Protein AF-A0A067LTR4-F1 (afdb_monomer)

Nearest PDB structures (foldseek):
  7sqc-assembly1_2A  TM=7.322E-01  e=2.730E-04  Chlamydomonas reinhardtii
  7sqc-assembly1_F0  TM=6.920E-01  e=5.297E-04  Chlamydomonas reinhardtii
  7sqc-assembly1_F3  TM=6.249E-01  e=3.474E-04  Chlamydomonas reinhardtii
  2qsv-assembly1_A  TM=6.718E-01  e=2.359E-02  Porphyromonas gingivalis W83
  7me5-assembly1_A  TM=5.489E-01  e=5.230E-03  Drosophila melanogaster

Solvent-accessible surface area (backbone atoms only — not comparable to full-atom values): 29439 Å² total; per-residue (Å²): 132,86,83,54,63,37,66,50,35,73,74,68,76,46,66,92,57,81,86,55,96,36,55,79,83,59,85,21,51,39,78,85,74,74,45,77,38,98,35,57,68,53,32,53,55,44,64,73,30,68,70,43,48,48,41,56,70,66,51,52,50,66,38,69,38,75,78,70,75,40,75,23,61,23,67,66,51,38,53,55,43,65,73,30,70,67,45,51,53,37,47,51,49,54,56,60,70,56,75,75,87,79,82,90,72,96,71,92,77,85,80,76,84,83,84,78,87,75,85,86,80,89,81,92,79,85,90,82,89,79,82,90,86,88,82,82,86,84,90,82,91,84,88,81,93,74,89,80,58,84,70,61,63,56,57,58,58,54,62,58,50,66,73,62,71,77,75,74,85,77,85,68,84,74,65,70,47,45,72,37,80,57,73,74,46,77,36,45,56,95,45,40,68,63,46,64,71,29,72,67,40,50,50,29,39,53,47,49,53,50,54,50,53,50,53,59,20,50,41,74,56,88,46,36,45,48,48,67,78,90,53,64,54,63,72,46,79,41,48,48,81,81,47,56,88,77,41,68,54,74,46,70,34,30,35,28,27,76,44,93,67,53,34,34,40,66,48,61,47,49,80,54,75,76,44,84,40,58,45,72,49,70,38,70,71,44,77,41,40,82,57,76,41,79,48,35,34,43,31,43,39,62,73,92,68,72,47,83,45,77,51,37,40,40,37,35,35,32,35,65,86,78,63,49,71,52,58,38,40,43,49,34,40,35,33,32,42,63,63,72,56,58,52,64,74,63,65,66,82,70,73,73,84,66,79,70,72,92,61,86,77,79,76,69,84,73,73,84,69,88,73,77,76,80,74,91,66,83,81,74,86,82,78,73,58,63,71,60,52,57,45,68,72,46,79,52,73,69,51,24,52,50,51,43,51,72,75,66,37,64,96,58,90,40,85,91,38,43,65,55,42,53,52,51,50,52,49,53,50,53,50,50,50,52,51,53,57,53,71,65,66,72,74,92,68,73,64,49,70,62,87,97,43,74,41,74,83,60,86,80,65,79,72,78,67,76,83,128

Sequence (468 aa):
MSQQFCPRQLADNYCAVVDCPRAHDISSYCHYCNRLFASSTALESHCTGQAHKQRQKLQIVAVPCVPCQLILGSESEYRQHAYSGSHRSCIARLDDSSIVGAVVTNRKISIAPVELHSESGVEDRTWQTVGSASSRGALQSLGGNIPATKEEEYEVHARGKEAVETECTLIKSFSNYQDCVSCGFPVLLCYWETHVASIGHRRAETRSGLDVAMREAEQAQYGVMISPVEEDIDFGTVRTSSLKEGQKIVWTIMAISKGDSEIIFESTRLTLPHAPCFAVRKGESVILGKKSVPIASVILKYRGRQGHFANRVELHFQETASKKRFMITRELRAVIEPEANSAIATSYDGHLHHAAPTADVLLGEPRQPLRFAPWTEYLEAYELPQLISSALSKGSLGGKIGTIQEHFMPRSLRMESYINYWQVLLHVEEHQLIENLRSFRLTNVPLNQHGRYHFLSVPGLGDNRLLA

Structure (mmCIF, N/CA/C/O backbone):
data_AF-A0A067LTR4-F1
#
_entry.id   AF-A0A067LTR4-F1
#
loop_
_atom_site.group_PDB
_atom_site.id
_atom_site.type_symbol
_atom_site.label_atom_id
_atom_site.label_alt_id
_atom_site.label_comp_id
_atom_site.label_asym_id
_atom_site.label_entity_id
_atom_site.label_seq_id
_atom_site.pdbx_PDB_ins_code
_atom_site.Cartn_x
_atom_site.Cartn_y
_atom_site.Cartn_z
_atom_site.occupancy
_atom_site.B_iso_or_equiv
_atom_site.auth_seq_id
_atom_site.auth_comp_id
_atom_site.auth_asym_id
_atom_site.auth_atom_id
_atom_site.pdbx_PDB_model_num
ATOM 1 N N . MET A 1 1 ? 48.733 -34.451 -10.440 1.00 46.06 1 MET A N 1
ATOM 2 C CA . MET A 1 1 ? 47.277 -34.385 -10.683 1.00 46.06 1 MET A CA 1
ATOM 3 C C . MET A 1 1 ? 46.914 -32.925 -10.883 1.00 46.06 1 MET A C 1
ATOM 5 O O . MET A 1 1 ? 47.154 -32.135 -9.983 1.00 46.06 1 MET A O 1
ATOM 9 N N . SER A 1 2 ? 46.456 -32.535 -12.069 1.00 48.47 2 SER A N 1
ATOM 10 C CA . SER A 1 2 ? 46.004 -31.169 -12.348 1.00 48.47 2 SER A CA 1
ATOM 11 C C . SER A 1 2 ? 44.687 -30.930 -11.607 1.00 48.47 2 SER A C 1
ATOM 13 O O . SER A 1 2 ? 43.654 -31.461 -12.008 1.00 48.47 2 SER A O 1
ATOM 15 N N . GLN A 1 3 ? 44.719 -30.182 -10.500 1.00 55.53 3 GLN A N 1
ATOM 16 C CA . GLN A 1 3 ? 43.498 -29.740 -9.823 1.00 55.53 3 GLN A CA 1
ATOM 17 C C . GLN A 1 3 ? 42.668 -28.914 -10.812 1.00 55.53 3 GLN A C 1
ATOM 19 O O . GLN A 1 3 ? 43.081 -27.841 -11.247 1.00 55.53 3 GLN A O 1
ATOM 24 N N . GLN A 1 4 ? 41.518 -29.449 -11.221 1.00 77.06 4 GLN A N 1
ATOM 25 C CA . GLN A 1 4 ? 40.567 -28.722 -12.052 1.00 77.06 4 GLN A CA 1
ATOM 26 C C . GLN A 1 4 ? 39.721 -27.828 -11.145 1.00 77.06 4 GLN A C 1
ATOM 28 O O . GLN A 1 4 ? 39.099 -28.311 -10.200 1.00 77.06 4 GLN A O 1
ATOM 33 N N . PHE A 1 5 ? 39.704 -26.529 -11.433 1.00 78.75 5 PHE A N 1
ATOM 34 C CA . PHE A 1 5 ? 38.868 -25.553 -10.735 1.00 78.75 5 PHE A CA 1
ATOM 35 C C . PHE A 1 5 ? 37.385 -25.782 -11.026 1.00 78.75 5 PHE A C 1
ATOM 37 O O . PHE A 1 5 ? 37.007 -26.357 -12.056 1.00 78.75 5 PHE A O 1
ATOM 44 N N . CYS A 1 6 ? 36.531 -25.348 -10.102 1.00 84.44 6 CYS A N 1
ATOM 45 C CA . CYS A 1 6 ? 35.091 -25.471 -10.274 1.00 84.44 6 CYS A CA 1
ATOM 46 C C . CYS A 1 6 ? 34.600 -24.527 -11.393 1.00 84.44 6 CYS A C 1
ATOM 48 O O . CYS A 1 6 ? 34.746 -23.313 -11.260 1.00 84.44 6 CYS A O 1
ATOM 50 N N . PRO A 1 7 ? 33.982 -25.035 -12.480 1.00 80.06 7 PRO A N 1
ATOM 51 C CA . PRO A 1 7 ? 33.497 -24.196 -13.578 1.00 80.06 7 PRO A CA 1
ATOM 52 C C . PRO A 1 7 ? 32.393 -23.239 -13.131 1.00 80.06 7 PRO A C 1
ATOM 54 O O . PRO A 1 7 ? 32.342 -22.115 -13.610 1.00 80.06 7 PRO A O 1
ATOM 57 N N . ARG A 1 8 ? 31.548 -23.669 -12.180 1.00 77.12 8 ARG A N 1
ATOM 58 C CA . ARG A 1 8 ? 30.490 -22.830 -11.598 1.00 77.12 8 ARG A CA 1
ATOM 59 C C . ARG A 1 8 ? 31.072 -21.681 -10.777 1.00 77.12 8 ARG A C 1
ATOM 61 O O . ARG A 1 8 ? 30.660 -20.546 -10.953 1.00 77.12 8 ARG A O 1
ATOM 68 N N . GLN A 1 9 ? 32.121 -21.941 -9.990 1.00 79.88 9 GLN A N 1
ATOM 69 C CA . GLN A 1 9 ? 32.828 -20.880 -9.264 1.00 79.88 9 GLN A CA 1
ATOM 70 C C . GLN A 1 9 ? 33.465 -19.854 -10.216 1.00 79.88 9 GLN A C 1
ATOM 72 O O . GLN A 1 9 ? 33.491 -18.674 -9.897 1.00 79.88 9 GLN A O 1
ATOM 77 N N . LEU A 1 10 ? 33.966 -20.285 -11.380 1.00 71.06 10 LEU A N 1
ATOM 78 C CA . LEU A 1 10 ? 34.555 -19.386 -12.381 1.00 71.06 10 LEU A CA 1
ATOM 79 C C . LEU A 1 10 ? 33.513 -18.582 -13.173 1.00 71.06 10 LEU A C 1
ATOM 81 O O . LEU A 1 10 ? 33.799 -17.451 -13.554 1.00 71.06 10 LEU A O 1
ATOM 85 N N . ALA A 1 11 ? 32.345 -19.161 -13.450 1.00 68.06 11 ALA A N 1
ATOM 86 C CA . ALA A 1 11 ? 31.283 -18.498 -14.206 1.00 68.06 11 ALA A CA 1
ATOM 87 C C . ALA A 1 11 ? 30.453 -17.551 -13.327 1.00 68.06 11 ALA A C 1
ATOM 89 O O . ALA A 1 11 ? 30.219 -16.404 -13.701 1.00 68.06 11 ALA A O 1
ATOM 90 N N . ASP A 1 12 ? 30.070 -18.019 -12.139 1.00 68.56 12 ASP A N 1
ATOM 91 C CA . ASP A 1 12 ? 29.024 -17.404 -11.319 1.00 68.56 12 ASP A CA 1
ATOM 92 C C . ASP A 1 12 ? 29.573 -16.808 -10.010 1.00 68.56 12 ASP A C 1
ATOM 94 O O . ASP A 1 12 ? 28.811 -16.333 -9.171 1.00 68.56 12 ASP A O 1
ATOM 98 N N . ASN A 1 13 ? 30.898 -16.860 -9.796 1.00 63.50 13 ASN A N 1
ATOM 99 C CA . ASN A 1 13 ? 31.573 -16.539 -8.525 1.00 63.50 13 ASN A CA 1
ATOM 100 C C . ASN A 1 13 ? 31.046 -17.323 -7.307 1.00 63.50 13 ASN A C 1
ATOM 102 O O . ASN A 1 13 ? 31.333 -16.970 -6.161 1.00 63.50 13 ASN A O 1
ATOM 106 N N . TYR A 1 14 ? 30.310 -18.409 -7.539 1.00 74.31 14 TYR A N 1
ATOM 107 C CA . TYR A 1 14 ? 29.704 -19.225 -6.498 1.00 74.31 14 TYR A CA 1
ATOM 108 C C . TYR A 1 14 ? 29.530 -20.677 -6.963 1.00 74.31 14 TYR A C 1
ATOM 110 O O . TYR A 1 14 ? 29.258 -20.958 -8.131 1.00 74.31 14 TYR A O 1
ATOM 118 N N . CYS A 1 15 ? 29.656 -21.626 -6.035 1.00 83.38 15 CYS A N 1
ATOM 119 C CA . CYS A 1 15 ? 29.366 -23.035 -6.259 1.00 83.38 15 CYS A CA 1
ATOM 120 C C . CYS A 1 15 ? 28.428 -23.554 -5.165 1.00 83.38 15 CYS A C 1
ATOM 122 O O . CYS A 1 15 ? 28.808 -23.648 -4.002 1.00 83.38 15 CYS A O 1
ATOM 124 N N . ALA A 1 16 ? 27.212 -23.945 -5.555 1.00 85.00 16 ALA A N 1
ATOM 125 C CA . ALA A 1 16 ? 26.216 -24.509 -4.640 1.00 85.00 16 ALA A CA 1
ATOM 126 C C . ALA A 1 16 ? 26.494 -25.964 -4.219 1.00 85.00 16 ALA A C 1
ATOM 128 O O . ALA A 1 16 ? 25.766 -26.518 -3.398 1.00 85.00 16 ALA A O 1
ATOM 129 N N . VAL A 1 17 ? 27.492 -26.621 -4.822 1.00 86.31 17 VAL A N 1
ATOM 130 C CA . VAL A 1 17 ? 27.789 -28.031 -4.548 1.00 86.31 17 VAL A CA 1
A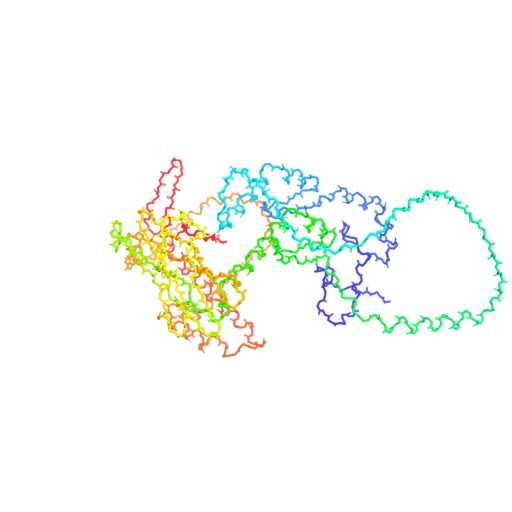TOM 131 C C . VAL A 1 17 ? 28.576 -28.117 -3.247 1.00 86.31 17 VAL A C 1
ATOM 133 O O . VAL A 1 17 ? 29.767 -27.799 -3.211 1.00 86.31 17 VAL A O 1
ATOM 136 N N . VAL A 1 18 ? 27.888 -28.550 -2.192 1.00 80.62 18 VAL A N 1
ATOM 137 C CA . VAL A 1 18 ? 28.497 -28.916 -0.910 1.00 80.62 18 VAL A CA 1
ATOM 138 C C . VAL A 1 18 ? 29.557 -29.988 -1.178 1.00 80.62 18 VAL A C 1
ATOM 140 O O . VAL A 1 18 ? 29.302 -30.933 -1.924 1.00 80.62 18 VAL A O 1
ATOM 143 N N . ASP A 1 19 ? 30.762 -29.780 -0.648 1.00 85.25 19 ASP A N 1
ATOM 144 C CA . ASP A 1 19 ? 31.930 -30.649 -0.841 1.00 85.25 19 ASP A CA 1
ATOM 145 C C . ASP A 1 19 ? 32.343 -30.861 -2.307 1.00 85.25 19 ASP A C 1
ATOM 147 O O . ASP A 1 19 ? 32.766 -31.948 -2.710 1.00 85.25 19 ASP A O 1
ATOM 151 N N . CYS A 1 20 ? 32.238 -29.818 -3.142 1.00 85.62 20 CYS A N 1
ATOM 152 C CA . CYS A 1 20 ? 32.735 -29.892 -4.514 1.00 85.62 20 CYS A CA 1
ATOM 153 C C . CYS A 1 20 ? 34.210 -30.347 -4.523 1.00 85.62 20 CYS A C 1
ATOM 155 O O . CYS A 1 20 ? 35.056 -29.674 -3.933 1.00 85.62 20 CYS A O 1
ATOM 157 N N . PRO A 1 21 ? 34.568 -31.422 -5.251 1.00 86.31 21 PRO A N 1
ATOM 158 C CA . PRO A 1 21 ? 35.936 -31.952 -5.264 1.00 86.31 21 PRO A CA 1
ATOM 159 C C . PRO A 1 21 ? 36.923 -31.056 -6.035 1.00 86.31 21 PRO A C 1
ATOM 161 O O . PRO A 1 21 ? 38.074 -31.429 -6.260 1.00 86.31 21 PRO A O 1
ATOM 164 N N . ARG A 1 22 ? 36.461 -29.896 -6.512 1.00 86.62 22 ARG A N 1
ATOM 165 C CA . ARG A 1 22 ? 37.211 -28.945 -7.330 1.00 86.62 22 ARG A CA 1
ATOM 166 C C . ARG A 1 22 ? 37.598 -27.734 -6.491 1.00 86.62 22 ARG A C 1
ATOM 168 O O . ARG A 1 22 ? 36.858 -27.324 -5.606 1.00 86.62 22 ARG A O 1
ATOM 175 N N . ALA A 1 23 ? 38.747 -27.135 -6.794 1.00 81.50 23 ALA A N 1
ATOM 176 C CA . ALA A 1 23 ? 39.240 -25.982 -6.047 1.00 81.50 23 ALA A CA 1
ATOM 177 C C . ALA A 1 23 ? 38.317 -24.756 -6.224 1.00 81.50 23 ALA A C 1
ATOM 179 O O . ALA A 1 23 ? 37.912 -24.433 -7.347 1.00 81.50 23 ALA A O 1
ATOM 180 N N . HIS A 1 24 ? 38.012 -24.084 -5.108 1.00 80.31 24 HIS A N 1
ATOM 181 C CA . HIS A 1 24 ? 37.221 -22.844 -5.037 1.00 80.31 24 HIS A CA 1
ATOM 182 C C . HIS A 1 24 ? 38.047 -21.613 -4.650 1.00 80.31 24 HIS A C 1
ATOM 184 O O . HIS A 1 24 ? 37.503 -20.515 -4.548 1.00 80.31 24 HIS A O 1
ATOM 190 N N . ASP A 1 25 ? 39.349 -21.786 -4.432 1.00 80.12 25 ASP A N 1
ATOM 191 C CA . ASP A 1 25 ? 40.234 -20.675 -4.124 1.00 80.12 25 ASP A CA 1
ATOM 192 C C . ASP A 1 25 ? 40.467 -19.827 -5.383 1.00 80.12 25 ASP A C 1
ATOM 194 O O . ASP A 1 25 ? 41.196 -20.210 -6.299 1.00 80.12 25 ASP A O 1
ATOM 198 N N . ILE A 1 26 ? 39.782 -18.686 -5.434 1.00 81.25 26 ILE A N 1
ATOM 199 C CA . ILE A 1 26 ? 39.899 -17.673 -6.488 1.00 81.25 26 ILE A CA 1
ATOM 200 C C . ILE A 1 26 ? 40.840 -16.528 -6.088 1.00 81.25 26 ILE A C 1
ATOM 202 O O . ILE A 1 26 ? 40.916 -15.530 -6.802 1.00 81.25 26 ILE A O 1
ATOM 206 N N . SER A 1 27 ? 41.575 -16.645 -4.974 1.00 82.19 27 SER A N 1
ATOM 207 C CA . SER A 1 27 ? 42.483 -15.589 -4.497 1.00 82.19 27 SER A CA 1
ATOM 208 C C . SER A 1 27 ? 43.586 -15.235 -5.503 1.00 82.19 27 SER A C 1
ATOM 210 O O . SER A 1 27 ? 44.083 -14.111 -5.517 1.00 82.19 27 SER A O 1
ATOM 212 N N . SER A 1 28 ? 43.934 -16.164 -6.396 1.00 86.44 28 SER A N 1
ATOM 213 C CA . SER A 1 28 ? 44.918 -15.987 -7.464 1.00 86.44 28 SER A CA 1
ATOM 214 C C . SER A 1 28 ? 44.298 -15.671 -8.837 1.00 86.44 28 SER A C 1
ATOM 216 O O . SER A 1 28 ? 44.950 -15.857 -9.867 1.00 86.44 28 SER A O 1
ATOM 218 N N . TYR A 1 29 ? 43.050 -15.193 -8.899 1.00 84.94 29 TYR A N 1
ATOM 219 C CA . TYR A 1 29 ? 42.370 -14.830 -10.147 1.00 84.94 29 TYR A CA 1
ATOM 220 C C . TYR A 1 29 ? 42.517 -13.341 -10.503 1.00 84.94 29 TYR A C 1
ATOM 222 O O . TYR A 1 29 ? 42.253 -12.446 -9.707 1.00 84.94 29 TYR A O 1
ATOM 230 N N . CYS A 1 30 ? 42.902 -13.057 -11.748 1.00 87.69 30 CYS A N 1
ATOM 231 C CA . CYS A 1 30 ? 42.969 -11.709 -12.305 1.00 87.69 30 CYS A CA 1
ATOM 232 C C . CYS A 1 30 ? 41.713 -11.392 -13.122 1.00 87.69 30 CYS A C 1
ATOM 234 O O . CYS A 1 30 ? 41.590 -11.839 -14.269 1.00 87.69 30 CYS A O 1
ATOM 236 N N . HIS A 1 31 ? 40.839 -10.539 -12.584 1.00 77.44 31 HIS A N 1
ATOM 237 C CA . HIS A 1 31 ? 39.615 -10.105 -13.266 1.00 77.44 31 HIS A CA 1
ATOM 238 C C . HIS A 1 31 ? 39.889 -9.381 -14.598 1.00 77.44 31 HIS A C 1
ATOM 240 O O . HIS A 1 31 ? 39.266 -9.698 -15.607 1.00 77.44 31 HIS A O 1
ATOM 246 N N . TYR A 1 32 ? 40.878 -8.479 -14.650 1.00 77.69 32 TYR A N 1
ATOM 247 C CA . TYR A 1 32 ? 41.188 -7.695 -15.861 1.00 77.69 32 TYR A CA 1
ATOM 248 C C . TYR A 1 32 ? 41.663 -8.544 -17.042 1.00 77.69 32 TYR A C 1
ATOM 250 O O . TYR A 1 32 ? 41.451 -8.215 -18.207 1.00 77.69 32 TYR A O 1
ATOM 258 N N . CYS A 1 33 ? 42.367 -9.637 -16.756 1.00 83.94 33 CYS A N 1
ATOM 259 C CA . CYS A 1 33 ? 42.901 -10.501 -17.801 1.00 83.94 33 CYS A CA 1
ATOM 260 C C . CYS A 1 33 ? 42.088 -11.778 -17.999 1.00 83.94 33 CYS A C 1
ATOM 262 O O . CYS A 1 33 ? 42.415 -12.513 -18.933 1.00 83.94 33 CYS A O 1
ATOM 264 N N . ASN A 1 34 ? 41.069 -12.015 -17.163 1.00 80.62 34 ASN A N 1
ATOM 265 C CA . ASN A 1 34 ? 40.329 -13.268 -17.051 1.00 80.62 34 ASN A CA 1
ATOM 266 C C . ASN A 1 34 ? 41.286 -14.475 -17.027 1.00 80.62 34 ASN A C 1
ATOM 268 O O . ASN A 1 34 ? 41.232 -15.367 -17.875 1.00 80.62 34 ASN A O 1
ATOM 272 N N . ARG A 1 35 ? 42.267 -14.433 -16.117 1.00 83.56 35 ARG A N 1
ATOM 273 C CA . ARG A 1 35 ? 43.311 -15.460 -15.982 1.00 83.56 35 ARG A CA 1
ATOM 274 C C . ARG A 1 35 ? 43.497 -15.842 -14.528 1.00 83.56 35 ARG A C 1
ATOM 276 O O . ARG A 1 35 ? 43.581 -14.971 -13.671 1.00 83.56 35 ARG A O 1
ATOM 283 N N . LEU A 1 36 ? 43.619 -17.138 -14.290 1.00 79.81 36 LEU A N 1
ATOM 284 C CA . LEU A 1 36 ? 43.908 -17.710 -12.986 1.00 79.81 36 LEU A CA 1
ATOM 285 C C . LEU A 1 36 ? 45.394 -18.059 -12.888 1.00 79.81 36 LEU A C 1
ATOM 287 O O . LEU A 1 36 ? 45.981 -18.549 -13.855 1.00 79.81 36 LEU A O 1
ATOM 291 N N . PHE A 1 37 ? 45.995 -17.800 -11.732 1.00 85.69 37 PHE A N 1
ATOM 292 C CA . PHE A 1 37 ? 47.416 -18.018 -11.487 1.00 85.69 37 PHE A CA 1
ATOM 293 C C . PHE A 1 37 ? 47.630 -19.144 -10.478 1.00 85.69 37 PHE A C 1
ATOM 295 O O . PHE A 1 37 ? 46.799 -19.393 -9.610 1.00 85.69 37 PHE A O 1
ATOM 302 N N . ALA A 1 38 ? 48.764 -19.835 -10.590 1.00 78.19 38 ALA A N 1
ATOM 303 C CA . ALA A 1 38 ? 49.096 -20.958 -9.711 1.00 78.19 38 ALA A CA 1
ATOM 304 C C . ALA A 1 38 ? 49.384 -20.534 -8.256 1.00 78.19 38 ALA A C 1
ATOM 306 O O . ALA A 1 38 ? 49.411 -21.380 -7.370 1.00 78.19 38 ALA A O 1
ATOM 307 N N . SER A 1 39 ? 49.620 -19.241 -8.010 1.00 85.31 39 SER A N 1
ATOM 308 C CA . SER A 1 39 ? 49.845 -18.668 -6.681 1.00 85.31 39 SER A CA 1
ATOM 309 C C . SER A 1 39 ? 49.532 -17.168 -6.667 1.00 85.31 39 SER A C 1
ATOM 311 O O . SER A 1 39 ? 49.489 -16.526 -7.723 1.00 85.31 39 SER A O 1
ATOM 313 N N . SER A 1 40 ? 49.361 -16.593 -5.473 1.00 84.06 40 SER A N 1
ATOM 314 C CA . SER A 1 40 ? 49.218 -15.143 -5.273 1.00 84.06 40 SER A CA 1
ATOM 315 C C . SER A 1 40 ? 50.430 -14.370 -5.804 1.00 84.06 40 SER A C 1
ATOM 317 O O . SER A 1 40 ? 50.267 -13.388 -6.520 1.00 84.06 40 SER A O 1
ATOM 319 N N . THR A 1 41 ? 51.650 -14.866 -5.583 1.00 91.75 41 THR A N 1
ATOM 320 C CA . THR A 1 41 ? 52.881 -14.248 -6.105 1.00 91.75 41 THR A CA 1
ATOM 321 C C . THR A 1 41 ? 52.915 -14.220 -7.638 1.00 91.75 41 THR A C 1
ATOM 323 O O . THR A 1 41 ? 53.382 -13.253 -8.241 1.00 91.75 41 THR A O 1
ATOM 326 N N . ALA A 1 42 ? 52.391 -15.258 -8.302 1.00 89.25 42 ALA A N 1
ATOM 327 C CA . ALA A 1 42 ? 52.274 -15.282 -9.760 1.00 89.25 42 ALA A CA 1
ATOM 328 C C . ALA A 1 42 ? 51.205 -14.299 -10.271 1.00 89.25 42 ALA A C 1
ATOM 330 O O . ALA A 1 42 ? 51.414 -13.666 -11.308 1.00 89.25 42 ALA A O 1
ATOM 331 N N . LEU A 1 43 ? 50.101 -14.124 -9.533 1.00 93.69 43 LEU A N 1
ATOM 332 C CA . LEU A 1 43 ? 49.108 -13.082 -9.804 1.00 93.69 43 LEU A CA 1
ATOM 333 C C . LEU A 1 43 ? 49.721 -11.680 -9.647 1.00 93.69 43 LEU A C 1
ATOM 335 O O . LEU A 1 43 ? 49.573 -10.852 -10.540 1.00 93.69 43 LEU A O 1
ATOM 339 N N . GLU A 1 44 ? 50.456 -11.414 -8.568 1.00 92.06 44 GLU A N 1
ATOM 340 C CA . GLU A 1 44 ? 51.121 -10.126 -8.328 1.00 92.06 44 GLU A CA 1
ATOM 341 C C . GLU A 1 44 ? 52.159 -9.807 -9.414 1.00 92.06 44 GLU A C 1
ATOM 343 O O . GLU A 1 44 ? 52.171 -8.712 -9.989 1.00 92.06 44 GLU A O 1
ATOM 348 N N . SER A 1 45 ? 52.991 -10.789 -9.769 1.00 95.00 45 SER A N 1
ATOM 349 C CA . SER A 1 45 ? 53.944 -10.669 -10.876 1.00 95.00 45 SER A CA 1
ATOM 350 C C . SER A 1 45 ? 53.231 -10.390 -12.204 1.00 95.00 45 SER A C 1
ATOM 352 O O . SER A 1 45 ? 53.640 -9.516 -12.970 1.00 95.00 45 SER A O 1
ATOM 354 N N . HIS A 1 46 ? 52.100 -11.051 -12.460 1.00 94.81 46 HIS A N 1
ATOM 355 C CA . HIS A 1 46 ? 51.276 -10.763 -13.627 1.00 94.81 46 HIS A CA 1
ATOM 356 C C . HIS A 1 46 ? 50.705 -9.339 -13.614 1.00 94.81 46 HIS A C 1
ATOM 358 O O . HIS A 1 46 ? 50.817 -8.642 -14.624 1.00 94.81 46 HIS A O 1
ATOM 364 N N . CYS A 1 47 ? 50.134 -8.894 -12.492 1.00 92.94 47 CYS A N 1
ATOM 365 C CA . CYS A 1 47 ? 49.532 -7.568 -12.334 1.00 92.94 47 CYS A CA 1
ATOM 366 C C . CYS A 1 47 ? 50.549 -6.432 -12.534 1.00 92.94 47 CYS A C 1
ATOM 368 O O . CYS A 1 47 ? 50.205 -5.348 -13.008 1.00 92.94 47 CYS A O 1
ATOM 370 N N . THR A 1 48 ? 51.829 -6.675 -12.246 1.00 94.75 48 THR A N 1
ATOM 371 C CA . THR A 1 48 ? 52.901 -5.697 -12.492 1.00 94.75 48 THR A CA 1
ATOM 372 C C . THR A 1 48 ? 53.408 -5.683 -13.943 1.00 94.75 48 THR A C 1
ATOM 374 O O . THR A 1 48 ? 54.045 -4.702 -14.356 1.00 94.75 48 THR A O 1
ATOM 377 N N . GLY A 1 49 ? 53.087 -6.707 -14.741 1.00 95.94 49 GLY A N 1
ATOM 378 C CA . GLY A 1 49 ? 53.524 -6.871 -16.127 1.00 95.94 49 GLY A CA 1
ATOM 379 C C . GLY A 1 49 ? 52.906 -5.871 -17.113 1.00 95.94 49 GLY A C 1
ATOM 380 O O . GLY A 1 49 ? 51.755 -5.452 -16.983 1.00 95.94 49 GLY A O 1
ATOM 381 N N . GLN A 1 50 ? 53.658 -5.508 -18.160 1.00 93.81 50 GLN A N 1
ATOM 382 C CA . GLN A 1 50 ? 53.210 -4.533 -19.170 1.00 93.81 50 GLN A CA 1
ATOM 383 C C . GLN A 1 50 ? 51.952 -4.984 -19.924 1.00 93.81 50 GLN A C 1
ATOM 385 O O . GLN A 1 50 ? 51.082 -4.165 -20.186 1.00 93.81 50 GLN A O 1
ATOM 390 N N . ALA A 1 51 ? 51.800 -6.281 -20.209 1.00 89.12 51 ALA A N 1
ATOM 391 C CA . ALA A 1 51 ? 50.603 -6.808 -20.868 1.00 89.12 51 ALA A CA 1
ATOM 392 C C . ALA A 1 51 ? 49.339 -6.649 -20.006 1.00 89.12 51 ALA A C 1
ATOM 394 O O . ALA A 1 51 ? 48.280 -6.305 -20.530 1.00 89.12 51 ALA A O 1
ATOM 395 N N . HIS A 1 52 ? 49.455 -6.856 -18.688 1.00 91.94 52 HIS A N 1
ATOM 396 C CA . HIS A 1 52 ? 48.365 -6.593 -17.751 1.00 91.94 52 HIS A CA 1
ATOM 397 C C . HIS A 1 52 ? 48.061 -5.099 -17.698 1.00 91.94 52 HIS A C 1
ATOM 399 O O . HIS A 1 52 ? 46.922 -4.714 -17.918 1.00 91.94 52 HIS A O 1
ATOM 405 N N . LYS A 1 53 ? 49.078 -4.249 -17.516 1.00 90.44 53 LYS A N 1
ATOM 406 C CA . LYS A 1 53 ? 48.920 -2.785 -17.510 1.00 90.44 53 LYS A CA 1
ATOM 407 C C . LYS A 1 53 ? 48.320 -2.254 -18.809 1.00 90.44 53 LYS A C 1
ATOM 409 O O . LYS A 1 53 ? 47.536 -1.315 -18.784 1.00 90.44 53 LYS A O 1
ATOM 414 N N . GLN A 1 54 ? 48.661 -2.844 -19.951 1.00 84.69 54 GLN A N 1
ATOM 415 C CA . GLN A 1 54 ? 48.104 -2.459 -21.241 1.00 84.69 54 GLN A CA 1
ATOM 416 C C . GLN A 1 54 ? 46.661 -2.938 -21.390 1.00 84.69 54 GLN A C 1
ATOM 418 O O . GLN A 1 54 ? 45.832 -2.161 -21.839 1.00 84.69 54 GLN A O 1
ATOM 423 N N . ARG A 1 55 ? 46.315 -4.149 -20.934 1.00 77.19 55 ARG A N 1
ATOM 424 C CA . ARG A 1 55 ? 44.912 -4.589 -20.849 1.00 77.19 55 ARG A CA 1
ATOM 425 C C . ARG A 1 55 ? 44.096 -3.765 -19.859 1.00 77.19 55 ARG A C 1
ATOM 427 O O . ARG A 1 55 ? 42.979 -3.412 -20.185 1.00 77.19 55 ARG A O 1
ATOM 434 N N . GLN A 1 56 ? 44.663 -3.390 -18.721 1.00 81.69 56 GLN A N 1
ATOM 435 C CA . GLN A 1 56 ? 44.058 -2.488 -17.743 1.00 81.69 56 GLN A CA 1
ATOM 436 C C . GLN A 1 56 ? 43.836 -1.087 -18.336 1.00 81.69 56 GLN A C 1
ATOM 438 O O . GLN A 1 56 ? 42.808 -0.474 -18.089 1.00 81.69 56 GLN A O 1
ATOM 443 N N . LYS A 1 57 ? 44.770 -0.595 -19.163 1.00 75.69 57 LYS A N 1
ATOM 444 C CA . LYS A 1 57 ? 44.623 0.668 -19.908 1.00 75.69 57 LYS A CA 1
ATOM 445 C C . LYS A 1 57 ? 43.621 0.581 -21.065 1.00 75.69 57 LYS A C 1
ATOM 447 O O . LYS A 1 57 ? 43.021 1.592 -21.404 1.00 75.69 57 LYS A O 1
ATOM 452 N N . LEU A 1 58 ? 43.486 -0.586 -21.699 1.00 70.88 58 LEU A N 1
ATOM 453 C CA . LEU A 1 58 ? 42.601 -0.816 -22.848 1.00 70.88 58 LEU A CA 1
ATOM 454 C C . LEU A 1 58 ? 41.189 -1.249 -22.437 1.00 70.88 58 LEU A C 1
ATOM 456 O O . LEU A 1 58 ? 40.248 -1.063 -23.206 1.00 70.88 58 LEU A O 1
ATOM 460 N N . GLN A 1 59 ? 41.020 -1.822 -21.246 1.00 57.75 59 GLN A N 1
ATOM 461 C CA . GLN A 1 59 ? 39.712 -2.132 -20.697 1.00 57.75 59 GLN A CA 1
ATOM 462 C C . GLN A 1 59 ? 39.098 -0.870 -20.116 1.00 57.75 59 GLN A C 1
ATOM 464 O O . GLN A 1 59 ? 39.266 -0.502 -18.957 1.00 57.75 59 GLN A O 1
ATOM 469 N N . ILE A 1 60 ? 38.329 -0.257 -21.000 1.00 56.38 60 ILE A N 1
ATOM 470 C CA . ILE A 1 60 ? 37.024 0.312 -20.729 1.00 56.38 60 ILE A CA 1
ATOM 471 C C . ILE A 1 60 ? 36.292 -0.590 -19.720 1.00 56.38 60 ILE A C 1
ATOM 473 O O . ILE A 1 60 ? 35.622 -1.550 -20.103 1.00 56.38 60 ILE A O 1
ATOM 477 N N . VAL A 1 61 ? 36.469 -0.348 -18.417 1.00 58.56 61 VAL A N 1
ATOM 478 C CA . VAL A 1 61 ? 35.557 -0.903 -17.417 1.00 58.56 61 VAL A CA 1
ATOM 479 C C . VAL A 1 61 ? 34.233 -0.235 -17.723 1.00 58.56 61 VAL A C 1
ATOM 481 O O . VAL A 1 61 ? 34.050 0.950 -17.457 1.00 58.56 61 VAL A O 1
ATOM 484 N N . ALA A 1 62 ? 33.366 -0.994 -18.380 1.00 62.22 62 ALA A N 1
ATOM 485 C CA . ALA A 1 62 ? 31.976 -0.663 -18.572 1.00 62.22 62 ALA A CA 1
ATOM 486 C C . ALA A 1 62 ? 31.375 -0.424 -17.183 1.00 62.22 62 ALA A C 1
ATOM 488 O O . ALA A 1 62 ? 31.072 -1.380 -16.474 1.00 62.22 62 ALA A O 1
ATOM 489 N N . VAL A 1 63 ? 31.269 0.835 -16.759 1.00 76.06 63 VAL A N 1
ATOM 490 C CA . VAL A 1 63 ? 30.637 1.187 -15.487 1.00 76.06 63 VAL A CA 1
ATOM 491 C C . VAL A 1 63 ? 29.161 1.428 -15.786 1.00 76.06 63 VAL A C 1
ATOM 493 O O . VAL A 1 63 ? 28.830 2.424 -16.443 1.00 76.06 63 VAL A O 1
ATOM 496 N N . PRO A 1 64 ? 28.255 0.527 -15.371 1.00 75.31 64 PRO A N 1
ATOM 497 C CA . PRO A 1 64 ? 26.838 0.738 -15.584 1.00 75.31 64 PRO A CA 1
ATOM 498 C C . PRO A 1 64 ? 26.340 1.843 -14.652 1.00 75.31 64 PRO A C 1
ATOM 500 O O . PRO A 1 64 ? 26.522 1.811 -13.437 1.00 75.31 64 PRO A O 1
ATOM 503 N N . CYS A 1 65 ? 25.658 2.822 -15.226 1.00 85.56 65 CYS A N 1
ATOM 504 C CA . CYS A 1 65 ? 24.852 3.777 -14.499 1.00 85.56 65 CYS A CA 1
ATOM 505 C C . CYS A 1 65 ? 23.412 3.267 -14.436 1.00 85.56 65 CYS A C 1
ATOM 507 O O . CYS A 1 65 ? 22.634 3.479 -15.365 1.00 85.56 65 CYS A O 1
ATOM 509 N N . VAL A 1 66 ? 23.061 2.605 -13.331 1.00 77.56 66 VAL A N 1
ATOM 510 C CA . VAL A 1 66 ? 21.730 2.008 -13.115 1.00 77.56 66 VAL A CA 1
ATOM 511 C C . VAL A 1 66 ? 20.585 3.023 -13.287 1.00 77.56 66 VAL A C 1
ATOM 513 O O . VAL A 1 66 ? 19.666 2.717 -14.043 1.00 77.56 66 VAL A O 1
ATOM 516 N N . PRO A 1 67 ? 20.639 4.254 -12.724 1.00 79.31 67 PRO A N 1
ATOM 517 C CA . PRO A 1 67 ? 19.556 5.230 -12.889 1.00 79.31 67 PRO A CA 1
ATOM 518 C C . PRO A 1 67 ? 19.289 5.637 -14.340 1.00 79.31 67 PRO A C 1
ATOM 520 O O . PRO A 1 67 ? 18.166 5.977 -14.688 1.00 79.31 67 PRO A O 1
ATOM 523 N N . CYS A 1 68 ? 20.326 5.649 -15.180 1.00 85.38 68 CYS A N 1
ATOM 524 C CA . CYS A 1 68 ? 20.236 6.081 -16.577 1.00 85.38 68 CYS A CA 1
ATOM 525 C C . CYS A 1 68 ? 20.211 4.915 -17.569 1.00 85.38 68 CYS A C 1
ATOM 527 O O . CYS A 1 68 ? 20.153 5.165 -18.770 1.00 85.38 68 CYS A O 1
ATOM 529 N N . GLN A 1 69 ? 20.329 3.673 -17.081 1.00 83.44 69 GLN A N 1
ATOM 530 C CA . GLN A 1 69 ? 20.563 2.465 -17.879 1.00 83.44 69 GLN A CA 1
ATOM 531 C C . GLN A 1 69 ? 21.668 2.649 -18.936 1.00 83.44 69 GLN A C 1
ATOM 533 O O . GLN A 1 69 ? 21.600 2.128 -20.048 1.00 83.44 69 GLN A O 1
ATOM 538 N N . LEU A 1 70 ? 22.701 3.426 -18.592 1.00 83.88 70 LEU A N 1
ATOM 539 C CA . LEU A 1 70 ? 23.781 3.783 -19.505 1.00 83.88 70 LEU A CA 1
ATOM 540 C C . LEU A 1 70 ? 25.064 3.070 -19.093 1.00 83.88 70 LEU A C 1
ATOM 542 O O . LEU A 1 70 ? 25.518 3.220 -17.963 1.00 83.88 70 LEU A O 1
ATOM 546 N N . ILE A 1 71 ? 25.674 2.333 -20.016 1.00 70.44 71 ILE A N 1
ATOM 547 C CA . ILE A 1 71 ? 26.997 1.740 -19.812 1.00 70.44 71 ILE A CA 1
ATOM 548 C C . ILE A 1 71 ? 28.052 2.731 -20.294 1.00 70.44 71 ILE A C 1
ATOM 550 O O . ILE A 1 71 ? 28.041 3.137 -21.459 1.00 70.44 71 ILE A O 1
ATOM 554 N N . LEU A 1 72 ? 28.947 3.121 -19.391 1.00 84.06 72 LEU A N 1
ATOM 555 C CA . LEU A 1 72 ? 29.971 4.128 -19.647 1.00 84.06 72 LEU A CA 1
ATOM 556 C C . LEU A 1 72 ? 31.331 3.477 -19.787 1.00 84.06 72 LEU A C 1
ATOM 558 O O . LEU A 1 72 ? 31.637 2.512 -19.094 1.00 84.06 72 LEU A O 1
ATOM 562 N N . GLY A 1 73 ? 32.131 3.996 -20.711 1.00 71.56 73 GLY A N 1
ATOM 563 C CA . GLY A 1 73 ? 33.337 3.339 -21.167 1.00 71.56 73 GLY A CA 1
ATOM 564 C C . GLY A 1 73 ? 34.525 3.479 -20.222 1.00 71.56 73 GLY A C 1
ATOM 565 O O . GLY A 1 73 ? 35.574 2.897 -20.450 1.00 71.56 73 GLY A O 1
ATOM 566 N N . SER A 1 74 ? 34.414 4.259 -19.157 1.00 75.69 74 SER A N 1
ATOM 567 C CA . SER A 1 74 ? 35.436 4.323 -18.119 1.00 75.69 74 SER A CA 1
ATOM 568 C C . SER A 1 74 ? 34.853 4.887 -16.833 1.00 75.69 74 SER A C 1
ATOM 570 O O . SER A 1 74 ? 33.803 5.529 -16.833 1.00 75.69 74 SER A O 1
ATOM 572 N N . GLU A 1 75 ? 35.575 4.730 -15.726 1.00 71.56 75 GLU A N 1
ATOM 573 C CA . GLU A 1 75 ? 35.214 5.389 -14.470 1.00 71.56 75 GLU A CA 1
ATOM 574 C C . GLU A 1 75 ? 35.242 6.925 -14.591 1.00 71.56 75 GLU A C 1
ATOM 576 O O . GLU A 1 75 ? 34.429 7.616 -13.979 1.00 71.56 75 GLU A O 1
ATOM 581 N N . SER A 1 76 ? 36.131 7.476 -15.425 1.00 75.44 76 SER A N 1
ATOM 582 C CA . SER A 1 76 ? 36.179 8.917 -15.706 1.00 75.44 76 SER A CA 1
ATOM 583 C C . SER A 1 76 ? 34.906 9.392 -16.415 1.00 75.44 76 SER A C 1
ATOM 585 O O . SER A 1 76 ? 34.287 10.371 -15.993 1.00 75.44 76 SER A O 1
ATOM 587 N N . GLU A 1 77 ? 34.456 8.651 -17.433 1.00 82.69 77 GLU A N 1
ATOM 588 C CA . GLU A 1 77 ? 33.185 8.910 -18.119 1.00 82.69 77 GLU A CA 1
ATOM 589 C C . GLU A 1 77 ? 31.990 8.729 -17.181 1.00 82.69 77 GLU A C 1
ATOM 591 O O . GLU A 1 77 ? 31.057 9.529 -17.227 1.00 82.69 77 GLU A O 1
ATOM 596 N N . TYR A 1 78 ? 32.036 7.739 -16.283 1.00 87.50 78 TYR A N 1
ATOM 597 C CA . TYR A 1 78 ? 31.040 7.574 -15.227 1.00 87.50 78 TYR A CA 1
ATOM 598 C C . TYR A 1 78 ? 30.966 8.781 -14.305 1.00 87.50 78 TYR A C 1
ATOM 600 O O . TYR A 1 78 ? 29.878 9.304 -14.080 1.00 87.50 78 TYR A O 1
ATOM 608 N N . ARG A 1 79 ? 32.100 9.283 -13.811 1.00 78.81 79 ARG A N 1
ATOM 609 C CA . ARG A 1 79 ? 32.127 10.484 -12.967 1.00 78.81 79 ARG A CA 1
ATOM 610 C C . ARG A 1 79 ? 31.589 11.694 -13.726 1.00 78.81 79 ARG A C 1
ATOM 612 O O . ARG A 1 79 ? 30.725 12.399 -13.212 1.00 78.81 79 ARG A O 1
ATOM 619 N N . GLN A 1 80 ? 32.028 11.911 -14.965 1.00 90.12 80 GLN A N 1
ATOM 620 C CA . GLN A 1 80 ? 31.547 13.024 -15.786 1.00 90.12 80 GLN A CA 1
ATOM 621 C C . GLN A 1 80 ? 30.039 12.927 -16.064 1.00 90.12 80 GLN A C 1
ATOM 623 O O . GLN A 1 80 ? 29.323 13.927 -15.973 1.00 90.12 80 GLN A O 1
ATOM 628 N N . HIS A 1 81 ? 29.538 11.723 -16.339 1.00 92.44 81 HIS A N 1
ATOM 629 C CA . HIS A 1 81 ? 28.115 11.448 -16.484 1.00 92.44 81 HIS A CA 1
ATOM 630 C C . HIS A 1 81 ? 27.350 11.679 -15.178 1.00 92.44 81 HIS A C 1
ATOM 632 O O . HIS A 1 81 ? 26.335 12.370 -15.203 1.00 92.44 81 HIS A O 1
ATOM 638 N N . ALA A 1 82 ? 27.837 11.175 -14.043 1.00 87.88 82 ALA A N 1
ATOM 639 C CA . ALA A 1 82 ? 27.197 11.316 -12.736 1.00 87.88 82 ALA A CA 1
ATOM 640 C C . ALA A 1 82 ? 27.031 12.793 -12.326 1.00 87.88 82 ALA A C 1
ATOM 642 O O . ALA A 1 82 ? 26.036 13.166 -11.707 1.00 87.88 82 ALA A O 1
ATOM 643 N N . TYR A 1 83 ? 27.958 13.668 -12.737 1.00 89.56 83 TYR A N 1
ATOM 644 C CA . TYR A 1 83 ? 27.850 15.119 -12.532 1.00 89.56 83 TYR A CA 1
ATOM 645 C C . TYR A 1 83 ? 27.106 15.869 -13.649 1.00 89.56 83 TYR A C 1
ATOM 647 O O . TYR A 1 83 ? 26.910 17.087 -13.541 1.00 89.56 83 TYR A O 1
ATOM 655 N N . SER A 1 84 ? 26.669 15.186 -14.708 1.00 94.06 84 SER A N 1
ATOM 656 C CA . SER A 1 84 ? 25.950 15.806 -15.822 1.00 94.06 84 SER A CA 1
ATOM 657 C C . SER A 1 84 ? 24.521 16.215 -15.438 1.00 94.06 84 SER A C 1
ATOM 659 O O . SER A 1 84 ? 23.892 15.641 -14.545 1.00 94.06 84 SER A O 1
ATOM 661 N N . GLY A 1 85 ? 23.978 17.219 -16.138 1.00 92.25 85 GLY A N 1
ATOM 662 C CA . GLY A 1 85 ? 22.577 17.625 -15.978 1.00 92.25 85 GLY A CA 1
ATOM 663 C C . GLY A 1 85 ? 21.601 16.495 -16.318 1.00 92.25 85 GLY A C 1
ATOM 664 O O . GLY A 1 85 ? 20.629 16.299 -15.596 1.00 92.25 85 GLY A O 1
ATOM 665 N N . SER A 1 86 ? 21.909 15.702 -17.348 1.00 90.44 86 SER A N 1
ATOM 666 C CA . SER A 1 86 ? 21.082 14.574 -17.789 1.00 90.44 86 SER A CA 1
ATOM 667 C C . SER A 1 86 ? 20.937 13.496 -16.719 1.00 90.44 86 SER A C 1
ATOM 669 O O . SER A 1 86 ? 19.828 13.026 -16.485 1.00 90.44 86 SER A O 1
ATOM 671 N N . HIS A 1 87 ? 22.026 13.145 -16.027 1.00 93.62 87 HIS A N 1
ATOM 672 C CA . HIS A 1 87 ? 21.981 12.168 -14.939 1.00 93.62 87 HIS A CA 1
ATOM 673 C C . HIS A 1 87 ? 21.145 12.674 -13.756 1.00 93.62 87 HIS A C 1
ATOM 675 O O . HIS A 1 87 ? 20.281 11.956 -13.258 1.00 93.62 87 HIS A O 1
ATOM 681 N N . ARG A 1 88 ? 21.313 13.951 -13.373 1.00 90.06 88 ARG A N 1
ATOM 682 C CA . ARG A 1 88 ? 20.474 14.593 -12.344 1.00 90.06 88 ARG A CA 1
ATOM 683 C C . ARG A 1 88 ? 18.992 14.599 -12.722 1.00 90.06 88 ARG A C 1
ATOM 685 O O . ARG A 1 88 ? 18.155 14.302 -11.878 1.00 90.06 88 ARG A O 1
ATOM 692 N N . SER A 1 89 ? 18.662 14.904 -13.977 1.00 86.69 89 SER A N 1
ATOM 693 C CA . SER A 1 89 ? 17.282 14.848 -14.469 1.00 86.69 89 SER A CA 1
ATOM 694 C C . SER A 1 89 ? 16.726 13.424 -14.503 1.00 86.69 89 SER A C 1
ATOM 696 O O . SER A 1 89 ? 15.540 13.242 -14.254 1.00 86.69 89 SER A O 1
ATOM 698 N N . CYS A 1 90 ? 17.556 12.420 -14.794 1.00 85.44 90 CYS A N 1
ATOM 699 C CA . CYS A 1 90 ? 17.146 11.018 -14.772 1.00 85.44 90 CYS A CA 1
ATOM 700 C C . CYS A 1 90 ? 16.819 10.554 -13.349 1.00 85.44 90 CYS A C 1
ATOM 702 O O . CYS A 1 90 ? 15.751 9.994 -13.127 1.00 85.44 90 CYS A O 1
ATOM 704 N N . ILE A 1 91 ? 17.676 10.881 -12.375 1.00 80.62 91 ILE A N 1
ATOM 705 C CA . ILE A 1 91 ? 17.408 10.619 -10.953 1.00 80.62 91 ILE A CA 1
ATOM 706 C C . ILE A 1 91 ? 16.131 11.334 -10.500 1.00 80.62 91 ILE A C 1
ATOM 708 O O . ILE A 1 91 ? 15.275 10.704 -9.894 1.00 80.62 91 ILE A O 1
ATOM 712 N N . ALA A 1 92 ? 15.957 12.613 -10.848 1.00 77.88 92 ALA A N 1
ATOM 713 C CA . ALA A 1 92 ? 14.761 13.367 -10.469 1.00 77.88 92 ALA A CA 1
ATOM 714 C C . ALA A 1 92 ? 13.464 12.743 -11.021 1.00 77.88 92 ALA A C 1
ATOM 716 O O . ALA A 1 92 ? 12.448 12.741 -10.338 1.00 77.88 92 ALA A O 1
ATOM 717 N N . ARG A 1 93 ? 13.497 12.173 -12.234 1.00 75.69 93 ARG A N 1
ATOM 718 C CA . ARG A 1 93 ? 12.348 11.452 -12.811 1.00 75.69 93 ARG A CA 1
ATOM 719 C C . ARG A 1 93 ? 12.067 10.129 -12.108 1.00 75.69 93 ARG A C 1
ATOM 721 O O . ARG A 1 93 ? 10.905 9.755 -11.996 1.00 75.69 93 ARG A O 1
ATOM 728 N N . LEU A 1 94 ? 13.106 9.425 -11.657 1.00 69.44 94 LEU A N 1
ATOM 729 C CA . LEU A 1 94 ? 12.940 8.200 -10.874 1.00 69.44 94 LEU A CA 1
ATOM 730 C C . LEU A 1 94 ? 12.325 8.510 -9.504 1.00 69.44 94 LEU A C 1
ATOM 732 O O . LEU A 1 94 ? 11.379 7.833 -9.109 1.00 69.44 94 LEU A O 1
ATOM 736 N N . ASP A 1 95 ? 12.775 9.586 -8.853 1.00 63.53 95 ASP A N 1
ATOM 737 C CA . ASP A 1 95 ? 12.181 10.087 -7.608 1.00 63.53 95 ASP A CA 1
ATOM 738 C C . ASP A 1 95 ? 10.702 10.487 -7.797 1.00 63.53 95 ASP A C 1
ATOM 740 O O . ASP A 1 95 ? 9.869 10.158 -6.953 1.00 63.53 95 ASP A O 1
ATOM 744 N N . ASP A 1 96 ? 10.350 11.117 -8.926 1.00 50.94 96 ASP A N 1
ATOM 745 C CA . ASP A 1 96 ? 8.961 11.477 -9.264 1.00 50.94 96 ASP A CA 1
ATOM 746 C C . ASP A 1 96 ? 8.091 10.267 -9.646 1.00 50.94 96 ASP A C 1
ATOM 748 O O . ASP A 1 96 ? 6.876 10.320 -9.493 1.00 50.94 96 ASP A O 1
ATOM 752 N N . SER A 1 97 ? 8.673 9.168 -10.139 1.00 44.47 97 SER A N 1
ATOM 753 C CA . SER A 1 97 ? 7.923 7.937 -10.443 1.00 44.47 97 SER A CA 1
ATOM 754 C C . SER A 1 97 ? 7.595 7.106 -9.196 1.00 44.47 97 SER A C 1
ATOM 756 O O . SER A 1 97 ? 6.633 6.339 -9.198 1.00 44.47 97 SER A O 1
ATOM 758 N N . SER A 1 98 ? 8.322 7.323 -8.096 1.00 42.53 98 SER A N 1
ATOM 759 C CA . SER A 1 98 ? 7.926 6.904 -6.750 1.00 42.53 98 SER A CA 1
ATOM 760 C C . SER A 1 98 ? 7.067 7.985 -6.084 1.00 42.53 98 SER A C 1
ATOM 762 O O . SER A 1 98 ? 7.518 8.690 -5.184 1.00 42.53 98 SER A O 1
ATOM 764 N N . ILE A 1 99 ? 5.820 8.160 -6.528 1.00 37.03 99 ILE A N 1
ATOM 765 C CA . ILE A 1 99 ? 4.924 9.152 -5.918 1.00 37.03 99 ILE A CA 1
ATOM 766 C C . ILE A 1 99 ? 4.504 8.691 -4.512 1.00 37.03 99 ILE A C 1
ATOM 768 O O . ILE A 1 99 ? 3.527 7.968 -4.343 1.00 37.03 99 ILE A O 1
ATOM 772 N N . VAL A 1 100 ? 5.183 9.227 -3.497 1.00 34.94 100 VAL A N 1
ATOM 773 C CA . VAL A 1 100 ? 4.514 9.998 -2.438 1.00 34.94 100 VAL A CA 1
ATOM 774 C C . VAL A 1 100 ? 5.132 11.396 -2.471 1.00 34.94 100 VAL A C 1
ATOM 776 O O . VAL A 1 100 ? 6.329 11.570 -2.261 1.00 34.94 100 VAL A O 1
ATOM 779 N N . GLY A 1 101 ? 4.316 12.387 -2.833 1.00 34.28 101 GLY A N 1
ATOM 780 C CA . GLY A 1 101 ? 4.771 13.718 -3.232 1.00 34.28 101 GLY A CA 1
ATOM 781 C C . GLY A 1 101 ? 5.498 14.517 -2.148 1.00 34.28 101 GLY A C 1
ATOM 782 O O . GLY A 1 101 ? 5.063 14.585 -1.000 1.00 34.28 101 GLY A O 1
ATOM 783 N N . ALA A 1 102 ? 6.548 15.228 -2.560 1.00 33.34 102 ALA A N 1
ATOM 784 C CA . ALA A 1 102 ? 7.141 16.321 -1.800 1.00 33.34 102 ALA A CA 1
ATOM 785 C C . ALA A 1 102 ? 7.087 17.611 -2.630 1.00 33.34 102 ALA A C 1
ATOM 787 O O . ALA A 1 102 ? 7.815 17.793 -3.602 1.00 33.34 102 ALA A O 1
ATOM 788 N N . VAL A 1 103 ? 6.215 18.533 -2.217 1.00 30.89 103 VAL A N 1
ATOM 789 C CA . VAL A 1 103 ? 6.247 19.927 -2.664 1.00 30.89 103 VAL A CA 1
ATOM 790 C C . VAL A 1 103 ? 7.410 20.616 -1.957 1.00 30.89 103 VAL A C 1
ATOM 792 O O . VAL A 1 103 ? 7.464 20.676 -0.729 1.00 30.89 103 VAL A O 1
ATOM 795 N N . VAL A 1 104 ? 8.332 21.173 -2.738 1.00 32.59 104 VAL A N 1
ATOM 796 C CA . VAL A 1 104 ? 9.381 22.071 -2.252 1.00 32.59 104 VAL A CA 1
ATOM 797 C C . VAL A 1 104 ? 8.726 23.351 -1.728 1.00 32.59 104 VAL A C 1
ATOM 799 O O . VAL A 1 104 ? 8.250 24.175 -2.506 1.00 32.59 104 VAL A O 1
ATOM 802 N N . THR A 1 105 ? 8.737 23.563 -0.411 1.00 30.31 105 THR A N 1
ATOM 803 C CA . THR A 1 105 ? 8.551 24.900 0.168 1.00 30.31 105 THR A CA 1
ATOM 804 C C . THR A 1 105 ? 9.838 25.352 0.837 1.00 30.31 105 THR A C 1
ATOM 806 O O . THR A 1 105 ? 10.238 24.814 1.868 1.00 30.31 105 THR A O 1
ATOM 809 N N . ASN A 1 106 ? 10.464 26.386 0.275 1.00 30.56 106 ASN A N 1
ATOM 810 C CA . ASN A 1 106 ? 11.476 27.179 0.963 1.00 30.56 106 ASN A CA 1
ATOM 811 C C . ASN A 1 106 ? 10.835 27.872 2.174 1.00 30.56 106 ASN A C 1
ATOM 813 O O . ASN A 1 106 ? 10.139 28.874 2.017 1.00 30.56 106 ASN A O 1
ATOM 817 N N . ARG A 1 107 ? 11.094 27.376 3.388 1.00 28.97 107 ARG A N 1
ATOM 818 C CA . ARG A 1 107 ? 10.939 28.153 4.625 1.00 28.97 107 ARG A CA 1
ATOM 819 C C . ARG A 1 107 ? 12.078 27.842 5.592 1.00 28.97 107 ARG A C 1
ATOM 821 O O . ARG A 1 107 ? 12.298 26.696 5.962 1.00 28.97 107 ARG A O 1
ATOM 828 N N . LYS A 1 108 ? 12.774 28.903 6.017 1.00 29.69 108 LYS A N 1
ATOM 829 C CA . LYS A 1 108 ? 13.628 28.919 7.210 1.00 29.69 108 LYS A CA 1
ATOM 830 C C . LYS A 1 108 ? 12.773 28.518 8.413 1.00 29.69 108 LYS A C 1
ATOM 832 O O . LYS A 1 108 ? 11.846 29.245 8.761 1.00 29.69 108 LYS A O 1
ATOM 837 N N . ILE A 1 109 ? 13.098 27.393 9.037 1.00 26.86 109 ILE A N 1
ATOM 838 C CA . ILE A 1 109 ? 12.617 27.042 10.372 1.00 26.86 109 ILE A CA 1
ATOM 839 C C . ILE A 1 109 ? 13.780 27.316 11.323 1.00 26.86 109 ILE A C 1
ATOM 841 O O . ILE A 1 109 ? 14.814 26.656 11.248 1.00 26.86 109 ILE A O 1
ATOM 845 N N . SER A 1 110 ? 13.625 28.327 12.178 1.00 26.00 110 SER A N 1
ATOM 846 C CA . SER A 1 110 ? 14.464 28.485 13.366 1.00 26.00 110 SER A CA 1
ATOM 847 C C . SER A 1 110 ? 14.034 27.432 14.378 1.00 26.00 110 SER A C 1
ATOM 849 O O . SER A 1 110 ? 12.882 27.421 14.809 1.00 26.00 110 SER A O 1
ATOM 851 N N . ILE A 1 111 ? 14.956 26.545 14.732 1.00 28.39 111 ILE A N 1
ATOM 852 C CA . ILE A 1 111 ? 14.787 25.578 15.814 1.00 28.39 111 ILE A CA 1
ATOM 853 C C . ILE A 1 111 ? 15.196 26.290 17.107 1.00 28.39 111 ILE A C 1
ATOM 855 O O . ILE A 1 111 ? 16.326 26.765 17.218 1.00 28.39 111 ILE A O 1
ATOM 859 N N . ALA A 1 112 ? 14.268 26.403 18.058 1.00 27.00 112 ALA A N 1
ATOM 860 C CA . ALA A 1 112 ? 14.580 26.780 19.434 1.00 27.00 112 ALA A CA 1
ATOM 861 C C . ALA A 1 112 ? 15.203 25.570 20.159 1.00 27.00 112 ALA A C 1
ATOM 863 O O . ALA A 1 112 ? 14.791 24.438 19.888 1.00 27.00 112 ALA A O 1
ATOM 864 N N . PRO A 1 113 ? 16.197 25.774 21.040 1.00 28.73 113 PRO A N 1
ATOM 865 C CA . PRO A 1 113 ? 16.881 24.674 21.703 1.00 28.73 113 PRO A CA 1
ATOM 866 C C . PRO A 1 113 ? 15.961 23.965 22.703 1.00 28.73 113 PRO A C 1
ATOM 868 O O . PRO A 1 113 ? 15.230 24.594 23.463 1.00 28.73 113 PRO A O 1
ATOM 871 N N . VAL A 1 114 ? 16.027 22.635 22.675 1.00 30.02 114 VAL A N 1
ATOM 872 C CA . VAL A 1 114 ? 15.461 21.735 23.681 1.00 30.02 114 VAL A CA 1
ATOM 873 C C . VAL A 1 114 ? 16.256 21.923 24.972 1.00 30.02 114 VAL A C 1
ATOM 875 O O . VAL A 1 114 ? 17.455 21.645 25.007 1.00 30.02 114 VAL A O 1
ATOM 878 N N . GLU A 1 115 ? 15.597 22.420 26.017 1.00 27.22 115 GLU A N 1
ATOM 879 C CA . GLU A 1 115 ? 16.147 22.479 27.370 1.00 27.22 115 GLU A CA 1
ATOM 880 C C . GLU A 1 115 ? 16.265 21.055 27.929 1.00 27.22 115 GLU A C 1
ATOM 882 O O . GLU A 1 115 ? 15.277 20.367 28.184 1.00 27.22 115 GLU A O 1
ATOM 887 N N . LEU A 1 116 ? 17.508 20.603 28.085 1.00 29.83 116 LEU A N 1
ATOM 888 C CA . LEU A 1 116 ? 17.860 19.444 28.894 1.00 29.83 116 LEU A CA 1
ATOM 889 C C . LEU A 1 116 ? 17.806 19.865 30.365 1.00 29.83 116 LEU A C 1
ATOM 891 O O . LEU A 1 116 ? 18.622 20.667 30.816 1.00 29.83 116 LEU A O 1
ATOM 895 N N . HIS A 1 117 ? 16.851 19.313 31.111 1.00 31.38 117 HIS A N 1
ATOM 896 C CA . HIS A 1 117 ? 16.849 19.386 32.567 1.00 31.38 117 HIS A CA 1
ATOM 897 C C . HIS A 1 117 ? 18.028 18.576 33.118 1.00 31.38 117 HIS A C 1
ATOM 899 O O . HIS A 1 117 ? 18.017 17.347 33.115 1.00 31.38 117 HIS A O 1
ATOM 905 N N . SER A 1 118 ? 19.053 19.291 33.579 1.00 31.02 118 SER A N 1
ATOM 906 C CA . SER A 1 118 ? 20.108 18.781 34.446 1.00 31.02 118 SER A CA 1
ATOM 907 C C . SER A 1 118 ? 19.664 18.914 35.903 1.00 31.02 118 SER A C 1
ATOM 909 O O . SER A 1 118 ? 19.462 20.030 36.389 1.00 31.02 118 SER A O 1
ATOM 911 N N . GLU A 1 119 ? 19.525 17.791 36.602 1.00 32.81 119 GLU A N 1
ATOM 912 C CA . GLU A 1 119 ? 19.395 17.770 38.057 1.00 32.81 119 GLU A CA 1
ATOM 913 C C . GLU A 1 119 ? 20.729 18.182 38.695 1.00 32.81 119 GLU A C 1
ATOM 915 O O . GLU A 1 119 ? 21.785 17.604 38.438 1.00 32.81 119 GLU A O 1
ATOM 920 N N . SER A 1 120 ? 20.673 19.235 39.504 1.00 31.22 120 SER A N 1
ATOM 921 C CA . SER A 1 120 ? 21.773 19.756 40.304 1.00 31.22 120 SER A CA 1
ATOM 922 C C . SER A 1 120 ? 21.953 18.933 41.582 1.00 31.22 120 SER A C 1
ATOM 924 O O . SER A 1 120 ? 21.080 18.944 42.449 1.00 31.22 120 SER A O 1
ATOM 926 N N . GLY A 1 121 ? 23.116 18.301 41.728 1.00 30.11 121 GLY A N 1
ATOM 927 C CA . GLY A 1 121 ? 23.666 17.827 42.997 1.00 30.11 121 GLY A CA 1
ATOM 928 C C . GLY A 1 121 ? 25.070 18.401 43.159 1.00 30.11 121 GLY A C 1
ATOM 929 O O . GLY A 1 121 ? 25.992 18.007 42.453 1.00 30.11 121 GLY A O 1
ATOM 930 N N . VAL A 1 122 ? 25.180 19.402 44.025 1.00 31.22 122 VAL A N 1
ATOM 931 C CA . VAL A 1 122 ? 26.381 20.178 44.353 1.00 31.22 122 VAL A CA 1
ATOM 932 C C . VAL A 1 122 ? 27.339 19.329 45.188 1.00 31.22 122 VAL A C 1
ATOM 934 O O . VAL A 1 122 ? 26.909 18.798 46.202 1.00 31.22 122 VAL A O 1
ATOM 937 N N . GLU A 1 123 ? 28.624 19.285 44.825 1.00 35.44 123 GLU A N 1
ATOM 938 C CA . GLU A 1 123 ? 29.718 19.355 45.803 1.00 35.44 123 GLU A CA 1
ATOM 939 C C . GLU A 1 123 ? 31.040 19.800 45.151 1.00 35.44 123 GLU A C 1
ATOM 941 O O . GLU A 1 123 ? 31.472 19.299 44.113 1.00 35.44 123 GLU A O 1
ATOM 946 N N . ASP A 1 124 ? 31.633 20.808 45.787 1.00 31.75 124 ASP A N 1
ATOM 947 C CA . ASP A 1 124 ? 32.894 21.481 45.492 1.00 31.75 124 ASP A CA 1
ATOM 948 C C . ASP A 1 124 ? 34.098 20.532 45.436 1.00 31.75 124 ASP A C 1
ATOM 950 O O . ASP A 1 124 ? 34.316 19.753 46.365 1.00 31.75 124 ASP A O 1
ATOM 954 N N . ARG A 1 125 ? 34.984 20.721 44.444 1.00 34.38 125 ARG A N 1
ATOM 955 C CA . ARG A 1 125 ? 36.443 20.598 44.638 1.00 34.38 125 ARG A CA 1
ATOM 956 C C . ARG A 1 125 ? 37.250 21.208 43.488 1.00 34.38 125 ARG A C 1
ATOM 958 O O . ARG A 1 125 ? 37.409 20.645 42.412 1.00 34.38 125 ARG A O 1
ATOM 965 N N . THR A 1 126 ? 37.714 22.416 43.783 1.00 32.06 126 THR A N 1
ATOM 966 C CA . THR A 1 126 ? 39.028 23.013 43.499 1.00 32.06 126 THR A CA 1
ATOM 967 C C . THR A 1 126 ? 39.967 22.367 42.468 1.00 32.06 126 THR A C 1
ATOM 969 O O . THR A 1 126 ? 40.407 21.226 42.561 1.00 32.06 126 THR A O 1
ATOM 972 N N . TRP A 1 127 ? 40.379 23.246 41.555 1.00 29.61 127 TRP A N 1
ATOM 973 C CA . TRP A 1 127 ? 41.380 23.128 40.504 1.00 29.61 127 TRP A CA 1
ATOM 974 C C . TRP A 1 127 ? 42.792 22.771 40.993 1.00 29.61 127 TRP A C 1
ATOM 976 O O . TRP A 1 127 ? 43.343 23.458 41.853 1.00 29.61 127 TRP A O 1
ATOM 986 N N . GLN A 1 128 ? 43.436 21.815 40.318 1.00 30.22 128 GLN A N 1
ATOM 987 C CA . GLN A 1 128 ? 44.890 21.794 40.137 1.00 30.22 128 GLN A CA 1
ATOM 988 C C . GLN A 1 128 ? 45.244 21.424 38.691 1.00 30.22 128 GLN A C 1
ATOM 990 O O . GLN A 1 128 ? 45.065 20.299 38.235 1.00 30.22 128 GLN A O 1
ATOM 995 N N . THR A 1 129 ? 45.767 22.414 37.977 1.00 32.12 129 THR A N 1
ATOM 996 C CA . THR A 1 129 ? 46.532 22.290 36.736 1.00 32.12 129 THR A CA 1
ATOM 997 C C . THR A 1 129 ? 47.942 21.785 37.033 1.00 32.12 129 THR A C 1
ATOM 999 O O . THR A 1 129 ? 48.639 22.409 37.833 1.00 32.12 129 THR A O 1
ATOM 1002 N N . VAL A 1 130 ? 48.412 20.751 36.325 1.00 31.84 130 VAL A N 1
ATOM 1003 C CA . VAL A 1 130 ? 49.850 20.450 36.207 1.00 31.84 130 VAL A CA 1
ATOM 1004 C C . VAL A 1 130 ? 50.208 20.099 34.761 1.00 31.84 130 VAL A C 1
ATOM 1006 O O . VAL A 1 130 ? 49.781 19.089 34.216 1.00 31.84 130 VAL A O 1
ATOM 1009 N N . GLY A 1 131 ? 50.975 21.015 34.168 1.00 27.50 131 GLY A N 1
ATOM 1010 C CA . GLY A 1 131 ? 52.181 20.814 33.358 1.00 27.50 131 GLY A CA 1
ATOM 1011 C C . GLY A 1 131 ? 52.367 19.561 32.498 1.00 27.50 131 GLY A C 1
ATOM 1012 O O . GLY A 1 131 ? 52.648 18.474 32.987 1.00 27.50 131 GLY A O 1
ATOM 1013 N N . SER A 1 132 ? 52.389 19.822 31.193 1.00 32.62 132 SER A N 1
ATOM 1014 C CA . SER A 1 132 ? 53.314 19.345 30.156 1.00 32.62 132 SER A CA 1
ATOM 1015 C C . SER A 1 132 ? 54.540 18.525 30.599 1.00 32.62 132 SER A C 1
ATOM 1017 O O . SER A 1 132 ? 55.344 19.006 31.392 1.00 32.62 132 SER A O 1
ATOM 1019 N N . ALA A 1 133 ? 54.814 17.414 29.904 1.00 30.09 133 ALA A N 1
ATOM 1020 C CA . ALA A 1 133 ? 56.172 17.067 29.469 1.00 30.09 133 ALA A CA 1
ATOM 1021 C C . ALA A 1 133 ? 56.154 16.055 28.313 1.00 30.09 133 ALA A C 1
ATOM 1023 O O . ALA A 1 133 ? 55.552 14.989 28.385 1.00 30.09 133 ALA A O 1
ATOM 1024 N N . SER A 1 134 ? 56.864 16.425 27.253 1.00 32.69 134 SER A N 1
ATOM 1025 C CA . SER A 1 134 ? 57.274 15.588 26.132 1.00 32.69 134 SER A CA 1
ATOM 1026 C C . SER A 1 134 ? 58.661 15.025 26.444 1.00 32.69 134 SER A C 1
ATOM 1028 O O . SER A 1 134 ? 59.545 15.801 26.809 1.00 32.69 134 SER A O 1
ATOM 1030 N N . SER A 1 135 ? 58.910 13.742 26.189 1.00 31.80 135 SER A N 1
ATOM 1031 C CA . SER A 1 135 ? 60.275 13.249 25.986 1.00 31.80 135 SER A CA 1
ATOM 1032 C C . SER A 1 135 ? 60.334 12.049 25.044 1.00 31.80 135 SER A C 1
ATOM 1034 O O . SER A 1 135 ? 59.541 11.113 25.080 1.00 31.80 135 SER A O 1
ATOM 1036 N N . ARG A 1 136 ? 61.313 12.163 24.147 1.00 32.03 136 ARG A N 1
ATOM 1037 C CA . ARG A 1 136 ? 61.762 11.211 23.139 1.00 32.03 136 ARG A CA 1
ATOM 1038 C C . ARG A 1 136 ? 62.425 9.988 23.784 1.00 32.03 136 ARG A C 1
ATOM 1040 O O . ARG A 1 136 ? 63.193 10.151 24.719 1.00 32.03 136 ARG A O 1
ATOM 1047 N N . GLY A 1 137 ? 62.182 8.829 23.169 1.00 29.70 137 GLY A N 1
ATOM 1048 C CA . GLY A 1 137 ? 63.166 7.870 22.643 1.00 29.70 137 GLY A CA 1
ATOM 1049 C C . GLY A 1 137 ? 64.318 7.364 23.521 1.00 29.70 137 GLY A C 1
ATOM 1050 O O . GLY A 1 137 ? 65.150 8.148 23.949 1.00 29.70 137 GLY A O 1
ATOM 1051 N N . ALA A 1 138 ? 64.470 6.037 23.588 1.00 31.75 138 ALA A N 1
ATOM 1052 C CA . ALA A 1 138 ? 65.759 5.353 23.423 1.00 31.75 138 ALA A CA 1
ATOM 1053 C C . ALA A 1 138 ? 65.566 3.833 23.256 1.00 31.75 138 ALA A C 1
ATOM 1055 O O . ALA A 1 138 ? 64.933 3.170 24.072 1.00 31.75 138 ALA A O 1
ATOM 1056 N N . LEU A 1 139 ? 66.145 3.315 22.172 1.00 34.38 139 LEU A N 1
ATOM 1057 C CA . LEU A 1 139 ? 66.499 1.919 21.914 1.00 34.38 139 LEU A CA 1
ATOM 1058 C C . LEU A 1 139 ? 67.698 1.502 22.782 1.00 34.38 139 LEU A C 1
ATOM 1060 O O . LEU A 1 139 ? 68.638 2.287 22.874 1.00 34.38 139 LEU A O 1
ATOM 1064 N N . GLN A 1 140 ? 67.701 0.263 23.291 1.00 33.41 140 GLN A N 1
ATOM 1065 C CA . GLN A 1 140 ? 68.853 -0.661 23.438 1.00 33.41 140 GLN A CA 1
ATOM 1066 C C . GLN A 1 140 ? 68.369 -1.916 24.195 1.00 33.41 140 GLN A C 1
ATOM 1068 O O . GLN A 1 140 ? 67.877 -1.828 25.310 1.00 33.41 140 GLN A O 1
ATOM 1073 N N . SER A 1 141 ? 68.200 -3.049 23.511 1.00 35.06 141 SER A N 1
ATOM 1074 C CA . SER A 1 141 ? 69.187 -4.129 23.330 1.00 35.06 141 SER A CA 1
ATOM 1075 C C . SER A 1 141 ? 69.507 -4.909 24.610 1.00 35.06 141 SER A C 1
ATOM 1077 O O . SER A 1 141 ? 70.336 -4.480 25.405 1.00 35.06 141 SER A O 1
ATOM 1079 N N . LEU A 1 142 ? 68.956 -6.117 24.725 1.00 36.50 142 LEU A N 1
ATOM 1080 C CA . LEU A 1 142 ? 69.611 -7.228 25.411 1.00 36.50 142 LEU A CA 1
ATOM 1081 C C . LEU A 1 142 ? 69.367 -8.497 24.593 1.00 36.50 142 LEU A C 1
ATOM 1083 O O . LEU A 1 142 ? 68.259 -9.021 24.537 1.00 36.50 142 LEU A O 1
ATOM 1087 N N . GLY A 1 143 ? 70.422 -8.924 23.900 1.00 30.61 143 GLY A N 1
ATOM 1088 C CA . GLY A 1 143 ? 70.510 -10.233 23.274 1.00 30.61 143 GLY A CA 1
ATOM 1089 C C . GLY A 1 143 ? 70.889 -11.285 24.311 1.00 30.61 143 GLY A C 1
ATOM 1090 O O . GLY A 1 143 ? 71.760 -11.056 25.149 1.00 30.61 143 GLY A O 1
ATOM 1091 N N . GLY A 1 144 ? 70.244 -12.443 24.223 1.00 33.72 144 GLY A N 1
ATOM 1092 C CA . GLY A 1 144 ? 70.615 -13.660 24.931 1.00 33.72 144 GLY A CA 1
ATOM 1093 C C . GLY A 1 144 ? 70.542 -14.826 23.955 1.00 33.72 144 GLY A C 1
ATOM 1094 O O . GLY A 1 144 ? 69.454 -15.243 23.574 1.00 33.72 144 GLY A O 1
ATOM 1095 N N . ASN A 1 145 ? 71.707 -15.300 23.519 1.00 38.69 145 ASN A N 1
ATOM 1096 C CA . ASN A 1 145 ? 71.868 -16.504 22.709 1.00 38.69 145 ASN A CA 1
ATOM 1097 C C . ASN A 1 145 ? 71.711 -17.743 23.602 1.00 38.69 145 ASN A C 1
ATOM 1099 O O . ASN A 1 145 ? 72.502 -17.926 24.526 1.00 38.69 145 ASN A O 1
ATOM 1103 N N . ILE A 1 146 ? 70.751 -18.614 23.286 1.00 44.75 146 ILE A N 1
ATOM 1104 C CA . ILE A 1 146 ? 70.693 -20.000 23.772 1.00 44.75 146 ILE A CA 1
ATOM 1105 C C . ILE A 1 146 ? 70.677 -20.897 22.525 1.00 44.75 146 ILE A C 1
ATOM 1107 O O . ILE A 1 146 ? 69.831 -20.681 21.655 1.00 44.75 146 ILE A O 1
ATOM 1111 N N . PRO A 1 147 ? 71.600 -21.863 22.376 1.00 44.81 147 PRO A N 1
ATOM 1112 C CA . PRO A 1 147 ? 71.589 -22.773 21.240 1.00 44.81 147 PRO A CA 1
ATOM 1113 C C . PRO A 1 147 ? 70.544 -23.871 21.478 1.00 44.81 147 PRO A C 1
ATOM 1115 O O . PRO A 1 147 ? 70.764 -24.769 22.288 1.00 44.81 147 PRO A O 1
ATOM 1118 N N . ALA A 1 148 ? 69.411 -23.798 20.779 1.00 45.50 148 ALA A N 1
ATOM 1119 C CA . ALA A 1 148 ? 68.457 -24.900 20.720 1.00 45.50 148 ALA A CA 1
ATOM 1120 C C . ALA A 1 148 ? 69.039 -26.030 19.858 1.00 45.50 148 ALA A C 1
ATOM 1122 O O . ALA A 1 148 ? 69.597 -25.806 18.780 1.00 45.50 148 ALA A O 1
ATOM 1123 N N . THR A 1 149 ? 68.952 -27.252 20.369 1.00 57.78 149 THR A N 1
ATOM 1124 C CA . THR A 1 149 ? 69.373 -28.460 19.656 1.00 57.78 149 THR A CA 1
ATOM 1125 C C . THR A 1 149 ? 68.298 -28.850 18.636 1.00 57.78 149 THR A C 1
ATOM 1127 O O . THR A 1 149 ? 67.111 -28.628 18.857 1.00 57.78 149 THR A O 1
ATOM 1130 N N . LYS A 1 150 ? 68.702 -29.429 17.496 1.00 53.06 150 LYS A N 1
ATOM 1131 C CA . LYS A 1 150 ? 67.820 -29.750 16.349 1.00 53.06 150 LYS A CA 1
ATOM 1132 C C . LYS A 1 150 ? 66.661 -30.715 16.658 1.00 53.06 150 LYS A C 1
ATOM 1134 O O . LYS A 1 150 ? 65.821 -30.934 15.792 1.00 53.06 150 LYS A O 1
ATOM 1139 N N . GLU A 1 151 ? 66.612 -31.291 17.853 1.00 52.00 151 GLU A N 1
ATOM 1140 C CA . GLU A 1 151 ? 65.549 -32.206 18.279 1.00 52.00 151 GLU A CA 1
ATOM 1141 C C . GLU A 1 151 ? 64.369 -31.468 18.945 1.00 52.00 151 GLU A C 1
ATOM 1143 O O . GLU A 1 151 ? 63.234 -31.917 18.810 1.00 52.00 151 GLU A O 1
ATOM 1148 N N . GLU A 1 152 ? 64.569 -30.272 19.517 1.00 52.25 152 GLU A N 1
ATOM 1149 C CA . GLU A 1 152 ? 63.474 -29.449 20.073 1.00 52.25 152 GLU A CA 1
ATOM 1150 C C . GLU A 1 152 ? 62.697 -28.665 18.993 1.00 52.25 152 GLU A C 1
ATOM 1152 O O . GLU A 1 152 ? 61.517 -28.357 19.169 1.00 52.25 152 GLU A O 1
ATOM 1157 N N . GLU A 1 153 ? 63.302 -28.407 17.826 1.00 50.25 153 GLU A N 1
ATOM 1158 C CA . GLU A 1 153 ? 62.611 -27.781 16.684 1.00 50.25 153 GLU A CA 1
ATOM 1159 C C . GLU A 1 153 ? 61.581 -28.713 16.019 1.00 50.25 153 GLU A C 1
ATOM 1161 O O . GLU A 1 153 ? 60.643 -28.228 15.383 1.00 50.25 153 GLU A O 1
ATOM 1166 N N . TYR A 1 154 ? 61.695 -30.037 16.184 1.00 51.16 154 TYR A N 1
ATOM 1167 C CA . TYR A 1 154 ? 60.763 -30.989 15.566 1.00 51.16 154 TYR A CA 1
ATOM 1168 C C . TYR A 1 154 ? 59.497 -31.225 16.412 1.00 51.16 154 TYR A C 1
ATOM 1170 O O . TYR A 1 154 ? 58.413 -31.412 15.856 1.00 51.16 154 TYR A O 1
ATOM 1178 N N . GLU A 1 155 ? 59.582 -31.138 17.745 1.00 50.28 155 GLU A N 1
ATOM 1179 C CA . GLU A 1 155 ? 58.423 -31.327 18.636 1.00 50.28 155 GLU A CA 1
ATOM 1180 C C . GLU A 1 155 ? 57.532 -30.077 18.761 1.00 50.28 155 GLU A C 1
ATOM 1182 O O . GLU A 1 155 ? 56.305 -30.201 18.851 1.00 50.28 155 GLU A O 1
ATOM 1187 N N . VAL A 1 156 ? 58.097 -28.866 18.664 1.00 52.56 156 VAL A N 1
ATOM 1188 C CA . VAL A 1 156 ? 57.308 -27.616 18.649 1.00 52.56 156 VAL A CA 1
ATOM 1189 C C . VAL A 1 156 ? 56.552 -27.445 17.322 1.00 52.56 156 VAL A C 1
ATOM 1191 O O . VAL A 1 156 ? 55.420 -26.958 17.311 1.00 52.56 156 VAL A O 1
ATOM 1194 N N . HIS A 1 157 ? 57.103 -27.936 16.206 1.00 50.62 157 HIS A N 1
ATOM 1195 C CA . HIS A 1 157 ? 56.419 -27.903 14.909 1.00 50.62 157 HIS A CA 1
ATOM 1196 C C . HIS A 1 157 ? 55.314 -28.966 14.768 1.00 50.62 157 HIS A C 1
ATOM 1198 O O . HIS A 1 157 ? 54.365 -28.752 14.008 1.00 50.62 157 HIS A O 1
ATOM 1204 N N . ALA A 1 158 ? 55.404 -30.079 15.507 1.00 48.59 158 ALA A N 1
ATOM 1205 C CA . ALA A 1 158 ? 54.388 -31.132 15.519 1.00 48.59 158 ALA A CA 1
ATOM 1206 C C . ALA A 1 158 ? 53.167 -30.761 16.385 1.00 48.59 158 ALA A C 1
ATOM 1208 O O . ALA A 1 158 ? 52.035 -30.960 15.951 1.00 48.59 158 ALA A O 1
ATOM 1209 N N . ARG A 1 159 ? 53.362 -30.118 17.549 1.00 45.75 159 ARG A N 1
ATOM 1210 C CA . ARG A 1 159 ? 52.243 -29.638 18.394 1.00 45.75 159 ARG A CA 1
ATOM 1211 C C . ARG A 1 159 ? 51.570 -28.356 17.890 1.00 45.75 159 ARG A C 1
ATOM 1213 O O . ARG A 1 159 ? 50.428 -28.095 18.252 1.00 45.75 159 ARG A O 1
ATOM 1220 N N . GLY A 1 160 ? 52.227 -27.587 17.020 1.00 40.00 160 GLY A N 1
ATOM 1221 C CA . GLY A 1 160 ? 51.618 -26.435 16.342 1.00 40.00 160 GLY A CA 1
ATOM 1222 C C . GLY A 1 160 ? 50.715 -26.794 15.154 1.00 40.00 160 GLY A C 1
ATOM 1223 O O . GLY A 1 160 ? 50.002 -25.924 14.663 1.00 40.00 160 GLY A O 1
ATOM 1224 N N . LYS A 1 161 ? 50.729 -28.049 14.679 1.00 40.03 161 LYS A N 1
ATOM 1225 C CA . LYS A 1 161 ? 49.964 -28.477 13.495 1.00 40.03 161 LYS A CA 1
ATOM 1226 C C . LYS A 1 161 ? 48.589 -29.068 13.822 1.00 40.03 161 LYS A C 1
ATOM 1228 O O . LYS A 1 161 ? 47.647 -28.814 13.084 1.00 40.03 161 LYS A O 1
ATOM 1233 N N . GLU A 1 162 ? 48.429 -29.737 14.965 1.00 39.59 162 GLU A N 1
ATOM 1234 C CA . GLU A 1 162 ? 47.121 -30.272 15.400 1.00 39.59 162 GLU A CA 1
ATOM 1235 C C . GLU A 1 162 ? 46.183 -29.208 16.010 1.00 39.59 162 GLU A C 1
ATOM 1237 O O . GLU A 1 162 ? 44.962 -29.361 15.971 1.00 39.59 162 GLU A O 1
ATOM 1242 N N . ALA A 1 163 ? 46.715 -28.085 16.507 1.00 40.81 163 ALA A N 1
ATOM 1243 C CA . ALA A 1 163 ? 45.902 -26.990 17.054 1.00 40.81 163 ALA A CA 1
ATOM 1244 C C . ALA A 1 163 ? 45.414 -25.975 15.997 1.00 40.81 163 ALA A C 1
ATOM 1246 O O . ALA A 1 163 ? 44.580 -25.132 16.310 1.00 40.81 163 ALA A O 1
ATOM 1247 N N . VAL A 1 164 ? 45.899 -26.051 14.752 1.00 39.84 164 VAL A N 1
ATOM 1248 C CA . VAL A 1 164 ? 45.483 -25.153 13.652 1.00 39.84 164 VAL A CA 1
ATOM 1249 C C . VAL A 1 164 ? 44.500 -25.838 12.689 1.00 39.84 164 VAL A C 1
ATOM 1251 O O . VAL A 1 164 ? 43.758 -25.163 11.981 1.00 39.84 164 VAL A O 1
ATOM 1254 N N . GLU A 1 165 ? 44.408 -27.170 12.705 1.00 42.50 165 GLU A N 1
ATOM 1255 C CA . GLU A 1 165 ? 43.509 -27.931 11.820 1.00 42.50 165 GLU A CA 1
ATOM 1256 C C . GLU A 1 165 ? 42.119 -28.222 12.421 1.00 42.50 165 GLU A C 1
ATOM 1258 O O . GLU A 1 165 ? 41.237 -28.693 11.706 1.00 42.50 165 GLU A O 1
ATOM 1263 N N . THR A 1 166 ? 41.864 -27.863 13.687 1.00 43.38 166 THR A N 1
ATOM 1264 C CA . THR A 1 166 ? 40.576 -28.156 14.362 1.00 43.38 166 THR A CA 1
ATOM 1265 C C . THR A 1 166 ? 39.640 -26.939 14.490 1.00 43.38 166 THR A C 1
ATOM 1267 O O . THR A 1 166 ? 38.571 -27.040 15.083 1.00 43.38 166 THR A O 1
ATOM 1270 N N . GLU A 1 167 ? 39.978 -25.791 13.891 1.00 38.25 167 GLU A N 1
ATOM 1271 C CA . GLU A 1 167 ? 39.143 -24.575 13.954 1.00 38.25 167 GLU A CA 1
ATOM 1272 C C . GLU A 1 167 ? 39.091 -23.808 12.616 1.00 38.25 167 GLU A C 1
ATOM 1274 O O . GLU A 1 167 ? 39.141 -22.582 12.561 1.00 38.25 167 GLU A O 1
ATOM 1279 N N . CYS A 1 168 ? 38.986 -24.533 11.496 1.00 34.25 168 CYS A N 1
ATOM 1280 C CA . CYS A 1 168 ? 38.774 -23.935 10.169 1.00 34.25 168 CYS A CA 1
ATOM 1281 C C . CYS A 1 168 ? 37.553 -24.521 9.440 1.00 34.25 168 CYS A C 1
ATOM 1283 O O . CYS A 1 168 ? 37.545 -24.730 8.229 1.00 34.25 168 CYS A O 1
ATOM 1285 N N . THR A 1 169 ? 36.480 -24.787 10.181 1.00 39.34 169 THR A N 1
ATOM 1286 C CA . THR A 1 169 ? 35.142 -24.968 9.608 1.00 39.34 169 THR A CA 1
ATOM 1287 C C . THR A 1 169 ? 34.474 -23.604 9.435 1.00 39.34 169 THR A C 1
ATOM 1289 O O . THR A 1 169 ? 34.278 -22.901 10.420 1.00 39.34 169 THR A O 1
ATOM 1292 N N . LEU A 1 170 ? 34.060 -23.291 8.197 1.00 41.56 170 LEU A N 1
ATOM 1293 C CA . LEU A 1 170 ? 33.212 -22.156 7.772 1.00 41.56 170 LEU A CA 1
ATOM 1294 C C . LEU A 1 170 ? 33.909 -20.834 7.393 1.00 41.56 170 LEU A C 1
ATOM 1296 O O . LEU A 1 170 ? 33.468 -19.761 7.800 1.00 41.56 170 LEU A O 1
ATOM 1300 N N . ILE A 1 171 ? 34.870 -20.859 6.466 1.00 37.22 171 ILE A N 1
ATOM 1301 C CA . ILE A 1 171 ? 35.065 -19.682 5.598 1.00 37.22 171 ILE A CA 1
ATOM 1302 C C . ILE A 1 171 ? 33.989 -19.747 4.511 1.00 37.22 171 ILE A C 1
ATOM 1304 O O . ILE A 1 171 ? 34.177 -20.318 3.437 1.00 37.22 171 ILE A O 1
ATOM 1308 N N . LYS A 1 172 ? 32.803 -19.214 4.831 1.00 42.25 172 LYS A N 1
ATOM 1309 C CA . LYS A 1 172 ? 31.775 -18.915 3.831 1.00 42.25 172 LYS A CA 1
ATOM 1310 C C . LYS A 1 172 ? 32.428 -18.051 2.755 1.00 42.25 172 LYS A C 1
ATOM 1312 O O . LYS A 1 172 ? 33.087 -17.067 3.076 1.00 42.25 172 LYS A O 1
ATOM 1317 N N . SER A 1 173 ? 32.241 -18.426 1.493 1.00 45.12 173 SER A N 1
ATOM 1318 C CA . SER A 1 173 ? 32.446 -17.537 0.351 1.00 45.12 173 SER A CA 1
ATOM 1319 C C . SER A 1 173 ? 31.748 -16.211 0.670 1.00 45.12 173 SER A C 1
ATOM 1321 O O . SER A 1 173 ? 30.521 -16.137 0.703 1.00 45.12 173 SER A O 1
ATOM 1323 N N . PHE A 1 174 ? 32.528 -15.190 1.027 1.00 48.34 174 PHE A N 1
ATOM 1324 C CA . PHE A 1 174 ? 31.998 -13.853 1.219 1.00 48.34 174 PHE A CA 1
ATOM 1325 C C . PHE A 1 174 ? 31.691 -13.337 -0.179 1.00 48.34 174 PHE A C 1
ATOM 1327 O O . PHE A 1 174 ? 32.604 -13.053 -0.958 1.00 48.34 174 PHE A O 1
ATOM 1334 N N . SER A 1 175 ? 30.405 -13.256 -0.514 1.00 66.44 175 SER A N 1
ATOM 1335 C CA . SER A 1 175 ? 29.958 -12.395 -1.596 1.00 66.44 175 SER A CA 1
ATOM 1336 C C . SER A 1 175 ? 30.641 -11.040 -1.408 1.00 66.44 175 SER A C 1
ATOM 1338 O O . SER A 1 175 ? 30.608 -10.457 -0.326 1.00 66.44 175 SER A O 1
ATOM 1340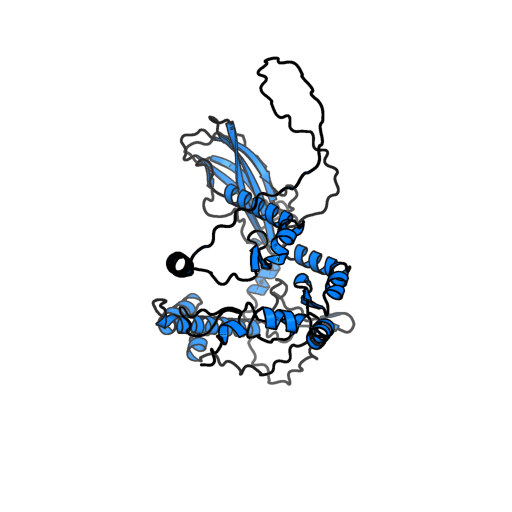 N N . ASN A 1 176 ? 31.288 -10.522 -2.449 1.00 84.81 176 ASN A N 1
ATOM 1341 C CA . ASN A 1 176 ? 31.948 -9.213 -2.423 1.00 84.81 176 ASN A CA 1
ATOM 1342 C C . ASN A 1 176 ? 30.946 -8.041 -2.365 1.00 84.81 176 ASN A C 1
ATOM 1344 O O . ASN A 1 176 ? 31.332 -6.892 -2.581 1.00 84.81 176 ASN A O 1
ATOM 1348 N N . TYR A 1 177 ? 29.679 -8.329 -2.071 1.00 88.25 177 TYR A N 1
ATOM 1349 C CA . TYR A 1 177 ? 28.580 -7.404 -1.873 1.00 88.25 177 TYR A CA 1
ATOM 1350 C C . TYR A 1 177 ? 27.780 -7.773 -0.616 1.00 88.25 177 TYR A C 1
ATOM 1352 O O . TYR A 1 177 ? 27.741 -8.931 -0.193 1.00 88.25 177 TYR A O 1
ATOM 1360 N N . GLN A 1 178 ? 27.130 -6.763 -0.049 1.00 93.00 178 GLN A N 1
ATOM 1361 C CA . GLN A 1 178 ? 26.195 -6.837 1.062 1.00 93.00 178 GLN A CA 1
ATOM 1362 C C . GLN A 1 178 ? 24.935 -6.052 0.688 1.00 93.00 178 GLN A C 1
ATOM 1364 O O . GLN A 1 178 ? 25.026 -4.927 0.196 1.00 93.00 178 GLN A O 1
ATOM 1369 N N . ASP A 1 179 ? 23.756 -6.626 0.920 1.00 93.44 179 ASP A N 1
ATOM 1370 C CA . ASP A 1 179 ? 22.492 -5.929 0.677 1.00 93.44 179 ASP A CA 1
ATOM 1371 C C . ASP A 1 179 ? 22.261 -4.841 1.726 1.00 93.44 179 ASP A C 1
ATOM 1373 O O . ASP A 1 179 ? 22.273 -5.088 2.935 1.00 93.44 179 ASP A O 1
ATOM 1377 N N . CYS A 1 180 ? 22.029 -3.613 1.264 1.00 96.50 180 CYS A N 1
ATOM 1378 C CA . CYS A 1 180 ? 21.607 -2.540 2.145 1.00 96.50 180 CYS A CA 1
ATOM 1379 C C . CYS A 1 180 ? 20.091 -2.599 2.346 1.00 96.50 180 CYS A C 1
ATOM 1381 O O . CYS A 1 180 ? 19.337 -2.261 1.437 1.00 96.50 180 CYS A O 1
ATOM 1383 N N . VAL A 1 181 ? 19.639 -2.958 3.550 1.00 94.44 181 VAL A N 1
ATOM 1384 C CA . VAL A 1 181 ? 18.204 -3.048 3.887 1.00 94.44 181 VAL A CA 1
ATOM 1385 C C . VAL A 1 181 ? 17.489 -1.703 3.717 1.00 94.44 181 VAL A C 1
ATOM 1387 O O . VAL A 1 181 ? 16.389 -1.662 3.176 1.00 94.44 181 VAL A O 1
ATOM 1390 N N . SER A 1 182 ? 18.122 -0.597 4.120 1.00 93.88 182 SER A N 1
ATOM 1391 C CA . SER A 1 182 ? 17.536 0.746 4.001 1.00 93.88 182 SER A CA 1
ATOM 1392 C C . SER A 1 182 ? 17.362 1.187 2.548 1.00 93.88 182 SER A C 1
ATOM 1394 O O . SER A 1 182 ? 16.422 1.913 2.240 1.00 93.88 182 SER A O 1
ATOM 1396 N N . CYS A 1 183 ? 18.265 0.773 1.654 1.00 93.75 183 CYS A N 1
ATOM 1397 C CA . CYS A 1 183 ? 18.258 1.195 0.255 1.00 93.75 183 CYS A CA 1
ATOM 1398 C C . CYS A 1 183 ? 17.650 0.165 -0.711 1.00 93.75 183 CYS A C 1
ATOM 1400 O O . CYS A 1 183 ? 17.299 0.536 -1.828 1.00 93.75 183 CYS A O 1
ATOM 1402 N N . GLY A 1 184 ? 17.523 -1.099 -0.303 1.00 91.19 184 GLY A N 1
ATOM 1403 C CA . GLY A 1 184 ? 16.934 -2.175 -1.100 1.00 91.19 184 GLY A CA 1
ATOM 1404 C C . GLY A 1 184 ? 17.797 -2.665 -2.268 1.00 91.19 184 GLY A C 1
ATOM 1405 O O . GLY A 1 184 ? 17.243 -3.154 -3.248 1.00 91.19 184 GLY A O 1
ATOM 1406 N N . PHE A 1 185 ? 19.128 -2.520 -2.212 1.00 91.75 185 PHE A N 1
ATOM 1407 C CA . PHE A 1 185 ? 20.023 -2.997 -3.278 1.00 91.75 185 PHE A CA 1
ATOM 1408 C C . PHE A 1 185 ? 21.387 -3.502 -2.764 1.00 91.75 185 PHE A C 1
ATOM 1410 O O . PHE A 1 185 ? 21.837 -3.060 -1.698 1.00 91.75 185 PHE A O 1
ATOM 1417 N N . PRO A 1 186 ? 22.064 -4.391 -3.524 1.00 90.50 186 PRO A N 1
ATOM 1418 C CA . PRO A 1 186 ? 23.394 -4.897 -3.190 1.00 90.50 186 PRO A CA 1
ATOM 1419 C C . PRO A 1 186 ? 24.468 -3.816 -3.334 1.00 90.50 186 PRO A C 1
ATOM 1421 O O . PRO A 1 186 ? 24.569 -3.135 -4.356 1.00 90.50 186 PRO A O 1
ATOM 1424 N N . VAL A 1 187 ? 25.316 -3.686 -2.315 1.00 92.69 187 VAL A N 1
ATOM 1425 C CA . VAL A 1 187 ? 26.441 -2.747 -2.256 1.00 92.69 187 VAL A CA 1
ATOM 1426 C C . VAL A 1 187 ? 27.733 -3.540 -2.134 1.00 92.69 187 VAL A C 1
ATOM 1428 O O . VAL A 1 187 ? 27.875 -4.357 -1.231 1.00 92.69 187 VAL A O 1
ATOM 1431 N N . LEU A 1 188 ? 28.703 -3.297 -3.015 1.00 89.31 188 LEU A N 1
ATOM 1432 C CA . LEU A 1 188 ? 30.021 -3.928 -2.911 1.00 89.31 188 LEU A CA 1
ATOM 1433 C C . LEU A 1 188 ? 30.686 -3.590 -1.565 1.00 89.31 188 LEU A C 1
ATOM 1435 O O . LEU A 1 188 ? 30.699 -2.427 -1.159 1.00 89.31 188 LEU A O 1
ATOM 1439 N N . LEU A 1 189 ? 31.296 -4.580 -0.909 1.00 91.38 189 LEU A N 1
ATOM 1440 C CA . LEU A 1 189 ? 31.889 -4.429 0.427 1.00 91.38 189 LEU A CA 1
ATOM 1441 C C . LEU A 1 189 ? 32.950 -3.317 0.482 1.00 91.38 189 LEU A C 1
ATOM 1443 O O . LEU A 1 189 ? 32.996 -2.560 1.447 1.00 91.38 189 LEU A O 1
ATOM 1447 N N . CYS A 1 190 ? 33.745 -3.144 -0.580 1.00 89.75 190 CYS A N 1
ATOM 1448 C CA . CYS A 1 190 ? 34.745 -2.072 -0.668 1.00 89.75 190 CYS A CA 1
ATOM 1449 C C . CYS A 1 190 ? 34.148 -0.652 -0.733 1.00 89.75 190 CYS A C 1
ATOM 1451 O O . CYS A 1 190 ? 34.864 0.315 -0.484 1.00 89.75 190 CYS A O 1
ATOM 1453 N N . TYR A 1 191 ? 32.853 -0.516 -1.041 1.00 90.62 191 TYR A N 1
ATOM 1454 C CA . TYR A 1 191 ? 32.127 0.757 -1.059 1.00 90.62 191 TYR A CA 1
ATOM 1455 C C . TYR A 1 191 ? 31.131 0.897 0.098 1.00 90.62 191 TYR A C 1
ATOM 1457 O O . TYR A 1 191 ? 30.473 1.935 0.188 1.00 90.62 191 TYR A O 1
ATOM 1465 N N . TRP A 1 192 ? 31.018 -0.089 0.994 1.00 95.38 192 TRP A N 1
ATOM 1466 C CA . TRP A 1 192 ? 30.013 -0.094 2.060 1.00 95.38 192 TRP A CA 1
ATOM 1467 C C . TRP A 1 192 ? 30.084 1.155 2.947 1.00 95.38 192 TRP A C 1
ATOM 1469 O O . TRP A 1 192 ? 29.083 1.847 3.119 1.00 95.38 192 TRP A O 1
ATOM 1479 N N . GLU A 1 193 ? 31.275 1.521 3.425 1.00 96.88 193 GLU A N 1
ATOM 1480 C CA . GLU A 1 193 ? 31.459 2.718 4.259 1.00 96.88 193 GLU A CA 1
ATOM 1481 C C . GLU A 1 193 ? 31.063 4.001 3.516 1.00 96.88 193 GLU A C 1
ATOM 1483 O O . GLU A 1 193 ? 30.344 4.845 4.053 1.00 96.88 193 GLU A O 1
ATOM 1488 N N . THR A 1 194 ? 31.465 4.131 2.245 1.00 95.31 194 THR A N 1
ATOM 1489 C CA . THR A 1 194 ? 31.097 5.291 1.416 1.00 95.31 194 THR A CA 1
ATOM 1490 C C . THR A 1 194 ? 29.597 5.349 1.130 1.00 95.31 194 THR A C 1
ATOM 1492 O O . THR A 1 194 ? 29.014 6.433 1.096 1.00 95.31 194 THR A O 1
ATOM 1495 N N . HIS A 1 195 ? 28.960 4.189 0.965 1.00 96.50 195 HIS A N 1
ATOM 1496 C CA . HIS A 1 195 ? 27.526 4.061 0.770 1.00 96.50 195 HIS A CA 1
ATOM 1497 C C . HIS A 1 195 ? 26.764 4.491 2.026 1.00 96.50 195 HIS A C 1
ATOM 1499 O O . HIS A 1 195 ? 25.921 5.382 1.926 1.00 96.50 195 HIS A O 1
ATOM 1505 N N . VAL A 1 196 ? 27.091 3.938 3.198 1.00 97.69 196 VAL A N 1
ATOM 1506 C CA . VAL A 1 196 ? 26.427 4.269 4.473 1.00 97.69 196 VAL A CA 1
ATOM 1507 C C . VAL A 1 196 ? 26.637 5.742 4.840 1.00 97.69 196 VAL A C 1
ATOM 1509 O O . VAL A 1 196 ? 25.725 6.416 5.320 1.00 97.69 196 VAL A O 1
ATOM 1512 N N . ALA A 1 197 ? 27.811 6.302 4.534 1.00 96.31 197 ALA A N 1
ATOM 1513 C CA . ALA A 1 197 ? 28.082 7.721 4.741 1.00 96.31 197 ALA A CA 1
ATOM 1514 C C . ALA A 1 197 ? 27.319 8.648 3.772 1.00 96.31 197 ALA A C 1
ATOM 1516 O O . ALA A 1 197 ? 27.203 9.848 4.050 1.00 96.31 197 ALA A O 1
ATOM 1517 N N . SER A 1 198 ? 26.800 8.127 2.653 1.00 96.31 198 SER A N 1
ATOM 1518 C CA . SER A 1 198 ? 26.167 8.924 1.602 1.00 96.31 198 SER A CA 1
ATOM 1519 C C . SER A 1 198 ? 24.844 9.565 2.044 1.00 96.31 198 SER A C 1
ATOM 1521 O O . SER A 1 198 ? 24.084 9.028 2.850 1.00 96.31 198 SER A O 1
ATOM 1523 N N . ILE A 1 199 ? 24.519 10.722 1.456 1.00 96.31 199 ILE A N 1
ATOM 1524 C CA . ILE A 1 199 ? 23.242 11.420 1.699 1.00 96.31 199 ILE A CA 1
ATOM 1525 C C . ILE A 1 199 ? 22.051 10.556 1.253 1.00 96.31 199 ILE A C 1
ATOM 1527 O O . ILE A 1 199 ? 20.996 10.601 1.884 1.00 96.31 199 ILE A O 1
ATOM 1531 N N . GLY A 1 200 ? 22.217 9.771 0.183 1.00 93.69 200 GLY A N 1
ATOM 1532 C CA . GLY A 1 200 ? 21.184 8.862 -0.316 1.00 93.69 200 GLY A CA 1
ATOM 1533 C C . GLY A 1 200 ? 20.817 7.799 0.717 1.00 93.69 200 GLY A C 1
ATOM 1534 O O . GLY A 1 200 ? 19.638 7.644 1.025 1.00 93.69 200 GLY A O 1
ATOM 1535 N N . HIS A 1 201 ? 21.821 7.154 1.319 1.00 96.94 201 HIS A N 1
ATOM 1536 C CA . HIS A 1 201 ? 21.603 6.162 2.370 1.00 96.94 201 HIS A CA 1
ATOM 1537 C C . HIS A 1 201 ? 20.907 6.763 3.591 1.00 96.94 201 HIS A C 1
ATOM 1539 O O . HIS A 1 201 ? 19.867 6.260 3.995 1.00 96.94 201 HIS A O 1
ATOM 1545 N N . ARG A 1 202 ? 21.387 7.901 4.114 1.00 97.50 202 ARG A N 1
ATOM 1546 C CA . ARG A 1 202 ? 20.749 8.565 5.269 1.00 97.50 202 ARG A CA 1
ATOM 1547 C C . ARG A 1 202 ? 19.299 8.966 4.999 1.00 97.50 202 ARG A C 1
ATOM 1549 O O . ARG A 1 202 ? 18.459 8.906 5.888 1.00 97.50 202 ARG A O 1
ATOM 1556 N N . ARG A 1 203 ? 18.976 9.398 3.774 1.00 95.31 203 ARG A N 1
ATOM 1557 C CA . ARG A 1 203 ? 17.586 9.693 3.385 1.00 95.31 203 ARG A CA 1
ATOM 1558 C C . ARG A 1 203 ? 16.733 8.429 3.344 1.00 95.31 203 ARG A C 1
ATOM 1560 O O . ARG A 1 203 ? 15.597 8.470 3.806 1.00 95.31 203 ARG A O 1
ATOM 1567 N N . ALA A 1 204 ? 17.270 7.343 2.795 1.00 92.31 204 ALA A N 1
ATOM 1568 C CA . ALA A 1 204 ? 16.590 6.057 2.731 1.00 92.31 204 ALA A CA 1
ATOM 1569 C C . ALA A 1 204 ? 16.374 5.461 4.133 1.00 92.31 204 ALA A C 1
ATOM 1571 O O . ALA A 1 204 ? 15.288 4.986 4.436 1.00 92.31 204 ALA A O 1
ATOM 1572 N N . GLU A 1 205 ? 17.361 5.583 5.020 1.00 96.25 205 GLU A N 1
ATOM 1573 C CA . GLU A 1 205 ? 17.276 5.195 6.428 1.00 96.25 205 GLU A CA 1
ATOM 1574 C C . GLU A 1 205 ? 16.215 6.012 7.176 1.00 96.25 205 GLU A C 1
ATOM 1576 O O . GLU A 1 205 ? 15.326 5.432 7.793 1.00 96.25 205 GLU A O 1
ATOM 1581 N N . THR A 1 206 ? 16.227 7.346 7.049 1.00 94.25 206 THR A N 1
ATOM 1582 C CA . THR A 1 206 ? 15.180 8.203 7.630 1.00 94.25 206 THR A CA 1
ATOM 1583 C C . THR A 1 206 ? 13.795 7.836 7.100 1.00 94.25 206 THR A C 1
ATOM 1585 O O . THR A 1 206 ? 12.843 7.785 7.873 1.00 94.25 206 THR A O 1
ATOM 1588 N N . ARG A 1 207 ? 13.663 7.560 5.795 1.00 90.81 207 ARG A N 1
ATOM 1589 C CA . ARG A 1 207 ? 12.395 7.123 5.193 1.00 90.81 207 ARG A CA 1
ATOM 1590 C C . ARG A 1 207 ? 11.943 5.784 5.771 1.00 90.81 207 ARG A C 1
ATOM 1592 O O . ARG A 1 207 ? 10.821 5.700 6.243 1.00 90.81 207 ARG A O 1
ATOM 1599 N N . SER A 1 208 ? 12.828 4.791 5.819 1.00 89.12 208 SER A N 1
ATOM 1600 C CA . SER A 1 208 ? 12.541 3.475 6.399 1.00 89.12 208 SER A CA 1
ATOM 1601 C C . SER A 1 208 ? 12.114 3.583 7.867 1.00 89.12 208 SER A C 1
ATOM 1603 O O . SER A 1 208 ? 11.122 2.980 8.272 1.00 89.12 208 SER A O 1
ATOM 1605 N N . GLY A 1 209 ? 12.793 4.422 8.656 1.00 91.56 209 GLY A N 1
ATOM 1606 C CA . GLY A 1 209 ? 12.414 4.702 10.041 1.00 91.56 209 GLY A CA 1
ATOM 1607 C C . GLY A 1 209 ? 11.027 5.339 10.163 1.00 91.56 209 GLY A C 1
ATOM 1608 O O . GLY A 1 209 ? 10.238 4.933 11.015 1.00 91.56 209 GLY A O 1
ATOM 1609 N N . LEU A 1 210 ? 10.695 6.291 9.283 1.00 89.19 210 LEU A N 1
ATOM 1610 C CA . LEU A 1 210 ? 9.350 6.867 9.211 1.00 89.19 210 LEU A CA 1
ATOM 1611 C C . LEU A 1 210 ? 8.309 5.818 8.799 1.00 89.19 210 LEU A C 1
ATOM 1613 O O . LEU A 1 210 ? 7.264 5.744 9.434 1.00 89.19 210 LEU A O 1
ATOM 1617 N N . ASP A 1 211 ? 8.596 4.968 7.815 1.00 86.25 211 ASP A N 1
ATOM 1618 C CA . ASP A 1 211 ? 7.681 3.921 7.346 1.00 86.25 211 ASP A CA 1
ATOM 1619 C C . ASP A 1 211 ? 7.411 2.862 8.427 1.00 86.25 211 ASP A C 1
ATOM 1621 O O . ASP A 1 211 ? 6.297 2.348 8.547 1.00 86.25 211 ASP A O 1
ATOM 1625 N N . VAL A 1 212 ? 8.419 2.517 9.237 1.00 89.50 212 VAL A N 1
ATOM 1626 C CA . VAL A 1 212 ? 8.249 1.650 10.416 1.00 89.50 212 VAL A CA 1
ATOM 1627 C C . VAL A 1 212 ? 7.371 2.342 11.456 1.00 89.50 212 VAL A C 1
ATOM 1629 O O . VAL A 1 212 ? 6.367 1.765 11.868 1.00 89.50 212 VAL A O 1
ATOM 1632 N N . ALA A 1 213 ? 7.679 3.591 11.815 1.00 89.50 213 ALA A N 1
ATOM 1633 C CA . ALA A 1 213 ? 6.883 4.353 12.775 1.00 89.50 213 ALA A CA 1
ATOM 1634 C C . ALA A 1 213 ? 5.426 4.542 12.309 1.00 89.50 213 ALA A C 1
ATOM 1636 O O . ALA A 1 213 ? 4.504 4.504 13.121 1.00 89.50 213 ALA A O 1
ATOM 1637 N N . MET A 1 214 ? 5.195 4.705 11.002 1.00 89.12 214 MET A N 1
ATOM 1638 C CA . MET A 1 214 ? 3.855 4.799 10.420 1.00 89.12 214 MET A CA 1
ATOM 1639 C C . MET A 1 214 ? 3.099 3.473 10.514 1.00 89.12 214 MET A C 1
ATOM 1641 O O . MET A 1 214 ? 1.940 3.487 10.916 1.00 89.12 214 MET A O 1
ATOM 1645 N N . ARG A 1 215 ? 3.744 2.336 10.224 1.00 88.94 215 ARG A N 1
ATOM 1646 C CA . ARG A 1 215 ? 3.132 1.005 10.386 1.00 88.94 215 ARG A CA 1
ATOM 1647 C C . ARG A 1 215 ? 2.827 0.679 11.844 1.00 88.94 215 ARG A C 1
ATOM 1649 O O . ARG A 1 215 ? 1.767 0.145 12.149 1.00 88.94 215 ARG A O 1
ATOM 1656 N N . GLU A 1 216 ? 3.716 1.034 12.766 1.00 91.50 216 GLU A N 1
ATOM 1657 C CA . GLU A 1 216 ? 3.453 0.892 14.203 1.00 91.50 216 GLU A CA 1
ATOM 1658 C C . GLU A 1 216 ? 2.299 1.792 14.657 1.00 91.50 216 GLU A C 1
ATOM 1660 O O . GLU A 1 216 ? 1.478 1.378 15.478 1.00 91.50 216 GLU A O 1
ATOM 1665 N N . ALA A 1 217 ? 2.196 3.004 14.104 1.00 92.50 217 ALA A N 1
ATOM 1666 C CA . ALA A 1 217 ? 1.064 3.895 14.334 1.00 92.50 217 ALA A CA 1
ATOM 1667 C C . ALA A 1 217 ? -0.226 3.405 13.656 1.00 92.50 217 ALA A C 1
ATOM 1669 O O . ALA A 1 217 ? -1.304 3.814 14.059 1.00 92.50 217 ALA A O 1
ATOM 1670 N N . GLU A 1 218 ? -0.180 2.548 12.639 1.00 91.19 218 GLU A N 1
ATOM 1671 C CA . GLU A 1 218 ? -1.383 1.920 12.071 1.00 91.19 218 GLU A CA 1
ATOM 1672 C C . GLU A 1 218 ? -1.915 0.790 12.958 1.00 91.19 218 GLU A C 1
ATOM 1674 O O . GLU A 1 218 ? -3.111 0.488 12.961 1.00 91.19 218 GLU A O 1
ATOM 1679 N N . GLN A 1 219 ? -1.067 0.171 13.768 1.00 90.00 219 GLN A N 1
ATOM 1680 C CA . GLN A 1 219 ? -1.503 -0.910 14.639 1.00 90.00 219 GLN A CA 1
ATOM 1681 C C . GLN A 1 219 ? -2.297 -0.390 15.844 1.00 90.00 219 GLN A C 1
ATOM 1683 O O . GLN A 1 219 ? -2.215 0.771 16.245 1.00 90.00 219 GLN A O 1
ATOM 1688 N N . ALA A 1 220 ? -3.118 -1.268 16.422 1.00 90.19 220 ALA A N 1
ATOM 1689 C CA . ALA A 1 220 ? -3.808 -0.979 17.672 1.00 90.19 220 ALA A CA 1
ATOM 1690 C C . ALA A 1 220 ? -2.773 -0.789 18.793 1.00 90.19 220 ALA A C 1
ATOM 1692 O O . ALA A 1 220 ? -2.028 -1.711 19.120 1.00 90.19 220 ALA A O 1
ATOM 1693 N N . GLN A 1 221 ? -2.741 0.398 19.397 1.00 92.62 221 GLN A N 1
ATOM 1694 C CA . GLN A 1 221 ? -1.841 0.719 20.504 1.00 92.62 221 GLN A CA 1
ATOM 1695 C C . GLN A 1 221 ? -2.629 0.812 21.813 1.00 92.62 221 GLN A C 1
ATOM 1697 O O . GLN A 1 221 ? -3.767 1.280 21.829 1.00 92.62 221 GLN A O 1
ATOM 1702 N N . TYR A 1 222 ? -2.032 0.357 22.919 1.00 93.62 222 TYR A N 1
ATOM 1703 C CA . TYR A 1 222 ? -2.613 0.458 24.269 1.00 93.62 222 TYR A CA 1
ATOM 1704 C C . TYR A 1 222 ? -4.024 -0.148 24.408 1.00 93.62 222 TYR A C 1
ATOM 1706 O O . TYR A 1 222 ? -4.831 0.295 25.218 1.00 93.62 222 TYR A O 1
ATOM 1714 N N . GLY A 1 223 ? -4.352 -1.160 23.598 1.00 92.88 223 GLY A N 1
ATOM 1715 C CA . GLY A 1 223 ? -5.678 -1.785 23.604 1.00 92.88 223 GLY A CA 1
ATOM 1716 C C . GLY A 1 223 ? -6.791 -0.933 22.982 1.00 92.88 223 GLY A C 1
ATOM 1717 O O . GLY A 1 223 ? -7.956 -1.325 23.071 1.00 92.88 223 GLY A O 1
ATOM 1718 N N . VAL A 1 224 ? -6.468 0.196 22.338 1.00 96.06 224 VAL A N 1
ATOM 1719 C CA . VAL A 1 224 ? -7.427 0.976 21.547 1.00 96.06 224 VAL A CA 1
ATOM 1720 C C . VAL A 1 224 ? -7.614 0.314 20.194 1.00 96.06 224 VAL A C 1
ATOM 1722 O O . VAL A 1 224 ? -6.666 0.169 19.424 1.00 96.06 224 VAL A O 1
ATOM 1725 N N . MET A 1 225 ? -8.853 -0.044 19.878 1.00 95.12 225 MET A N 1
ATOM 1726 C CA . MET A 1 225 ? -9.233 -0.468 18.536 1.00 95.12 225 MET A CA 1
ATOM 1727 C C . MET A 1 225 ? -10.085 0.607 17.881 1.00 95.12 225 MET A C 1
ATOM 1729 O O . MET A 1 225 ? -10.997 1.155 18.505 1.00 95.12 225 MET A O 1
ATOM 1733 N N . ILE A 1 226 ? -9.807 0.864 16.610 1.00 95.12 226 ILE A N 1
ATOM 1734 C CA . ILE A 1 226 ? -10.574 1.769 15.761 1.00 95.12 226 ILE A CA 1
ATOM 1735 C C . ILE A 1 226 ? -11.381 0.929 14.779 1.00 95.12 226 ILE A C 1
ATOM 1737 O O . ILE A 1 226 ? -10.865 -0.053 14.262 1.00 95.12 226 ILE A O 1
ATOM 1741 N N . SER A 1 227 ? -12.643 1.288 14.556 1.00 92.50 227 SER A N 1
ATOM 1742 C CA . SER A 1 227 ? -13.505 0.651 13.560 1.00 92.50 227 SER A CA 1
ATOM 1743 C C . SER A 1 227 ? -13.500 1.461 12.258 1.00 92.50 227 SER A C 1
ATOM 1745 O O . SER A 1 227 ? -13.748 2.673 12.329 1.00 92.50 227 SER A O 1
ATOM 1747 N N . PRO A 1 228 ? -13.318 0.818 11.087 1.00 86.19 228 PRO A N 1
ATOM 1748 C CA . PRO A 1 228 ? -13.119 -0.628 10.891 1.00 86.19 228 PRO A CA 1
ATOM 1749 C C . PRO A 1 228 ? -11.752 -1.132 11.402 1.00 86.19 228 PRO A C 1
ATOM 1751 O O . PRO A 1 228 ? -10.757 -0.416 11.340 1.00 86.19 228 PRO A O 1
ATOM 1754 N N . VAL A 1 229 ? -11.739 -2.345 11.978 1.00 81.31 229 VAL A N 1
ATOM 1755 C CA . VAL A 1 229 ? -10.576 -2.913 12.700 1.00 81.31 229 VAL A CA 1
ATOM 1756 C C . VAL A 1 229 ? -9.510 -3.451 11.748 1.00 81.31 229 VAL A C 1
ATOM 1758 O O . VAL A 1 229 ? -8.324 -3.322 12.043 1.00 81.31 229 VAL A O 1
ATOM 1761 N N . GLU A 1 230 ? -9.933 -4.038 10.629 1.00 80.06 230 GLU A N 1
ATOM 1762 C CA . GLU A 1 230 ? -9.065 -4.799 9.718 1.00 80.06 230 GLU A CA 1
ATOM 1763 C C . GLU A 1 230 ? -8.800 -4.086 8.388 1.00 80.06 230 GLU A C 1
ATOM 1765 O O . GLU A 1 230 ? -7.894 -4.477 7.660 1.00 80.06 230 GLU A O 1
ATOM 1770 N N . GLU A 1 231 ? -9.549 -3.025 8.082 1.00 82.44 231 GLU A N 1
ATOM 1771 C CA . GLU A 1 231 ? -9.486 -2.343 6.790 1.00 82.44 231 GLU A CA 1
ATOM 1772 C C . GLU A 1 231 ? -9.190 -0.851 6.956 1.00 82.44 231 GLU A C 1
ATOM 1774 O O . GLU A 1 231 ? -9.560 -0.215 7.950 1.00 82.44 231 GLU A O 1
ATOM 1779 N N . ASP A 1 232 ? -8.519 -0.291 5.952 1.00 90.19 232 ASP A N 1
ATOM 1780 C CA . ASP A 1 232 ? -8.387 1.151 5.786 1.00 90.19 232 ASP A CA 1
ATOM 1781 C C . ASP A 1 232 ? -9.759 1.808 5.571 1.00 90.19 232 ASP A C 1
ATOM 1783 O O . ASP A 1 232 ? -10.759 1.161 5.256 1.00 90.19 232 ASP A O 1
ATOM 1787 N N . ILE A 1 233 ? -9.825 3.131 5.734 1.00 94.19 233 ILE A N 1
ATOM 1788 C CA . ILE A 1 233 ? -11.063 3.874 5.493 1.00 94.19 233 ILE A CA 1
ATOM 1789 C C . ILE A 1 233 ? -11.176 4.121 3.987 1.00 94.19 233 ILE A C 1
ATOM 1791 O O . ILE A 1 233 ? -10.721 5.145 3.465 1.00 94.19 233 ILE A O 1
ATOM 1795 N N . ASP A 1 234 ? -11.786 3.167 3.292 1.00 95.06 234 ASP A N 1
ATOM 1796 C CA . ASP A 1 234 ? -12.057 3.265 1.864 1.00 95.06 234 ASP A CA 1
ATOM 1797 C C . ASP A 1 234 ? -13.481 3.777 1.607 1.00 95.06 234 ASP A C 1
ATOM 1799 O O . ASP A 1 234 ? -14.482 3.154 1.958 1.00 95.06 234 ASP A O 1
ATOM 1803 N N . PHE A 1 235 ? -13.577 4.940 0.964 1.00 94.44 235 PHE A N 1
ATOM 1804 C CA . PHE A 1 235 ? -14.840 5.482 0.460 1.00 94.44 235 PHE A CA 1
ATOM 1805 C C . PHE A 1 235 ? -15.309 4.764 -0.817 1.00 94.44 235 PHE A C 1
ATOM 1807 O O . PHE A 1 235 ? -16.401 5.047 -1.317 1.00 94.44 235 PHE A O 1
ATOM 1814 N N . GLY A 1 236 ? -14.489 3.854 -1.342 1.00 94.06 236 GLY A N 1
ATOM 1815 C CA . GLY A 1 236 ? -14.724 3.077 -2.537 1.00 94.06 236 GLY A CA 1
ATOM 1816 C C . GLY A 1 236 ? -14.662 3.921 -3.803 1.00 94.06 236 GLY A C 1
ATOM 1817 O O . GLY A 1 236 ? -14.087 5.015 -3.862 1.00 94.06 236 GLY A O 1
ATOM 1818 N N . THR A 1 237 ? -15.290 3.383 -4.844 1.00 93.12 237 THR A N 1
ATOM 1819 C CA . THR A 1 237 ? -15.453 4.076 -6.118 1.00 93.12 237 THR A CA 1
ATOM 1820 C C . THR A 1 237 ? -16.733 4.897 -6.092 1.00 93.12 237 THR A C 1
ATOM 1822 O O . THR A 1 237 ? -17.843 4.362 -6.089 1.00 93.12 237 THR A O 1
ATOM 1825 N N . VAL A 1 238 ? -16.580 6.216 -6.078 1.00 93.69 238 VAL A N 1
ATOM 1826 C CA . VAL A 1 238 ? -17.678 7.171 -6.044 1.00 93.69 238 VAL A CA 1
ATOM 1827 C C . VAL A 1 238 ? -17.885 7.758 -7.434 1.00 93.69 238 VAL A C 1
ATOM 1829 O O . VAL A 1 238 ? -17.028 8.451 -7.982 1.00 93.69 238 VAL A O 1
ATOM 1832 N N . ARG A 1 239 ? -19.059 7.506 -8.010 1.00 92.06 239 ARG A N 1
ATOM 1833 C CA . ARG A 1 239 ? -19.420 8.015 -9.338 1.00 92.06 239 ARG A CA 1
ATOM 1834 C C . ARG A 1 239 ? -19.778 9.492 -9.267 1.00 92.06 239 ARG A C 1
ATOM 1836 O O . ARG A 1 239 ? -20.562 9.889 -8.400 1.00 92.06 239 ARG A O 1
ATOM 1843 N N . THR A 1 240 ? -19.304 10.291 -10.221 1.00 91.62 240 THR A N 1
ATOM 1844 C CA . THR A 1 240 ? -19.627 11.729 -10.278 1.00 91.62 240 THR A CA 1
ATOM 1845 C C . THR A 1 240 ? -21.127 12.019 -10.349 1.00 91.62 240 THR A C 1
ATOM 1847 O O . THR A 1 240 ? -21.566 13.017 -9.795 1.00 91.62 240 THR A O 1
ATOM 1850 N N . SER A 1 241 ? -21.931 11.144 -10.958 1.00 88.75 241 SER A N 1
ATOM 1851 C CA . SER A 1 241 ? -23.391 11.315 -11.049 1.00 88.75 241 SER A CA 1
ATOM 1852 C C . SER A 1 241 ? -24.113 11.170 -9.714 1.00 88.75 241 SER A C 1
ATOM 1854 O O . SER A 1 241 ? -25.143 11.800 -9.478 1.00 88.75 241 SER A O 1
ATOM 1856 N N . SER A 1 242 ? -23.539 10.379 -8.807 1.00 85.81 242 SER A N 1
ATOM 1857 C CA . SER A 1 242 ? -24.046 10.212 -7.446 1.00 85.81 242 SER A CA 1
ATOM 1858 C C . SER A 1 242 ? -23.661 11.363 -6.515 1.00 85.81 242 SER A C 1
ATOM 1860 O O . SER A 1 242 ? -24.162 11.410 -5.394 1.00 85.81 242 SER A O 1
ATOM 1862 N N . LEU A 1 243 ? -22.784 12.271 -6.966 1.00 87.25 243 LEU A N 1
ATOM 1863 C CA . LEU A 1 243 ? -22.234 13.380 -6.197 1.00 87.25 243 LEU A CA 1
ATOM 1864 C C . LEU A 1 243 ? -22.749 14.714 -6.742 1.00 87.25 243 LEU A C 1
ATOM 1866 O O . LEU A 1 243 ? -22.185 15.288 -7.673 1.00 87.25 243 LEU A O 1
ATOM 1870 N N . LYS A 1 244 ? -23.782 15.270 -6.108 1.00 84.56 244 LYS A N 1
ATOM 1871 C CA . LYS A 1 244 ? -24.109 16.688 -6.302 1.00 84.56 244 LYS A CA 1
ATOM 1872 C C . LYS A 1 244 ? -22.959 17.544 -5.773 1.00 84.56 244 LYS A C 1
ATOM 1874 O O . LYS A 1 244 ? -22.307 17.180 -4.792 1.00 84.56 244 LYS A O 1
ATOM 1879 N N . GLU A 1 245 ? -22.700 18.691 -6.393 1.00 78.69 245 GLU A N 1
ATOM 1880 C CA . GLU A 1 245 ? -21.708 19.632 -5.870 1.00 78.69 245 GLU A CA 1
ATOM 1881 C C . GLU A 1 245 ? -22.050 19.989 -4.411 1.00 78.69 245 GLU A C 1
ATOM 1883 O O . GLU A 1 245 ? -23.184 20.335 -4.083 1.00 78.69 245 GLU A O 1
ATOM 1888 N N . GLY A 1 246 ? -21.085 19.808 -3.504 1.00 76.56 246 GLY A N 1
ATOM 1889 C CA . GLY A 1 246 ? -21.295 19.976 -2.062 1.00 76.56 246 GLY A CA 1
ATOM 1890 C C . GLY A 1 246 ? -21.838 18.750 -1.314 1.00 76.56 246 GLY A C 1
ATOM 1891 O O . GLY A 1 246 ? -21.917 18.801 -0.082 1.00 76.56 246 GLY A O 1
ATOM 1892 N N . GLN A 1 247 ? -22.149 17.645 -2.001 1.00 84.19 247 GLN A N 1
ATOM 1893 C CA . GLN A 1 247 ? -22.465 16.366 -1.367 1.00 84.19 247 GLN A CA 1
ATOM 1894 C C . GLN A 1 247 ? -21.252 15.838 -0.601 1.00 84.19 247 GLN A C 1
ATOM 1896 O O . GLN A 1 247 ? -20.099 15.958 -1.023 1.00 84.19 247 GLN A O 1
ATOM 1901 N N . LYS A 1 248 ? -21.537 15.290 0.577 1.00 90.88 248 LYS A N 1
ATOM 1902 C CA . LYS A 1 248 ? -20.550 14.835 1.547 1.00 90.88 248 LYS A CA 1
ATOM 1903 C C . LYS A 1 248 ? -20.834 13.378 1.848 1.00 90.88 248 LYS A C 1
ATOM 1905 O O . LYS A 1 248 ? -21.911 13.074 2.354 1.00 90.88 248 LYS A O 1
ATOM 1910 N N . ILE A 1 249 ? -19.874 12.507 1.571 1.00 90.12 249 ILE A N 1
ATOM 1911 C CA . ILE A 1 249 ? -19.894 11.153 2.125 1.00 90.12 249 ILE A CA 1
ATOM 1912 C C . ILE A 1 249 ? -19.170 11.237 3.460 1.00 90.12 249 ILE A C 1
ATOM 1914 O O . ILE A 1 249 ? -18.055 11.757 3.528 1.00 90.12 249 ILE A O 1
ATOM 1918 N N . VAL A 1 250 ? -19.847 10.819 4.526 1.00 93.56 250 VAL A N 1
ATOM 1919 C CA . VAL A 1 250 ? -19.343 10.918 5.894 1.00 93.56 250 VAL A CA 1
ATOM 1920 C C . VAL A 1 250 ? -19.079 9.516 6.409 1.00 93.56 250 VAL A C 1
ATOM 1922 O O . VAL A 1 250 ? -19.989 8.695 6.448 1.00 93.56 250 VAL A O 1
ATOM 1925 N N . TRP A 1 251 ? -17.844 9.273 6.828 1.00 93.69 251 TRP A N 1
ATOM 1926 C CA . TRP A 1 251 ? -17.440 8.060 7.519 1.00 93.69 251 TRP A CA 1
ATOM 1927 C C . TRP A 1 251 ? -17.196 8.374 8.990 1.00 93.69 251 TRP A C 1
ATOM 1929 O O . TRP A 1 251 ? -16.416 9.277 9.304 1.00 93.69 251 TRP A O 1
ATOM 1939 N N . THR A 1 252 ? -17.854 7.660 9.900 1.00 94.50 252 THR A N 1
ATOM 1940 C CA . THR A 1 252 ? -17.681 7.865 11.343 1.00 94.50 252 THR A CA 1
ATOM 1941 C C . THR A 1 252 ? -16.668 6.871 11.890 1.00 94.50 252 THR A C 1
ATOM 1943 O O . THR A 1 252 ? -16.842 5.662 11.772 1.00 94.50 252 THR A O 1
ATOM 1946 N N . ILE A 1 253 ? -15.609 7.396 12.501 1.00 93.81 253 ILE A N 1
ATOM 1947 C CA . ILE A 1 253 ? -14.574 6.602 13.154 1.00 93.81 253 ILE A CA 1
ATOM 1948 C C . ILE A 1 253 ? -15.043 6.308 14.572 1.00 93.81 253 ILE A C 1
ATOM 1950 O O . ILE A 1 253 ? -15.267 7.229 15.366 1.00 93.81 253 ILE A O 1
ATOM 1954 N N . MET A 1 254 ? -15.161 5.022 14.882 1.00 95.38 254 MET A N 1
ATOM 1955 C CA . MET A 1 254 ? -15.505 4.551 16.217 1.00 95.38 254 MET A CA 1
ATOM 1956 C C . MET A 1 254 ? -14.256 4.027 16.917 1.00 95.38 254 MET A C 1
ATOM 1958 O O . MET A 1 254 ? -13.418 3.402 16.271 1.00 95.38 254 MET A O 1
ATOM 1962 N N . ALA A 1 255 ? -14.147 4.231 18.226 1.00 95.19 255 ALA A N 1
ATOM 1963 C CA . ALA A 1 255 ? -13.065 3.680 19.034 1.00 95.19 255 ALA A CA 1
ATOM 1964 C C . ALA A 1 255 ? -13.598 2.937 20.260 1.00 95.19 255 ALA A C 1
ATOM 1966 O O . ALA A 1 255 ? -14.649 3.275 20.803 1.00 95.19 255 ALA A O 1
ATOM 1967 N N . ILE A 1 256 ? -12.868 1.911 20.687 1.00 95.75 256 ILE A N 1
ATOM 1968 C CA . ILE A 1 256 ? -13.129 1.123 21.895 1.00 95.75 256 ILE A CA 1
ATOM 1969 C C . ILE A 1 256 ? -11.799 0.860 22.606 1.00 95.75 256 ILE A C 1
ATOM 1971 O O . ILE A 1 256 ? -10.808 0.546 21.947 1.00 95.75 256 ILE A O 1
ATOM 1975 N N . SER A 1 257 ? -11.779 0.968 23.936 1.00 96.06 257 SER A N 1
ATOM 1976 C CA . SER A 1 257 ? -10.640 0.533 24.751 1.00 96.06 257 SER A CA 1
ATOM 1977 C C . SER A 1 257 ? -10.912 -0.869 25.296 1.00 96.06 257 SER A C 1
ATOM 1979 O O . SER A 1 257 ? -11.927 -1.101 25.958 1.00 96.06 257 SER A O 1
ATOM 1981 N N . LYS A 1 258 ? -10.023 -1.820 24.992 1.00 93.25 258 LYS A N 1
ATOM 1982 C CA . LYS A 1 258 ? -10.026 -3.173 25.573 1.00 93.25 258 LYS A CA 1
ATOM 1983 C C . LYS A 1 258 ? -9.176 -3.283 26.842 1.00 93.25 258 LYS A C 1
ATOM 1985 O O . LYS A 1 258 ? -9.303 -4.282 27.543 1.00 93.25 258 LYS A O 1
ATOM 1990 N N . GLY A 1 259 ? -8.309 -2.305 27.105 1.00 91.38 259 GLY A N 1
ATOM 1991 C CA . GLY A 1 259 ? -7.453 -2.287 28.289 1.00 91.38 259 GLY A CA 1
ATOM 1992 C C . GLY A 1 259 ? -8.185 -1.799 29.540 1.00 91.38 259 GLY A C 1
ATOM 1993 O O . GLY A 1 259 ? -9.257 -1.200 29.454 1.00 91.38 259 GLY A O 1
ATOM 1994 N N . ASP A 1 260 ? -7.573 -2.031 30.700 1.00 92.88 260 ASP A N 1
ATOM 1995 C CA . ASP A 1 260 ? -8.040 -1.477 31.979 1.00 92.88 260 ASP A CA 1
ATOM 1996 C C . ASP A 1 260 ? -7.634 -0.003 32.158 1.00 92.88 260 ASP A C 1
ATOM 1998 O O . ASP A 1 260 ? -8.195 0.700 32.998 1.00 92.88 260 ASP A O 1
ATOM 2002 N N . SER A 1 261 ? -6.687 0.482 31.347 1.00 94.62 261 SER A N 1
ATOM 2003 C CA . SER A 1 261 ? -6.288 1.887 31.323 1.00 94.62 261 SER A CA 1
ATOM 2004 C C . SER A 1 261 ? -7.395 2.779 30.762 1.00 94.62 261 SER A C 1
ATOM 2006 O O . SER A 1 261 ? -7.964 2.521 29.697 1.00 94.62 261 SER A O 1
ATOM 2008 N N . GLU A 1 262 ? -7.643 3.891 31.450 1.00 96.62 262 GLU A N 1
ATOM 2009 C CA . GLU A 1 262 ? -8.468 4.979 30.939 1.00 96.62 262 GLU A CA 1
ATOM 2010 C C . GLU A 1 262 ? -7.694 5.742 29.855 1.00 96.62 262 GLU A C 1
ATOM 2012 O O . GLU A 1 262 ? -6.574 6.213 30.079 1.00 96.62 262 GLU A O 1
ATOM 2017 N N . ILE A 1 263 ? -8.284 5.840 28.664 1.00 97.81 263 ILE A N 1
ATOM 2018 C CA . ILE A 1 263 ? -7.667 6.475 27.498 1.00 97.81 263 ILE A CA 1
ATOM 2019 C C . ILE A 1 263 ? -8.566 7.608 27.028 1.00 97.81 263 ILE A C 1
ATOM 2021 O O . ILE A 1 263 ? -9.762 7.420 26.827 1.00 97.81 263 ILE A O 1
ATOM 2025 N N . ILE A 1 264 ? -7.983 8.781 26.822 1.00 97.88 264 ILE A N 1
ATOM 2026 C CA . ILE A 1 264 ? -8.673 9.984 26.370 1.00 97.88 264 ILE A CA 1
ATOM 2027 C C . ILE A 1 264 ? -8.340 10.204 24.898 1.00 97.88 264 ILE A C 1
ATOM 2029 O O . ILE A 1 264 ? -7.170 10.276 24.526 1.00 97.88 264 ILE A O 1
ATOM 2033 N N . PHE A 1 265 ? -9.358 10.338 24.053 1.00 97.94 265 PHE A N 1
ATOM 2034 C CA . PHE A 1 265 ? -9.188 10.846 22.695 1.00 97.94 265 PHE A CA 1
ATOM 2035 C C . PHE A 1 265 ? -9.051 12.375 22.732 1.00 97.94 265 PHE A C 1
ATOM 2037 O O . PHE A 1 265 ? -9.971 13.058 23.168 1.00 97.94 265 PHE A O 1
ATOM 2044 N N . GLU A 1 266 ? -7.923 12.926 22.273 1.00 97.75 266 GLU A N 1
ATOM 2045 C CA . GLU A 1 266 ? -7.649 14.372 22.336 1.00 97.75 266 GLU A CA 1
ATOM 2046 C C . GLU A 1 266 ? -8.075 15.106 21.051 1.00 97.75 266 GLU A C 1
ATOM 2048 O O . GLU A 1 266 ? -8.673 16.192 21.080 1.00 97.75 266 GLU A O 1
ATOM 2053 N N . SER A 1 267 ? -7.678 14.575 19.890 1.00 97.00 267 SER A N 1
ATOM 2054 C CA . SER A 1 267 ? -7.898 15.250 18.610 1.00 97.00 267 SER A CA 1
ATOM 2055 C C . SER A 1 267 ? -7.702 14.348 17.398 1.00 97.00 267 SER A C 1
ATOM 2057 O O . SER A 1 267 ? -7.110 13.277 17.476 1.00 97.00 267 SER A O 1
ATOM 2059 N N . THR A 1 268 ? -8.167 14.834 16.248 1.00 96.75 268 THR A N 1
ATOM 2060 C CA . THR A 1 268 ? -7.960 14.203 14.946 1.00 96.75 268 THR A CA 1
ATOM 2061 C C . THR A 1 268 ? -7.453 15.219 13.928 1.00 96.75 268 THR A C 1
ATOM 2063 O O . THR A 1 268 ? -7.836 16.395 13.981 1.00 96.75 268 THR A O 1
ATOM 2066 N N . ARG A 1 269 ? -6.565 14.782 13.031 1.00 96.38 269 ARG A N 1
ATOM 2067 C CA . ARG A 1 269 ? -5.922 15.604 11.997 1.00 96.38 269 ARG A CA 1
ATOM 2068 C C . ARG A 1 269 ? -5.770 14.810 10.703 1.00 96.38 269 ARG A C 1
ATOM 2070 O O . ARG A 1 269 ? -5.862 13.590 10.703 1.00 96.38 269 ARG A O 1
ATOM 2077 N N . LEU A 1 270 ? -5.565 15.514 9.595 1.00 96.31 270 LEU A N 1
ATOM 2078 C CA . LEU A 1 270 ? -5.127 14.907 8.339 1.00 96.31 270 LEU A CA 1
ATOM 2079 C C . LEU A 1 270 ? -3.641 15.190 8.163 1.00 96.31 270 LEU A C 1
ATOM 2081 O O . LEU A 1 270 ? -3.236 16.338 8.356 1.00 96.31 270 LEU A O 1
ATOM 2085 N N . THR A 1 271 ? -2.877 14.197 7.713 1.00 94.19 271 THR A N 1
ATOM 2086 C CA . THR A 1 271 ? -1.454 14.379 7.386 1.00 94.19 271 THR A CA 1
ATOM 2087 C C . THR A 1 271 ? -1.283 15.433 6.288 1.00 94.19 271 THR A C 1
ATOM 2089 O O . THR A 1 271 ? -0.406 16.292 6.362 1.00 94.19 271 THR A O 1
ATOM 2092 N N . LEU A 1 272 ? -2.187 15.441 5.298 1.00 92.31 272 LEU A N 1
ATOM 2093 C CA . LEU A 1 272 ? -2.299 16.501 4.294 1.00 92.31 272 LEU A CA 1
ATOM 2094 C C . LEU A 1 272 ? -3.580 17.321 4.537 1.00 92.31 272 LEU A C 1
ATOM 2096 O O . LEU A 1 272 ? -4.632 16.997 3.974 1.00 92.31 272 LEU A O 1
ATOM 2100 N N . PRO A 1 273 ? -3.531 18.402 5.341 1.00 86.00 273 PRO A N 1
ATOM 2101 C CA . PRO A 1 273 ? -4.716 19.193 5.696 1.00 86.00 273 PRO A CA 1
ATOM 2102 C C . PRO A 1 273 ? -5.343 19.921 4.498 1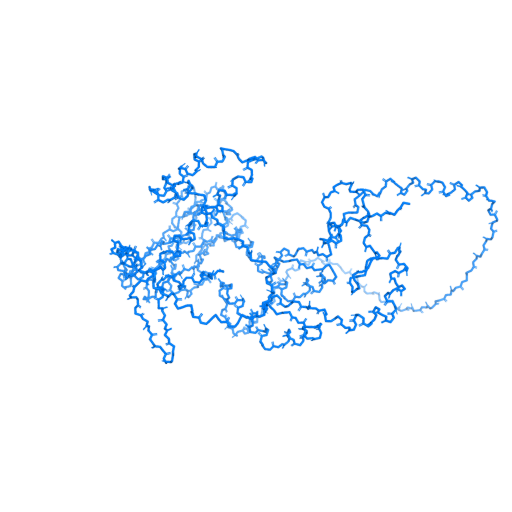.00 86.00 273 PRO A C 1
ATOM 2104 O O . PRO A 1 273 ? -6.509 20.310 4.542 1.00 86.00 273 PRO A O 1
ATOM 2107 N N . HIS A 1 274 ? -4.578 20.090 3.418 1.00 85.00 274 HIS A N 1
ATOM 2108 C CA . HIS A 1 274 ? -5.017 20.721 2.175 1.00 85.00 274 HIS A CA 1
ATOM 2109 C C . HIS A 1 274 ? -5.278 19.718 1.045 1.00 85.00 274 HIS A C 1
ATOM 2111 O O . HIS A 1 274 ? -5.423 20.133 -0.106 1.00 85.00 274 HIS A O 1
ATOM 2117 N N . ALA A 1 275 ? -5.357 18.415 1.346 1.00 83.38 275 ALA A N 1
ATOM 2118 C CA . ALA A 1 275 ? -5.754 17.429 0.350 1.00 83.38 275 ALA A CA 1
ATOM 2119 C C . ALA A 1 275 ? -7.135 17.806 -0.225 1.00 83.38 275 ALA A C 1
ATOM 2121 O O . ALA A 1 275 ? -8.066 18.087 0.534 1.00 83.38 275 ALA A O 1
ATOM 2122 N N . PRO A 1 276 ? -7.296 17.840 -1.559 1.00 81.31 276 PRO A N 1
ATOM 2123 C CA . PRO A 1 276 ? -8.429 18.502 -2.204 1.00 81.31 276 PRO A CA 1
ATOM 2124 C C . PRO A 1 276 ? -9.793 17.871 -1.891 1.00 81.31 276 PRO A C 1
ATOM 2126 O O . PRO A 1 276 ? -10.808 18.550 -2.049 1.00 81.31 276 PRO A O 1
ATOM 2129 N N . CYS A 1 277 ? -9.824 16.619 -1.426 1.00 91.94 277 CYS A N 1
ATOM 2130 C CA . CYS A 1 277 ? -11.051 15.831 -1.322 1.00 91.94 277 CYS A CA 1
ATOM 2131 C C . CYS A 1 277 ? -11.394 15.356 0.092 1.00 91.94 277 CYS A C 1
ATOM 2133 O O . CYS A 1 277 ? -12.541 14.994 0.320 1.00 91.94 277 CYS A O 1
ATOM 2135 N N . PHE A 1 278 ? -10.483 15.416 1.064 1.00 95.88 278 PHE A N 1
ATOM 2136 C CA . PHE A 1 278 ? -10.766 14.957 2.427 1.00 95.88 278 PHE A CA 1
ATOM 2137 C C . PHE A 1 278 ? -10.881 16.130 3.396 1.00 95.88 278 PHE A C 1
ATOM 2139 O O . PHE A 1 278 ? -10.131 17.102 3.334 1.00 95.88 278 PHE A O 1
ATOM 2146 N N . ALA A 1 279 ? -11.827 16.039 4.319 1.00 95.56 279 ALA A N 1
ATOM 2147 C CA . ALA A 1 279 ? -11.926 16.917 5.471 1.00 95.56 279 ALA A CA 1
ATOM 2148 C C . ALA A 1 279 ? -12.256 16.078 6.699 1.00 95.56 279 ALA A C 1
ATOM 2150 O O . ALA A 1 279 ? -12.981 15.098 6.597 1.00 95.56 279 ALA A O 1
ATOM 2151 N N . VAL A 1 280 ? -11.777 16.484 7.867 1.00 96.31 280 VAL A N 1
ATOM 2152 C CA . VAL A 1 280 ? -12.111 15.806 9.119 1.00 96.31 280 VAL A CA 1
ATOM 2153 C C . VAL A 1 280 ? -12.904 16.755 9.998 1.00 96.31 280 VAL A C 1
ATOM 2155 O O . VAL A 1 280 ? -12.535 17.917 10.174 1.00 96.31 280 VAL A O 1
ATOM 2158 N N . ARG A 1 281 ? -14.018 16.265 10.539 1.00 95.62 281 ARG A 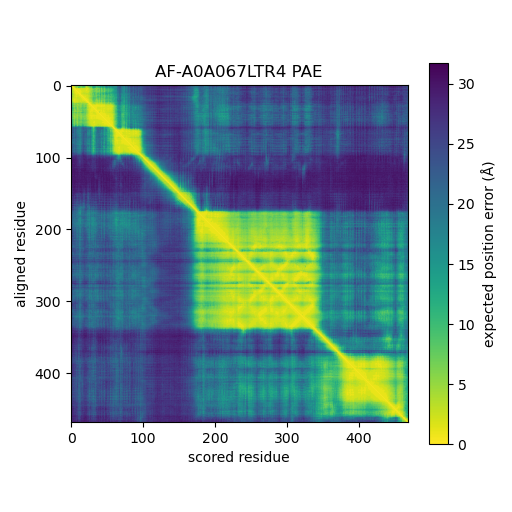N 1
ATOM 2159 C CA . ARG A 1 281 ? -14.738 16.929 11.619 1.00 95.62 281 ARG A CA 1
ATOM 2160 C C . ARG A 1 281 ? -14.175 16.405 12.932 1.00 95.62 281 ARG A C 1
ATOM 2162 O O . ARG A 1 281 ? -14.316 15.222 13.239 1.00 95.62 281 ARG A O 1
ATOM 2169 N N . LYS A 1 282 ? -13.536 17.302 13.683 1.00 92.00 282 LYS A N 1
ATOM 2170 C CA . LYS A 1 282 ? -13.031 17.007 15.022 1.00 92.00 282 LYS A CA 1
ATOM 2171 C C . LYS A 1 282 ? -14.204 16.607 15.926 1.00 92.00 282 LYS A C 1
ATOM 2173 O O . LYS A 1 282 ? -15.170 17.365 16.020 1.00 92.00 282 LYS A O 1
ATOM 2178 N N . GLY A 1 283 ? -14.124 15.425 16.536 1.00 87.75 283 GLY A N 1
ATOM 2179 C CA . GLY A 1 283 ? -15.009 15.043 17.634 1.00 87.75 283 GLY A CA 1
ATOM 2180 C C . GLY A 1 283 ? -14.586 15.707 18.941 1.00 87.75 283 GLY A C 1
ATOM 2181 O O . GLY A 1 283 ? -13.481 16.246 19.055 1.00 87.75 283 GLY A O 1
ATOM 2182 N N . GLU A 1 284 ? -15.484 15.708 19.917 1.00 93.38 284 GLU A N 1
ATOM 2183 C CA . GLU A 1 284 ? -15.166 16.184 21.261 1.00 93.38 284 GLU A CA 1
ATOM 2184 C C . GLU A 1 284 ? -14.122 15.277 21.923 1.00 93.38 284 GLU A C 1
ATOM 2186 O O . GLU A 1 284 ? -13.919 14.135 21.507 1.00 93.38 284 GLU A O 1
ATOM 2191 N N . SER A 1 285 ? -13.433 15.804 22.936 1.00 96.12 285 SER A N 1
ATOM 2192 C CA . SER A 1 285 ? -12.556 14.974 23.759 1.00 96.12 285 SER A CA 1
ATOM 2193 C C . SER A 1 285 ? -13.419 13.970 24.515 1.00 96.12 285 SER A C 1
ATOM 2195 O O . SER A 1 285 ? -14.339 14.373 25.227 1.00 96.12 285 SER A O 1
ATOM 2197 N N . VAL A 1 286 ? -13.161 12.676 24.333 1.00 97.25 286 VAL A N 1
ATOM 2198 C CA . VAL A 1 286 ? -13.989 11.600 24.892 1.00 97.25 286 VAL A CA 1
ATOM 2199 C C . VAL A 1 286 ? -13.095 10.585 25.589 1.00 97.25 286 VAL A C 1
ATOM 2201 O O . VAL A 1 286 ? -12.075 10.157 25.048 1.00 97.25 286 VAL A O 1
ATOM 2204 N N . ILE A 1 287 ? -13.504 10.185 26.792 1.00 97.31 287 ILE A N 1
ATOM 2205 C CA . ILE A 1 287 ? -12.901 9.071 27.522 1.00 97.31 287 ILE A CA 1
ATOM 2206 C C . ILE A 1 287 ? -13.399 7.765 26.896 1.00 97.31 287 ILE A C 1
ATOM 2208 O O . ILE A 1 287 ? -14.604 7.514 26.817 1.00 97.31 287 ILE A O 1
ATOM 2212 N N . LEU A 1 288 ? -12.470 6.932 26.437 1.00 97.44 288 LEU A N 1
ATOM 2213 C CA . LEU A 1 288 ? -12.760 5.636 25.841 1.00 97.44 288 LEU A CA 1
ATOM 2214 C C . LEU A 1 288 ? -13.019 4.601 26.934 1.00 97.44 288 LEU A C 1
ATOM 2216 O O . LEU A 1 288 ? -12.188 4.380 27.811 1.00 97.44 288 LEU A O 1
ATOM 2220 N N . GLY A 1 289 ? -14.161 3.924 26.837 1.00 94.38 289 GLY A N 1
ATOM 2221 C CA . GLY A 1 289 ? -14.497 2.781 27.681 1.00 94.38 289 GLY A CA 1
ATOM 2222 C C . GLY A 1 289 ? -14.611 1.481 26.886 1.00 94.38 289 GLY A C 1
ATOM 2223 O O . GLY A 1 289 ? -14.213 1.387 25.724 1.00 94.38 289 GLY A O 1
ATOM 2224 N N . LYS A 1 290 ? -15.251 0.485 27.511 1.00 95.06 290 LYS A N 1
ATOM 2225 C CA . LYS A 1 290 ? -15.555 -0.824 26.901 1.00 95.06 290 LYS A CA 1
ATOM 2226 C C . LYS A 1 290 ? -16.663 -0.770 25.842 1.00 95.06 290 LYS A C 1
ATOM 2228 O O . LYS A 1 290 ? -16.909 -1.757 25.158 1.00 95.06 290 LYS A O 1
ATOM 2233 N N . LYS A 1 291 ? -17.376 0.353 25.728 1.00 95.81 291 LYS A N 1
ATOM 2234 C CA . LYS A 1 291 ? -18.378 0.580 24.680 1.00 95.81 291 LYS A CA 1
ATOM 2235 C C . LYS A 1 291 ? -17.746 1.390 23.559 1.00 95.81 291 LYS A C 1
ATOM 2237 O O . LYS A 1 291 ? -17.004 2.330 23.822 1.00 95.81 291 LYS A O 1
ATOM 2242 N N . SER A 1 292 ? -18.069 1.020 22.326 1.00 96.12 292 SER A N 1
ATOM 2243 C CA . SER A 1 292 ? -17.625 1.755 21.147 1.00 96.12 292 SER A CA 1
ATOM 2244 C C . SER A 1 292 ? -18.242 3.157 21.126 1.00 96.12 292 SER A C 1
ATOM 2246 O O . SER A 1 292 ? -19.454 3.294 21.301 1.00 96.12 292 SER A O 1
ATOM 2248 N N . VAL A 1 293 ? -17.417 4.187 20.927 1.00 96.69 293 VAL A N 1
ATOM 2249 C CA . VAL A 1 293 ? -17.834 5.598 20.889 1.00 96.69 293 VAL A CA 1
ATOM 2250 C C . VAL A 1 293 ? -17.348 6.286 19.608 1.00 96.69 293 VAL A C 1
ATOM 2252 O O . VAL A 1 293 ? -16.244 5.990 19.144 1.00 96.69 293 VAL A O 1
ATOM 2255 N N . PRO A 1 294 ? -18.141 7.197 19.014 1.00 96.75 294 PRO A N 1
ATOM 2256 C CA . PRO A 1 294 ? -17.716 7.966 17.849 1.00 96.75 294 PRO A CA 1
ATOM 2257 C C . PRO A 1 294 ? -16.704 9.039 18.264 1.00 96.75 294 PRO A C 1
ATOM 2259 O O . PRO A 1 294 ? -17.014 9.894 19.089 1.00 96.75 294 PRO A O 1
ATOM 2262 N N . ILE A 1 295 ? -15.510 9.021 17.671 1.00 96.94 295 ILE A N 1
ATOM 2263 C CA . ILE A 1 295 ? -14.425 9.962 18.013 1.00 96.94 295 ILE A CA 1
ATOM 2264 C C . ILE A 1 295 ? -14.138 10.984 16.911 1.00 96.94 295 ILE A C 1
ATOM 2266 O O . ILE A 1 295 ? -13.674 12.090 17.175 1.00 96.94 295 ILE A O 1
ATOM 2270 N N . ALA A 1 296 ? -14.424 10.651 15.655 1.00 97.00 296 ALA A N 1
ATOM 2271 C CA . ALA A 1 296 ? -14.169 11.538 14.529 1.00 97.00 296 ALA A CA 1
ATOM 2272 C C . ALA A 1 296 ? -15.097 11.220 13.359 1.00 97.00 296 ALA A C 1
ATOM 2274 O O . ALA A 1 296 ? -15.715 10.156 13.288 1.00 97.00 296 ALA A O 1
ATOM 2275 N N . SER A 1 297 ? -15.202 12.148 12.410 1.00 96.62 297 SER A N 1
ATOM 2276 C CA . SER A 1 297 ? -15.837 11.860 11.125 1.00 96.62 297 SER A CA 1
ATOM 2277 C C . SER A 1 297 ? -14.993 12.381 9.975 1.00 96.62 297 SER A C 1
ATOM 2279 O O . SER A 1 297 ? -14.626 13.558 9.948 1.00 96.62 297 SER A O 1
ATOM 2281 N N . VAL A 1 298 ? -14.704 11.506 9.020 1.00 96.69 298 VAL A N 1
ATOM 2282 C CA . VAL A 1 298 ? -14.002 11.830 7.781 1.00 96.69 298 VAL A CA 1
ATOM 2283 C C . VAL A 1 298 ? -15.045 12.131 6.716 1.00 96.69 298 VAL A C 1
ATOM 2285 O O . VAL A 1 298 ? -16.040 11.429 6.582 1.00 96.69 298 VAL A O 1
ATOM 2288 N N . ILE A 1 299 ? -14.841 13.213 5.981 1.00 96.31 299 ILE A N 1
ATOM 2289 C CA . ILE A 1 299 ? -15.766 13.727 4.984 1.00 96.31 299 ILE A CA 1
ATOM 2290 C C . ILE A 1 299 ? -15.050 13.765 3.641 1.00 96.31 299 ILE A C 1
ATOM 2292 O O . ILE A 1 299 ? -14.109 14.547 3.470 1.00 96.31 299 ILE A O 1
ATOM 2296 N N . LEU A 1 300 ? -15.545 12.996 2.676 1.00 96.19 300 LEU A N 1
ATOM 2297 C CA . LEU A 1 300 ? -15.163 13.140 1.277 1.00 96.19 300 LEU A CA 1
ATOM 2298 C C . LEU A 1 300 ? -15.969 14.296 0.663 1.00 96.19 300 LEU A C 1
ATOM 2300 O O . LEU A 1 300 ? -17.198 14.247 0.592 1.00 96.19 300 LEU A O 1
ATOM 2304 N N . LYS A 1 301 ? -15.275 15.366 0.265 1.00 93.94 301 LYS A N 1
ATOM 2305 C CA . LYS A 1 301 ? -15.825 16.552 -0.403 1.00 93.94 301 LYS A CA 1
ATOM 2306 C C . LYS A 1 301 ? -15.453 16.518 -1.879 1.00 93.94 301 LYS A C 1
ATOM 2308 O O . LYS A 1 301 ? -14.295 16.738 -2.233 1.00 93.94 301 LYS A O 1
ATOM 2313 N N . TYR A 1 302 ? -16.441 16.321 -2.741 1.00 91.44 302 TYR A N 1
ATOM 2314 C CA . TYR A 1 302 ? -16.231 16.448 -4.178 1.00 91.44 302 TYR A CA 1
ATOM 2315 C C . TYR A 1 302 ? -16.074 17.923 -4.574 1.00 91.44 302 TYR A C 1
ATOM 2317 O O . TYR A 1 302 ? -16.905 18.759 -4.223 1.00 91.44 302 TYR A O 1
ATOM 2325 N N . ARG A 1 303 ? -14.987 18.243 -5.286 1.00 89.62 303 ARG A N 1
ATOM 2326 C CA . ARG A 1 303 ? -14.656 19.597 -5.776 1.00 89.62 303 ARG A CA 1
ATOM 2327 C C . ARG A 1 303 ? -14.454 19.633 -7.295 1.00 89.62 303 ARG A C 1
ATOM 2329 O O . ARG A 1 303 ? -13.575 20.340 -7.780 1.00 89.62 303 ARG A O 1
ATOM 2336 N N . GLY A 1 304 ? -15.178 18.791 -8.034 1.00 88.75 304 GLY A N 1
ATOM 2337 C CA . GLY A 1 304 ? -15.058 18.719 -9.496 1.00 88.75 304 GLY A CA 1
ATOM 2338 C C . GLY A 1 304 ? -13.767 18.069 -10.007 1.00 88.75 304 GLY A C 1
ATOM 2339 O O . GLY A 1 304 ? -13.456 18.187 -11.187 1.00 88.75 304 GLY A O 1
ATOM 2340 N N . ARG A 1 305 ? -12.988 17.410 -9.138 1.00 89.81 305 ARG A N 1
ATOM 2341 C CA . ARG A 1 305 ? -11.768 16.683 -9.520 1.00 89.81 305 ARG A CA 1
ATOM 2342 C C . ARG A 1 305 ? -12.031 15.185 -9.518 1.00 89.81 305 ARG A C 1
ATOM 2344 O O . ARG A 1 305 ? -12.619 14.674 -8.570 1.00 89.81 305 ARG A O 1
ATOM 2351 N N . GLN A 1 306 ? -11.571 14.518 -10.565 1.00 90.56 306 GLN A N 1
ATOM 2352 C CA . GLN A 1 306 ? -11.651 13.070 -10.746 1.00 90.56 306 GLN A CA 1
ATOM 2353 C C . GLN A 1 306 ? -10.283 12.432 -10.485 1.00 90.56 306 GLN A C 1
ATOM 2355 O O . GLN A 1 306 ? -9.265 13.130 -10.499 1.00 90.56 306 GLN A O 1
ATOM 2360 N N . GLY A 1 307 ? -10.273 11.120 -10.259 1.00 92.06 307 GLY A N 1
ATOM 2361 C CA . GLY A 1 307 ? -9.063 10.323 -10.068 1.00 92.06 307 GLY A CA 1
ATOM 2362 C C . GLY A 1 307 ? -8.985 9.638 -8.706 1.00 92.06 307 GLY A C 1
ATOM 2363 O O . GLY A 1 307 ? -9.973 9.537 -7.976 1.00 92.06 307 GLY A O 1
ATOM 2364 N N . HIS A 1 308 ? -7.786 9.157 -8.385 1.00 93.88 308 HIS A N 1
ATOM 2365 C CA . HIS A 1 308 ? -7.481 8.481 -7.129 1.00 93.88 308 HIS A CA 1
ATOM 2366 C C . HIS A 1 308 ? -7.036 9.494 -6.077 1.00 93.88 308 HIS A C 1
ATOM 2368 O O . HIS A 1 308 ? -6.142 10.310 -6.313 1.00 93.88 308 HIS A O 1
ATOM 2374 N N . PHE A 1 309 ? -7.646 9.426 -4.899 1.00 95.38 309 PHE A N 1
ATOM 2375 C CA . PHE A 1 309 ? -7.310 10.270 -3.764 1.00 95.38 309 PHE A CA 1
ATOM 2376 C C . PHE A 1 309 ? -6.899 9.395 -2.588 1.00 95.38 309 PHE A C 1
ATOM 2378 O O . PHE A 1 309 ? -7.657 8.529 -2.157 1.00 95.38 309 PHE A O 1
ATOM 2385 N N . ALA A 1 310 ? -5.716 9.677 -2.050 1.00 95.62 310 ALA A N 1
ATOM 2386 C CA . ALA A 1 310 ? -5.203 9.060 -0.838 1.00 95.62 310 ALA A CA 1
ATOM 2387 C C . ALA A 1 310 ? -4.827 10.144 0.181 1.00 95.62 310 ALA A C 1
ATOM 2389 O O . ALA A 1 310 ? -4.347 11.223 -0.182 1.00 95.62 310 ALA A O 1
ATOM 2390 N N . ASN A 1 311 ? -5.080 9.883 1.458 1.00 96.38 311 ASN A N 1
ATOM 2391 C CA . ASN A 1 311 ? -4.610 10.701 2.576 1.00 96.38 311 ASN A CA 1
ATOM 2392 C C . ASN A 1 311 ? -4.513 9.819 3.827 1.00 96.38 311 ASN A C 1
ATOM 2394 O O . ASN A 1 311 ? -4.831 8.637 3.783 1.00 96.38 311 ASN A O 1
ATOM 2398 N N . ARG A 1 312 ? -4.089 10.382 4.952 1.00 95.75 312 ARG A N 1
ATOM 2399 C CA . ARG A 1 312 ? -4.038 9.694 6.240 1.00 95.75 312 ARG A CA 1
ATOM 2400 C C . ARG A 1 312 ? -4.735 10.527 7.300 1.00 95.75 312 ARG A C 1
ATOM 2402 O O . ARG A 1 312 ? -4.601 11.753 7.319 1.00 95.75 312 ARG A O 1
ATOM 2409 N N . VAL A 1 313 ? -5.509 9.859 8.151 1.00 96.50 313 VAL A N 1
ATOM 2410 C CA . VAL A 1 313 ? -6.100 10.457 9.347 1.00 96.50 313 VAL A CA 1
ATOM 2411 C C . VAL A 1 313 ? -5.285 10.050 10.565 1.00 96.50 313 VAL A C 1
ATOM 2413 O O . VAL A 1 313 ? -5.046 8.871 10.805 1.00 96.50 313 VAL A O 1
ATOM 2416 N N . GLU A 1 314 ? -4.866 11.050 11.324 1.00 96.56 314 GLU A N 1
ATOM 2417 C CA . GLU A 1 314 ? -4.122 10.935 12.570 1.00 96.56 314 GLU A CA 1
ATOM 2418 C C . GLU A 1 314 ? -5.104 11.101 13.732 1.00 96.56 314 GLU A C 1
ATOM 2420 O O . GLU A 1 314 ? -5.874 12.068 13.782 1.00 96.56 314 GLU A O 1
ATOM 2425 N N . LEU A 1 315 ? -5.111 10.143 14.655 1.00 97.25 315 LEU A N 1
ATOM 2426 C CA . LEU A 1 315 ? -5.969 10.111 15.836 1.00 97.25 315 LEU A CA 1
ATOM 2427 C C . LEU A 1 315 ? -5.072 10.146 17.072 1.00 97.25 315 LEU A C 1
ATOM 2429 O O . LEU A 1 315 ? -4.296 9.221 17.299 1.00 97.25 315 LEU A O 1
ATOM 2433 N N . HIS A 1 316 ? -5.154 11.219 17.854 1.00 97.56 316 HIS A N 1
ATOM 2434 C CA . HIS A 1 316 ? -4.302 11.433 19.021 1.00 97.56 316 HIS A CA 1
ATOM 2435 C C . HIS A 1 316 ? -5.016 11.016 20.302 1.00 97.56 316 HIS A C 1
ATOM 2437 O O . HIS A 1 316 ? -6.152 11.434 20.552 1.00 97.56 316 HIS A O 1
ATOM 2443 N N . PHE A 1 317 ? -4.312 10.251 21.129 1.00 97.94 317 PHE A N 1
ATOM 2444 C CA . PHE A 1 317 ? -4.805 9.722 22.392 1.00 97.94 317 PHE A CA 1
ATOM 2445 C C . PHE A 1 317 ? -3.825 10.021 23.532 1.00 97.94 317 PHE A C 1
ATOM 2447 O O . PHE A 1 317 ? -2.622 10.190 23.314 1.00 97.94 317 PHE A O 1
ATOM 2454 N N . GLN A 1 318 ? -4.340 10.042 24.758 1.00 98.12 318 GLN A N 1
ATOM 2455 C CA . GLN A 1 318 ? -3.558 10.135 25.985 1.00 98.12 318 GLN A CA 1
ATOM 2456 C C . GLN A 1 318 ? -4.021 9.070 26.979 1.00 98.12 318 GLN A C 1
ATOM 2458 O O . GLN A 1 318 ? -5.207 8.971 27.280 1.00 98.12 318 GLN A O 1
ATOM 2463 N N . GLU A 1 319 ? -3.089 8.294 27.523 1.00 97.75 319 GLU A N 1
ATOM 2464 C CA . GLU A 1 319 ? -3.375 7.387 28.635 1.00 97.75 319 GLU A CA 1
ATOM 2465 C C . GLU A 1 319 ? -3.399 8.177 29.955 1.00 97.75 319 GLU A C 1
ATOM 2467 O O . GLU A 1 319 ? -2.435 8.871 30.289 1.00 97.75 319 GLU A O 1
ATOM 2472 N N . THR A 1 320 ? -4.490 8.098 30.724 1.00 97.38 320 THR A N 1
ATOM 2473 C CA . THR A 1 320 ? -4.685 8.946 31.913 1.00 97.38 320 THR A CA 1
ATOM 2474 C C . THR A 1 320 ? -3.648 8.675 33.002 1.00 97.38 320 THR A C 1
ATOM 2476 O O . THR A 1 320 ? -3.188 9.629 33.637 1.00 97.38 320 THR A O 1
ATOM 2479 N N . ALA A 1 321 ? -3.283 7.403 33.201 1.00 96.19 321 ALA A N 1
ATOM 2480 C CA . ALA A 1 321 ? -2.398 6.951 34.274 1.00 96.19 321 ALA A CA 1
ATOM 2481 C C . ALA A 1 321 ? -0.940 7.377 34.050 1.00 96.19 321 ALA A C 1
ATOM 2483 O O . ALA A 1 321 ? -0.319 7.955 34.936 1.00 96.19 321 ALA A O 1
ATOM 2484 N N . SER A 1 322 ? -0.407 7.131 32.851 1.00 96.56 322 SER A N 1
ATOM 2485 C CA . SER A 1 322 ? 0.985 7.445 32.502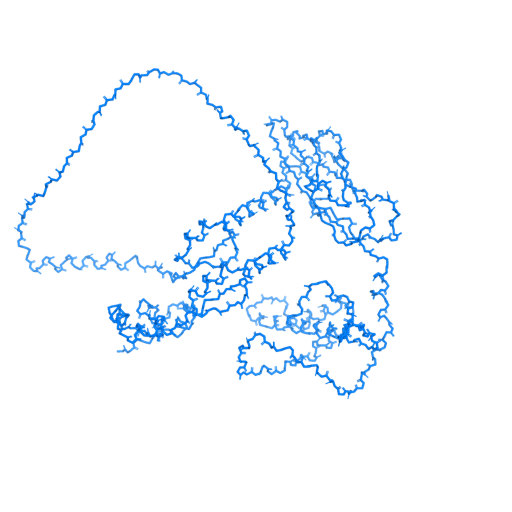 1.00 96.56 322 SER A CA 1
ATOM 2486 C C . SER A 1 322 ? 1.169 8.861 31.951 1.00 96.56 322 SER A C 1
ATOM 2488 O O . SER A 1 322 ? 2.298 9.323 31.802 1.00 96.56 322 SER A O 1
ATOM 2490 N N . LYS A 1 323 ? 0.070 9.536 31.581 1.00 97.00 323 LYS A N 1
ATOM 2491 C CA . LYS A 1 323 ? 0.054 10.770 30.776 1.00 97.00 323 LYS A CA 1
ATOM 2492 C C . LYS A 1 323 ? 0.761 10.639 29.426 1.00 97.00 323 LYS A C 1
ATOM 2494 O O . LYS A 1 323 ? 0.945 11.653 28.747 1.00 97.00 323 LYS A O 1
ATOM 2499 N N . LYS A 1 324 ? 1.107 9.419 28.999 1.00 97.38 324 LYS A N 1
ATOM 2500 C CA . LYS A 1 324 ? 1.771 9.165 27.724 1.00 97.38 324 LYS A CA 1
ATOM 2501 C C . LYS A 1 324 ? 0.800 9.436 26.580 1.00 97.38 324 LYS A C 1
ATOM 2503 O O . LYS A 1 324 ? -0.326 8.938 26.564 1.00 97.38 324 LYS A O 1
ATOM 2508 N N . ARG A 1 325 ? 1.258 10.235 25.619 1.00 97.44 325 ARG A N 1
ATOM 2509 C CA . ARG A 1 325 ? 0.549 10.483 24.364 1.00 97.44 325 ARG A CA 1
ATOM 2510 C C . ARG A 1 325 ? 0.977 9.474 23.317 1.00 97.44 325 ARG A C 1
ATOM 2512 O O . ARG A 1 325 ? 2.156 9.139 23.222 1.00 97.44 325 ARG A O 1
ATOM 2519 N N . PHE A 1 326 ? 0.020 9.037 22.520 1.00 96.44 326 PHE A N 1
ATOM 2520 C CA . PHE A 1 326 ? 0.262 8.177 21.374 1.00 96.44 326 PHE A CA 1
ATOM 2521 C C . PHE A 1 326 ? -0.710 8.522 20.246 1.00 96.44 326 PHE A C 1
ATOM 2523 O O . PHE A 1 326 ? -1.640 9.316 20.418 1.00 96.44 326 PHE A O 1
ATOM 2530 N N . MET A 1 327 ? -0.451 7.978 19.063 1.00 96.88 327 MET A N 1
ATOM 2531 C CA . MET A 1 327 ? -1.208 8.295 17.863 1.00 96.88 327 MET A CA 1
ATOM 2532 C C . MET A 1 327 ? -1.498 7.021 17.094 1.00 96.88 327 MET A C 1
ATOM 2534 O O . MET A 1 327 ? -0.606 6.196 16.920 1.00 96.88 327 MET A O 1
ATOM 2538 N N . ILE A 1 328 ? -2.731 6.905 16.607 1.00 96.31 328 ILE A N 1
ATOM 2539 C CA . ILE A 1 328 ? -3.106 5.867 15.655 1.00 96.31 328 ILE A CA 1
ATOM 2540 C C . ILE A 1 328 ? -3.424 6.518 14.310 1.00 96.31 328 ILE A C 1
ATOM 2542 O O . ILE A 1 328 ? -4.165 7.500 14.251 1.00 96.31 328 ILE A O 1
ATOM 2546 N N . THR A 1 329 ? -2.860 5.982 13.232 1.00 96.00 329 THR A N 1
ATOM 2547 C CA . THR A 1 329 ? -3.035 6.481 11.863 1.00 96.00 329 THR A CA 1
ATOM 2548 C C . THR A 1 329 ? -3.880 5.506 11.048 1.00 96.00 329 THR A C 1
ATOM 2550 O O . THR A 1 329 ? -3.746 4.293 11.194 1.00 96.00 329 THR A O 1
ATOM 2553 N N . ARG A 1 330 ? -4.767 6.007 10.186 1.00 95.56 330 ARG A N 1
ATOM 2554 C CA . ARG A 1 330 ? -5.509 5.190 9.207 1.00 95.56 330 ARG A CA 1
ATOM 2555 C C . ARG A 1 330 ? -5.384 5.786 7.816 1.00 95.56 330 ARG A C 1
ATOM 2557 O O . ARG A 1 330 ? -5.443 7.012 7.671 1.00 95.56 330 ARG A O 1
ATOM 2564 N N . GLU A 1 331 ? -5.218 4.938 6.807 1.00 95.25 331 GLU A N 1
ATOM 2565 C CA . GLU A 1 331 ? -5.244 5.394 5.423 1.00 95.25 331 GLU A CA 1
ATOM 2566 C C . GLU A 1 331 ? -6.683 5.725 5.005 1.00 95.25 331 GLU A C 1
ATOM 2568 O O . GLU A 1 331 ? -7.648 5.085 5.427 1.00 95.25 331 GLU A O 1
ATOM 2573 N N . LEU A 1 332 ? -6.820 6.783 4.212 1.00 96.19 332 LEU A N 1
ATOM 2574 C CA . LEU A 1 332 ? -8.053 7.212 3.573 1.00 96.19 332 LEU A CA 1
ATOM 2575 C C . LEU A 1 332 ? -7.896 6.997 2.073 1.00 96.19 332 LEU A C 1
ATOM 2577 O O . LEU A 1 332 ? -6.980 7.575 1.482 1.00 96.19 332 LEU A O 1
ATOM 2581 N N . ARG A 1 333 ? -8.806 6.247 1.454 1.00 96.38 333 ARG A N 1
ATOM 2582 C CA . ARG A 1 333 ? -8.830 6.037 0.000 1.00 96.38 333 ARG A CA 1
ATOM 2583 C C . ARG A 1 333 ? -10.180 6.425 -0.583 1.00 96.38 333 ARG A C 1
ATOM 2585 O O . ARG A 1 333 ? -11.215 6.298 0.063 1.00 96.38 333 ARG A O 1
ATOM 2592 N N . ALA A 1 334 ? -10.153 6.979 -1.787 1.00 95.94 334 ALA A N 1
ATOM 2593 C CA . ALA A 1 334 ? -11.344 7.235 -2.583 1.00 95.94 334 ALA A CA 1
ATOM 2594 C C . ALA A 1 334 ? -10.973 7.254 -4.066 1.00 95.94 334 ALA A C 1
ATOM 2596 O O . ALA A 1 334 ? -9.972 7.866 -4.450 1.00 95.94 334 ALA A O 1
ATOM 2597 N N . VAL A 1 335 ? -11.810 6.654 -4.907 1.00 94.81 335 VAL A N 1
ATOM 2598 C CA . VAL A 1 335 ? -11.697 6.760 -6.366 1.00 94.81 335 VAL A CA 1
ATOM 2599 C C . VAL A 1 335 ? -12.906 7.528 -6.873 1.00 94.81 335 VAL A C 1
ATOM 2601 O O . VAL A 1 335 ? -14.037 7.118 -6.637 1.00 94.81 335 VAL A O 1
ATOM 2604 N N . ILE A 1 336 ? -12.692 8.666 -7.532 1.00 94.31 336 ILE A N 1
ATOM 2605 C CA . ILE A 1 336 ? -13.782 9.459 -8.111 1.00 94.31 336 ILE A CA 1
ATOM 2606 C C . ILE A 1 336 ? -13.763 9.275 -9.621 1.00 94.31 336 ILE A C 1
ATOM 2608 O O . ILE A 1 336 ? -12.918 9.853 -10.310 1.00 94.31 336 ILE A O 1
ATOM 2612 N N . GLU A 1 337 ? -14.703 8.481 -10.127 1.00 91.38 337 GLU A N 1
ATOM 2613 C CA . GLU A 1 337 ? -14.782 8.131 -11.544 1.00 91.38 337 GLU A CA 1
ATOM 2614 C C . GLU A 1 337 ? -15.789 9.001 -12.306 1.00 91.38 337 GLU A C 1
ATOM 2616 O O . GLU A 1 337 ? -16.901 9.235 -11.808 1.00 91.38 337 GLU A O 1
ATOM 2621 N N . PRO A 1 338 ? -15.448 9.440 -13.535 1.00 86.88 338 PRO A N 1
ATOM 2622 C CA . PRO A 1 338 ? -16.409 10.061 -14.433 1.00 86.88 338 PRO A CA 1
ATOM 2623 C C . PRO A 1 338 ? -17.518 9.080 -14.813 1.00 86.88 338 PRO A C 1
ATOM 2625 O O . PRO A 1 338 ? -17.271 7.918 -15.132 1.00 86.88 338 PRO A O 1
ATOM 2628 N N . GLU A 1 339 ? -18.742 9.594 -14.892 1.00 77.25 339 GLU A N 1
ATOM 2629 C CA . GLU A 1 339 ? -19.919 8.845 -15.350 1.00 77.25 339 GLU A CA 1
ATOM 2630 C C . GLU A 1 339 ? -19.703 8.165 -16.719 1.00 77.25 339 GLU A C 1
ATOM 2632 O O . GLU A 1 339 ? -20.122 7.023 -16.925 1.00 77.25 339 GLU A O 1
ATOM 2637 N N . ALA A 1 340 ? -18.958 8.824 -17.614 1.00 65.75 340 ALA A N 1
ATOM 2638 C CA . ALA A 1 340 ? -18.689 8.360 -18.974 1.00 65.75 340 ALA A CA 1
ATOM 2639 C C . ALA A 1 340 ? -17.844 7.072 -19.060 1.00 65.75 340 ALA A C 1
ATOM 2641 O O . ALA A 1 340 ? -17.969 6.335 -20.037 1.00 65.75 340 ALA A O 1
ATOM 2642 N N . ASN A 1 341 ? -17.026 6.752 -18.049 1.00 58.19 341 ASN A N 1
ATOM 2643 C CA . ASN A 1 341 ? -16.158 5.569 -18.115 1.00 58.19 341 ASN A CA 1
ATOM 2644 C C . ASN A 1 341 ? -16.913 4.255 -17.869 1.00 58.19 341 ASN A C 1
ATOM 2646 O O . ASN A 1 341 ? -16.480 3.205 -18.339 1.00 58.19 341 ASN A O 1
ATOM 2650 N N . SER A 1 342 ? -18.080 4.298 -17.219 1.00 52.88 342 SER A N 1
ATOM 2651 C CA . SER A 1 342 ? -18.898 3.095 -17.014 1.00 52.88 342 SER A CA 1
ATOM 2652 C C . SER A 1 342 ? -19.513 2.562 -18.315 1.00 52.88 342 SER A C 1
ATOM 2654 O O . SER A 1 342 ? -19.656 1.349 -18.473 1.00 52.88 342 SER A O 1
ATOM 2656 N N . ALA A 1 343 ? -19.802 3.447 -19.278 1.00 50.69 343 ALA A N 1
ATOM 2657 C CA . ALA A 1 343 ? -20.295 3.063 -20.599 1.00 50.69 343 ALA A CA 1
ATOM 2658 C C . ALA A 1 343 ? -19.191 2.423 -21.452 1.00 50.69 343 ALA A C 1
ATOM 2660 O O . ALA A 1 343 ? -19.464 1.494 -22.202 1.00 50.69 343 ALA A O 1
ATOM 2661 N N . ILE A 1 344 ? -17.933 2.848 -21.298 1.00 53.66 344 ILE A N 1
ATOM 2662 C CA . ILE A 1 344 ? -16.807 2.247 -22.031 1.00 53.66 344 ILE A CA 1
ATOM 2663 C C . ILE A 1 344 ? -16.511 0.837 -21.501 1.00 53.66 344 ILE A C 1
ATOM 2665 O O . ILE A 1 344 ? -16.195 -0.043 -22.289 1.00 53.66 344 ILE A O 1
ATOM 2669 N N . ALA A 1 345 ? -16.689 0.580 -20.202 1.00 51.16 345 ALA A N 1
ATOM 2670 C CA . ALA A 1 345 ? -16.511 -0.761 -19.637 1.00 51.16 345 ALA A CA 1
ATOM 2671 C C . ALA A 1 345 ? -17.667 -1.735 -19.954 1.00 51.16 345 ALA A C 1
ATOM 2673 O O . ALA A 1 345 ? -17.465 -2.944 -19.908 1.00 51.16 345 ALA A O 1
ATOM 2674 N N . THR A 1 346 ? -18.868 -1.236 -20.279 1.00 45.94 346 THR A N 1
ATOM 2675 C CA . THR A 1 346 ? -20.063 -2.073 -20.533 1.00 45.94 346 THR A CA 1
ATOM 2676 C C . THR A 1 346 ? -20.520 -2.097 -21.996 1.00 45.94 346 THR A C 1
ATOM 2678 O O . THR A 1 346 ? -21.292 -2.969 -22.372 1.00 45.94 346 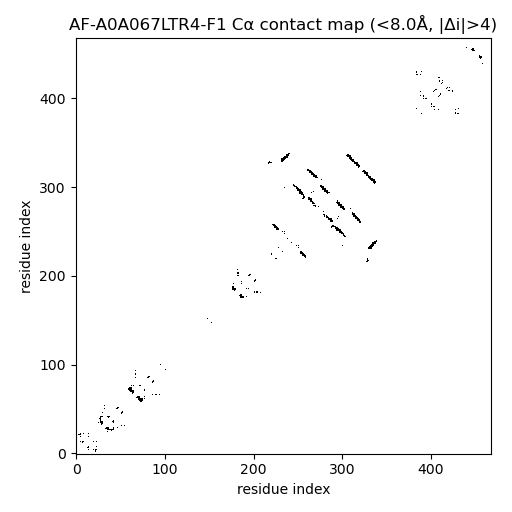THR A O 1
ATOM 2681 N N . SER A 1 347 ? -20.011 -1.208 -22.855 1.00 43.22 347 SER A N 1
ATOM 2682 C CA . SER A 1 347 ? -20.345 -1.146 -24.289 1.00 43.22 347 SER A CA 1
ATOM 2683 C C . SER A 1 347 ? -19.296 -1.810 -25.196 1.00 43.22 347 SER A C 1
ATOM 2685 O O . SER A 1 347 ? -19.226 -1.497 -26.385 1.00 43.22 347 SER A O 1
ATOM 2687 N N . TYR A 1 348 ? -18.490 -2.741 -24.678 1.00 50.25 348 TYR A N 1
ATOM 2688 C CA . TYR A 1 348 ? -17.732 -3.676 -25.528 1.00 50.25 348 TYR A CA 1
ATOM 2689 C C . TYR A 1 348 ? -18.550 -4.919 -25.924 1.00 50.25 348 TYR A C 1
ATOM 2691 O O . TYR A 1 348 ? -18.034 -5.795 -26.606 1.00 50.25 348 TYR A O 1
ATOM 2699 N N . ASP A 1 349 ? -19.839 -4.976 -25.579 1.00 43.75 349 ASP A N 1
ATOM 2700 C CA . ASP A 1 349 ? -20.721 -6.130 -25.821 1.00 43.75 349 ASP A CA 1
ATOM 2701 C C . ASP A 1 349 ? -21.259 -6.251 -27.265 1.00 43.75 349 ASP A C 1
ATOM 2703 O O . ASP A 1 349 ? -22.208 -6.985 -27.531 1.00 43.75 349 ASP A O 1
ATOM 2707 N N . GLY A 1 350 ? -20.677 -5.539 -28.237 1.00 48.62 350 GLY A N 1
ATOM 2708 C CA . GLY A 1 350 ? -21.243 -5.493 -29.592 1.00 48.62 350 GLY A CA 1
ATOM 2709 C C . GLY A 1 350 ? -20.275 -5.290 -30.747 1.00 48.62 350 GLY A C 1
ATOM 2710 O O . GLY A 1 350 ? -20.714 -5.323 -31.899 1.00 48.62 350 GLY A O 1
ATOM 2711 N N . HIS A 1 351 ? -18.974 -5.119 -30.502 1.00 47.94 351 HIS A N 1
ATOM 2712 C CA . HIS A 1 351 ? -18.020 -5.220 -31.599 1.00 47.94 351 HIS A CA 1
ATOM 2713 C C . HIS A 1 351 ? -17.822 -6.696 -31.904 1.00 47.94 351 HIS A C 1
ATOM 2715 O O . HIS A 1 351 ? -16.957 -7.359 -31.340 1.00 47.94 351 HIS A O 1
ATOM 2721 N N . LEU A 1 352 ? -18.684 -7.205 -32.789 1.00 49.44 352 LEU A N 1
ATOM 2722 C CA . LEU A 1 352 ? -18.494 -8.476 -33.466 1.00 49.44 352 LEU A CA 1
ATOM 2723 C C . LEU A 1 352 ? -17.017 -8.573 -33.845 1.00 49.44 352 LEU A C 1
ATOM 2725 O O . LEU A 1 352 ? -16.515 -7.753 -34.618 1.00 49.44 352 LEU A O 1
ATOM 2729 N N . HIS A 1 353 ? -16.325 -9.548 -33.257 1.00 50.41 353 HIS A N 1
ATOM 2730 C CA . HIS A 1 353 ? -14.981 -9.927 -33.654 1.00 50.41 353 HIS A CA 1
ATOM 2731 C C . HIS A 1 353 ? -15.061 -10.440 -35.090 1.00 50.41 353 HIS A C 1
ATOM 2733 O O . HIS A 1 353 ? -15.150 -11.639 -35.345 1.00 50.41 353 HIS A O 1
ATOM 2739 N N . HIS A 1 354 ? -15.083 -9.530 -36.057 1.00 53.00 354 HIS A N 1
ATOM 2740 C CA . HIS A 1 354 ? -14.830 -9.900 -37.427 1.00 53.00 354 HIS A CA 1
ATOM 2741 C C . HIS A 1 354 ? -13.391 -10.394 -37.446 1.00 53.00 354 HIS A C 1
ATOM 2743 O O . HIS A 1 354 ? -12.475 -9.664 -37.061 1.00 53.00 354 HIS A O 1
ATOM 2749 N N . ALA A 1 355 ? -13.199 -11.656 -37.837 1.00 53.94 355 ALA A N 1
ATOM 2750 C CA . ALA A 1 355 ? -11.888 -12.133 -38.229 1.00 53.94 355 ALA A CA 1
ATOM 2751 C C . ALA A 1 355 ? -11.386 -11.134 -39.270 1.00 53.94 355 ALA A C 1
ATOM 2753 O O . ALA A 1 355 ? -11.957 -11.040 -40.359 1.00 53.94 355 ALA A O 1
ATOM 2754 N N . ALA A 1 356 ? -10.418 -10.301 -38.881 1.00 53.84 356 ALA A N 1
ATOM 2755 C CA . ALA A 1 356 ? -9.848 -9.346 -39.804 1.00 53.84 356 ALA A CA 1
ATOM 2756 C C . ALA A 1 356 ? -9.383 -10.157 -41.020 1.00 53.84 356 ALA A C 1
ATOM 2758 O O . ALA A 1 356 ? -8.736 -11.196 -40.827 1.00 53.84 356 ALA A O 1
ATOM 2759 N N . PRO A 1 357 ? -9.734 -9.752 -42.253 1.00 57.78 357 PRO A N 1
ATOM 2760 C CA . PRO A 1 357 ? -9.090 -10.331 -43.416 1.00 57.78 357 PRO A CA 1
ATOM 2761 C C . PRO A 1 357 ? -7.583 -10.218 -43.196 1.00 57.78 357 PRO A C 1
ATOM 2763 O O . PRO A 1 357 ? -7.127 -9.250 -42.583 1.00 57.78 357 PRO A O 1
ATOM 2766 N N . THR A 1 358 ? -6.833 -11.221 -43.644 1.00 58.34 358 THR A N 1
ATOM 2767 C CA . THR A 1 358 ? -5.367 -11.274 -43.610 1.00 58.34 358 THR A CA 1
ATOM 2768 C C . THR A 1 358 ? -4.802 -10.170 -44.512 1.00 58.34 358 THR A C 1
ATOM 2770 O O . THR A 1 358 ? -4.236 -10.428 -45.565 1.00 58.34 358 THR A O 1
ATOM 2773 N N . ALA A 1 359 ? -5.074 -8.914 -44.179 1.00 52.47 359 ALA A N 1
ATOM 2774 C CA . ALA A 1 359 ? -4.535 -7.757 -44.845 1.00 52.47 359 ALA A CA 1
ATOM 2775 C C . ALA A 1 359 ? -3.074 -7.646 -44.426 1.00 52.47 359 ALA A C 1
ATOM 2777 O O . ALA A 1 359 ? -2.745 -7.880 -43.259 1.00 52.47 359 ALA A O 1
ATOM 2778 N N . ASP A 1 360 ? -2.224 -7.300 -45.389 1.00 53.44 360 ASP A N 1
ATOM 2779 C CA . ASP A 1 360 ? -0.809 -7.041 -45.172 1.00 53.44 360 ASP A CA 1
ATOM 2780 C C . ASP A 1 360 ? -0.642 -6.079 -43.994 1.00 53.44 360 ASP A C 1
ATOM 2782 O O . ASP A 1 360 ? -0.960 -4.887 -44.066 1.00 53.44 360 ASP A O 1
ATOM 2786 N N . VAL A 1 361 ? -0.184 -6.627 -42.869 1.00 56.12 361 VAL A N 1
ATOM 2787 C CA . VAL A 1 361 ? 0.158 -5.852 -41.685 1.00 56.12 361 VAL A CA 1
ATOM 2788 C C . VAL A 1 361 ? 1.337 -4.977 -42.085 1.00 56.12 361 VAL A C 1
ATOM 2790 O O . VAL A 1 361 ? 2.467 -5.448 -42.191 1.00 56.12 361 VAL A O 1
ATOM 2793 N N . LEU A 1 362 ? 1.075 -3.692 -42.324 1.00 54.44 362 LEU A N 1
ATOM 2794 C CA . LEU A 1 362 ? 2.125 -2.691 -42.452 1.00 54.44 362 LEU A CA 1
ATOM 2795 C C . LEU A 1 362 ? 2.776 -2.528 -41.078 1.00 54.44 362 LEU A C 1
ATOM 2797 O O . LEU A 1 362 ? 2.327 -1.744 -40.242 1.00 54.44 362 LEU A O 1
ATOM 2801 N N . LEU A 1 363 ? 3.821 -3.316 -40.830 1.00 58.34 363 LEU A N 1
ATOM 2802 C CA . LEU A 1 363 ? 4.712 -3.121 -39.697 1.00 58.34 363 LEU A CA 1
ATOM 2803 C C . LEU A 1 363 ? 5.332 -1.728 -39.849 1.00 58.34 363 LEU A C 1
ATOM 2805 O O . LEU A 1 363 ? 6.065 -1.468 -40.803 1.00 58.34 363 LEU A O 1
ATOM 2809 N N . GLY A 1 364 ? 4.997 -0.813 -38.938 1.00 63.97 364 GLY A N 1
ATOM 2810 C CA . GLY A 1 364 ? 5.666 0.484 -38.880 1.00 63.97 364 GLY A CA 1
ATOM 2811 C C . GLY A 1 364 ? 7.173 0.293 -38.700 1.00 63.97 364 GLY A C 1
ATOM 2812 O O . GLY A 1 364 ? 7.598 -0.693 -38.096 1.00 63.97 364 GLY A O 1
ATOM 2813 N N . GLU A 1 365 ? 7.981 1.226 -39.214 1.00 55.25 365 GLU A N 1
ATOM 2814 C CA . GLU A 1 365 ? 9.430 1.189 -39.001 1.00 55.25 365 GLU A CA 1
ATOM 2815 C C . GLU A 1 365 ? 9.713 1.104 -37.491 1.00 55.25 365 GLU A C 1
ATOM 2817 O O . GLU A 1 365 ? 9.317 2.009 -36.740 1.00 55.25 365 GLU A O 1
ATOM 2822 N N . PRO A 1 366 ? 10.351 0.021 -37.010 1.00 53.56 366 PRO A N 1
ATOM 2823 C CA . PRO A 1 366 ? 10.666 -0.106 -35.600 1.00 53.56 366 PRO A CA 1
ATOM 2824 C C . PRO A 1 366 ? 11.553 1.074 -35.204 1.00 53.56 366 PRO A C 1
ATOM 2826 O O . PRO A 1 366 ? 12.497 1.429 -35.916 1.00 53.56 366 PRO A O 1
ATOM 2829 N N . ARG A 1 367 ? 11.253 1.708 -34.063 1.00 50.44 367 ARG A N 1
ATOM 2830 C CA . ARG A 1 367 ? 12.129 2.753 -33.520 1.00 50.44 367 ARG A CA 1
ATOM 2831 C C . ARG A 1 367 ? 13.537 2.181 -33.423 1.00 50.44 367 ARG A C 1
ATOM 2833 O O . ARG A 1 367 ? 13.689 1.093 -32.875 1.00 50.44 367 ARG A O 1
ATOM 2840 N N . GLN A 1 368 ? 14.537 2.911 -33.930 1.00 54.06 368 GLN A N 1
ATOM 2841 C CA . GLN A 1 368 ? 15.939 2.506 -33.817 1.00 54.06 368 GLN A CA 1
ATOM 2842 C C . GLN A 1 368 ? 16.227 2.170 -32.349 1.00 54.06 368 GLN A C 1
ATOM 2844 O O . GLN A 1 368 ? 16.164 3.067 -31.500 1.00 54.06 368 GLN A O 1
ATOM 2849 N N . PRO A 1 369 ? 16.459 0.892 -32.020 1.00 46.78 369 PRO A N 1
ATOM 2850 C CA . PRO A 1 369 ? 16.570 0.498 -30.636 1.00 46.78 369 PRO A CA 1
ATOM 2851 C C . PRO A 1 369 ? 17.854 1.092 -30.065 1.00 46.78 369 PRO A C 1
ATOM 2853 O O . PRO A 1 369 ? 18.918 1.073 -30.693 1.00 46.78 369 PRO A O 1
ATOM 2856 N N . LEU A 1 370 ? 17.749 1.649 -28.862 1.00 49.59 370 LEU A N 1
ATOM 2857 C CA . LEU A 1 370 ? 18.881 2.179 -28.117 1.00 49.59 370 LEU A CA 1
ATOM 2858 C C . LEU A 1 370 ? 19.784 1.000 -27.709 1.00 49.59 370 LEU A C 1
ATOM 2860 O O . LEU A 1 370 ? 19.597 0.410 -26.658 1.00 49.59 370 LEU A O 1
ATOM 2864 N N . ARG A 1 371 ? 20.745 0.662 -28.582 1.00 49.66 371 ARG A N 1
ATOM 2865 C CA . ARG A 1 371 ? 21.842 -0.312 -28.399 1.00 49.66 371 ARG A CA 1
ATOM 2866 C C . ARG A 1 371 ? 21.388 -1.739 -28.039 1.00 49.66 371 ARG A C 1
ATOM 2868 O O . ARG A 1 371 ? 21.387 -2.139 -26.882 1.00 49.66 371 ARG A O 1
ATOM 2875 N N . PHE A 1 372 ? 21.083 -2.524 -29.073 1.00 48.59 372 PHE A N 1
ATOM 2876 C CA . PHE A 1 372 ? 20.862 -3.9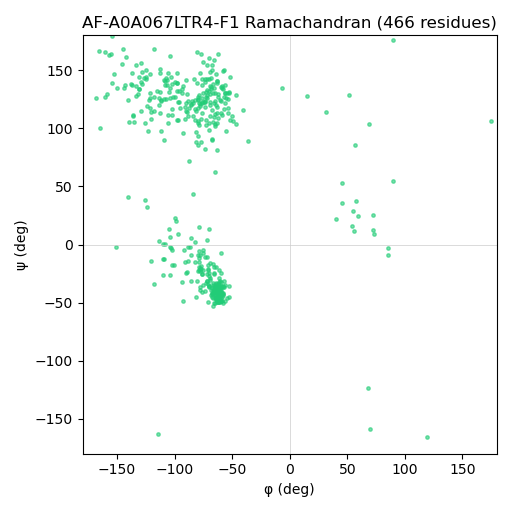73 -28.995 1.00 48.59 372 PHE A CA 1
ATOM 2877 C C . PHE A 1 372 ? 22.081 -4.701 -28.404 1.00 48.59 372 PHE A C 1
ATOM 2879 O O . PHE A 1 372 ? 23.183 -4.602 -28.948 1.00 48.59 372 PHE A O 1
ATOM 2886 N N . ALA A 1 373 ? 21.868 -5.515 -27.368 1.00 57.16 373 ALA A N 1
ATOM 2887 C CA . ALA A 1 373 ? 22.606 -6.768 -27.280 1.00 57.16 373 ALA A CA 1
ATOM 2888 C C . ALA A 1 373 ? 22.141 -7.620 -28.477 1.00 57.16 373 ALA A C 1
ATOM 2890 O O . ALA A 1 373 ? 20.930 -7.778 -28.651 1.00 57.16 373 ALA A O 1
ATOM 2891 N N . PRO A 1 374 ? 23.033 -8.090 -29.364 1.00 57.03 374 PRO A N 1
ATOM 2892 C CA . PRO A 1 374 ? 22.620 -8.967 -30.448 1.00 57.03 374 PRO A CA 1
ATOM 2893 C C . PRO A 1 374 ? 22.067 -10.251 -29.826 1.00 57.03 374 PRO A C 1
ATOM 2895 O O . PRO A 1 374 ? 22.807 -10.990 -29.180 1.00 57.03 374 PRO A O 1
ATOM 2898 N N . TRP A 1 375 ? 20.766 -10.494 -29.982 1.00 62.09 375 TRP A N 1
ATOM 2899 C CA . TRP A 1 375 ? 20.181 -11.791 -29.666 1.00 62.09 375 TRP A CA 1
ATOM 2900 C C . TRP A 1 375 ? 20.827 -12.807 -30.603 1.00 62.09 375 TRP A C 1
ATOM 2902 O O . TRP A 1 375 ? 20.634 -12.750 -31.815 1.00 62.09 375 TRP A O 1
ATOM 2912 N N . THR A 1 376 ? 21.675 -13.671 -30.052 1.00 72.88 376 THR A N 1
ATOM 2913 C CA . THR A 1 376 ? 22.422 -14.660 -30.837 1.00 72.88 376 THR A CA 1
ATOM 2914 C C . THR A 1 376 ? 21.499 -15.748 -31.386 1.00 72.88 376 THR A C 1
ATOM 2916 O O . THR A 1 376 ? 21.815 -16.359 -32.401 1.00 72.88 376 THR A O 1
ATOM 2919 N N . GLU A 1 377 ? 20.353 -15.963 -30.734 1.00 73.44 377 GLU A N 1
ATOM 2920 C CA . GLU A 1 377 ? 19.357 -16.971 -31.081 1.00 73.44 377 GLU A CA 1
ATOM 2921 C C . GLU A 1 377 ? 17.952 -16.408 -30.833 1.00 73.44 377 GLU A C 1
ATOM 2923 O O . GLU A 1 377 ? 17.703 -15.728 -29.833 1.00 73.44 377 GLU A O 1
ATOM 2928 N N . TYR A 1 378 ? 17.035 -16.672 -31.764 1.00 77.69 378 TYR A N 1
ATOM 2929 C CA . TYR A 1 378 ? 15.616 -16.404 -31.562 1.00 77.69 378 TYR A CA 1
ATOM 2930 C C . TYR A 1 378 ? 15.042 -17.522 -30.697 1.00 77.69 378 TYR A C 1
ATOM 2932 O O . TYR A 1 378 ? 15.216 -18.697 -31.015 1.00 77.69 378 TYR A O 1
ATOM 2940 N N . LEU A 1 379 ? 14.347 -17.159 -29.620 1.00 74.88 379 LEU A N 1
ATOM 2941 C CA . LEU A 1 379 ? 13.513 -18.112 -28.897 1.00 74.88 379 LEU A CA 1
ATOM 2942 C C . LEU A 1 379 ? 12.417 -18.599 -29.852 1.00 74.88 379 LEU A C 1
ATOM 2944 O O . LEU A 1 379 ? 11.731 -17.785 -30.475 1.00 74.88 379 LEU A O 1
ATOM 2948 N N . GLU A 1 380 ? 12.287 -19.916 -29.998 1.00 85.38 380 GLU A N 1
ATOM 2949 C CA . GLU A 1 380 ? 11.209 -20.514 -30.784 1.00 85.38 380 GLU A CA 1
ATOM 2950 C C . GLU A 1 380 ? 9.845 -20.077 -30.233 1.00 85.38 380 GLU A C 1
ATOM 2952 O O . GLU A 1 380 ? 9.691 -19.810 -29.037 1.00 85.38 380 GLU A O 1
ATOM 2957 N N . ALA A 1 381 ? 8.845 -19.986 -31.112 1.00 79.69 381 ALA A N 1
ATOM 2958 C CA . ALA A 1 381 ? 7.494 -19.639 -30.697 1.00 79.69 381 ALA A CA 1
ATOM 2959 C C . ALA A 1 381 ? 6.977 -20.681 -29.695 1.00 79.69 381 ALA A C 1
ATOM 2961 O O . ALA A 1 381 ? 6.937 -21.875 -29.991 1.00 79.69 381 ALA A O 1
ATOM 2962 N N . TYR A 1 382 ? 6.579 -20.225 -28.508 1.00 83.50 382 TYR A N 1
ATOM 2963 C CA . TYR A 1 382 ? 6.045 -21.109 -27.485 1.00 83.50 382 TYR A CA 1
ATOM 2964 C C . TYR A 1 382 ? 4.562 -21.389 -27.753 1.00 83.50 382 TYR A C 1
ATOM 2966 O O . TYR A 1 382 ?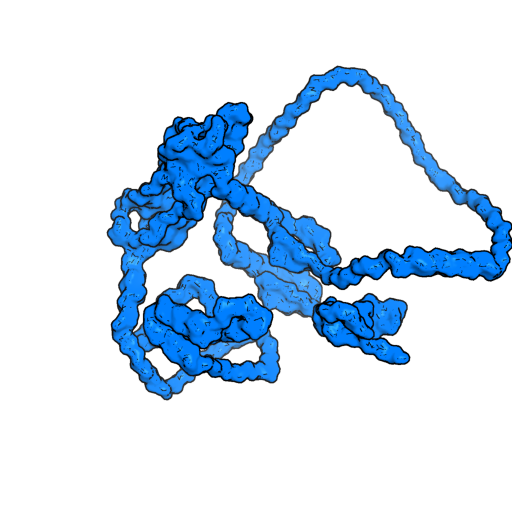 3.710 -20.520 -27.564 1.00 83.50 382 TYR A O 1
ATOM 2974 N N . GLU A 1 383 ? 4.237 -22.601 -28.205 1.00 91.50 383 GLU A N 1
ATOM 2975 C CA . GLU A 1 383 ? 2.845 -22.991 -28.425 1.00 91.50 383 GLU A CA 1
ATOM 2976 C C . GLU A 1 383 ? 2.151 -23.336 -27.105 1.00 91.50 383 GLU A C 1
ATOM 2978 O O . GLU A 1 383 ? 2.536 -24.254 -26.378 1.00 91.50 383 GLU A O 1
ATOM 2983 N N . LEU A 1 384 ? 1.077 -22.606 -26.805 1.00 93.44 384 LEU A N 1
ATOM 2984 C CA . LEU A 1 384 ? 0.267 -22.856 -25.624 1.00 93.44 384 LEU A CA 1
ATOM 2985 C C . LEU A 1 384 ? -0.454 -24.216 -25.737 1.00 93.44 384 LEU A C 1
ATOM 2987 O O . LEU A 1 384 ? -1.150 -24.448 -26.733 1.00 93.44 384 LEU A O 1
ATOM 2991 N N . PRO A 1 385 ? -0.394 -25.097 -24.716 1.00 97.12 385 PRO A N 1
ATOM 2992 C CA . PRO A 1 385 ? -1.098 -26.374 -24.759 1.00 97.12 385 PRO A CA 1
ATOM 2993 C C . PRO A 1 385 ? -2.604 -26.198 -25.005 1.00 97.12 385 PRO A C 1
ATOM 2995 O O . PRO A 1 385 ? -3.311 -25.561 -24.216 1.00 97.12 385 PRO A O 1
ATOM 2998 N N . GLN A 1 386 ? -3.118 -26.808 -26.081 1.00 96.25 386 GLN A N 1
ATOM 2999 C CA . GLN A 1 386 ? -4.508 -26.630 -26.531 1.00 96.25 386 GLN A CA 1
ATOM 3000 C C . GLN A 1 386 ? -5.543 -26.962 -25.447 1.00 96.25 386 GLN A C 1
ATOM 3002 O O . GLN A 1 386 ? -6.575 -26.299 -25.352 1.00 96.25 386 GLN A O 1
ATOM 3007 N N . LEU A 1 387 ? -5.258 -27.951 -24.595 1.00 97.00 387 LEU A N 1
ATOM 3008 C CA . LEU A 1 387 ? -6.142 -28.340 -23.495 1.00 97.00 387 LEU A CA 1
ATOM 3009 C C . LEU A 1 387 ? -6.328 -27.199 -22.484 1.00 97.00 387 LEU A C 1
ATOM 3011 O O . LEU A 1 387 ? -7.464 -26.881 -22.133 1.00 97.00 387 LEU A O 1
ATOM 3015 N N . ILE A 1 388 ? -5.241 -26.529 -22.090 1.00 96.75 388 ILE A N 1
ATOM 3016 C CA . ILE A 1 388 ? -5.281 -25.396 -21.154 1.00 96.75 388 ILE A CA 1
ATOM 3017 C C . ILE A 1 388 ? -5.988 -24.206 -21.805 1.00 96.75 388 ILE A C 1
ATOM 3019 O O . ILE A 1 388 ? -6.882 -23.617 -21.201 1.00 96.75 388 ILE A O 1
ATOM 3023 N N . SER A 1 389 ? -5.663 -23.899 -23.066 1.00 96.25 389 SER A N 1
ATOM 3024 C CA . SER A 1 389 ? -6.339 -22.826 -23.808 1.00 96.25 389 SER A CA 1
ATOM 3025 C C . SER A 1 389 ? -7.849 -23.059 -23.907 1.00 96.25 389 SER A C 1
ATOM 3027 O O . SER A 1 389 ? -8.642 -22.147 -23.668 1.00 96.25 389 SER A O 1
ATOM 3029 N N . SER A 1 390 ? -8.269 -24.294 -24.190 1.00 96.31 390 SER A N 1
ATOM 3030 C CA . SER A 1 390 ? -9.686 -24.648 -24.284 1.00 96.31 390 SER A CA 1
ATOM 3031 C C . SER A 1 390 ? -10.423 -24.508 -22.947 1.00 96.31 390 SER A C 1
ATOM 3033 O O . SER A 1 390 ? -11.564 -24.038 -22.934 1.00 96.31 390 SER A O 1
ATOM 3035 N N . ALA A 1 391 ? -9.760 -24.845 -21.833 1.00 96.94 391 ALA A N 1
ATOM 3036 C CA . ALA A 1 391 ? -10.292 -24.680 -20.483 1.00 96.94 391 ALA A CA 1
ATOM 3037 C C . ALA A 1 391 ? -10.428 -23.197 -20.101 1.00 96.94 391 ALA A C 1
ATOM 3039 O O . ALA A 1 391 ? -11.427 -22.803 -19.504 1.00 96.94 391 ALA A O 1
ATOM 3040 N N . LEU A 1 392 ? -9.467 -22.354 -20.494 1.00 96.94 392 LEU A N 1
ATOM 3041 C CA . LEU A 1 392 ? -9.486 -20.912 -20.220 1.00 96.94 392 LEU A CA 1
ATOM 3042 C C . LEU A 1 392 ? -10.428 -20.125 -21.141 1.00 96.94 392 LEU A C 1
ATOM 3044 O O . LEU A 1 392 ? -10.880 -19.038 -20.777 1.00 96.94 392 LEU A O 1
ATOM 3048 N N . SER A 1 393 ? -10.759 -20.656 -22.317 1.00 94.94 393 SER A N 1
ATOM 3049 C CA . SER A 1 393 ? -11.630 -19.983 -23.289 1.00 94.94 393 SER A CA 1
ATOM 3050 C C . SER A 1 393 ? -13.124 -20.076 -22.948 1.00 94.94 393 SER A C 1
ATOM 3052 O O . SER A 1 393 ? -13.914 -19.288 -23.463 1.00 94.94 393 SER A O 1
ATOM 3054 N N . LYS A 1 394 ? -13.548 -21.021 -22.096 1.00 92.31 394 LYS A N 1
ATOM 3055 C CA . LYS A 1 394 ? -14.971 -21.317 -21.835 1.00 92.31 394 LYS A CA 1
ATOM 3056 C C . LYS A 1 394 ? -15.332 -21.158 -20.353 1.00 92.31 394 LYS A C 1
ATOM 3058 O O . LYS A 1 394 ? -14.534 -21.463 -19.479 1.00 92.31 394 LYS A O 1
ATOM 3063 N N . GLY A 1 395 ? -16.564 -20.726 -20.073 1.00 92.88 395 GLY A N 1
ATOM 3064 C CA . GLY A 1 395 ? -17.124 -20.657 -18.715 1.00 92.88 395 GLY A CA 1
ATOM 3065 C C . GLY A 1 395 ? -16.885 -19.339 -17.967 1.00 92.88 395 GLY A C 1
ATOM 3066 O O . GLY A 1 395 ? -16.222 -18.424 -18.456 1.00 92.88 395 GLY A O 1
ATOM 3067 N N . SER A 1 396 ? -17.466 -19.239 -16.768 1.00 94.31 396 SER A N 1
ATOM 3068 C CA . SER A 1 396 ? -17.245 -18.119 -15.843 1.00 94.31 396 SER A CA 1
ATOM 3069 C C . SER A 1 396 ? -15.830 -18.165 -15.255 1.00 94.31 396 SER A C 1
ATOM 3071 O O . SER A 1 396 ? -15.207 -19.224 -15.238 1.00 94.31 396 SER A O 1
ATOM 3073 N N . LEU A 1 397 ? -15.322 -17.045 -14.724 1.00 92.25 397 LEU A N 1
ATOM 3074 C CA . LEU A 1 397 ? -13.985 -16.990 -14.110 1.00 92.25 397 LEU A CA 1
ATOM 3075 C C . LEU A 1 397 ? -13.788 -18.079 -13.039 1.00 92.25 397 LEU A C 1
ATOM 3077 O O . LEU A 1 397 ? -12.781 -18.780 -13.056 1.00 92.25 397 LEU A O 1
ATOM 3081 N N . GLY A 1 398 ? -14.779 -18.275 -12.164 1.00 92.81 398 GLY A N 1
ATOM 3082 C CA . GLY A 1 398 ? -14.744 -19.342 -11.160 1.00 92.81 398 GLY A CA 1
ATOM 3083 C C . GLY A 1 398 ? -14.703 -20.744 -11.779 1.00 92.81 398 GLY A C 1
ATOM 3084 O O . GLY A 1 398 ? -13.951 -21.593 -11.313 1.00 92.81 398 GLY A O 1
ATOM 3085 N N . GLY A 1 399 ? -15.441 -20.972 -12.872 1.00 95.69 399 GLY A N 1
ATOM 3086 C CA . GLY A 1 399 ? -15.399 -22.233 -13.617 1.00 95.69 399 GLY A CA 1
ATOM 3087 C C . GLY A 1 399 ? -14.050 -22.485 -14.297 1.00 95.69 399 GLY A C 1
ATOM 3088 O O . GLY A 1 399 ? -13.549 -23.608 -14.256 1.00 95.69 399 GLY A O 1
ATOM 3089 N N . LYS A 1 400 ? -13.422 -21.441 -14.857 1.00 96.88 400 LYS A N 1
ATOM 3090 C CA . LYS A 1 400 ? -12.070 -21.512 -15.437 1.00 96.88 400 LYS A CA 1
ATOM 3091 C C . LYS A 1 400 ? -11.042 -21.888 -14.373 1.00 96.88 400 LYS A C 1
ATOM 3093 O O . LYS A 1 400 ? -10.285 -22.835 -14.568 1.00 96.88 400 LYS A O 1
ATOM 3098 N N . ILE A 1 401 ? -11.061 -21.193 -13.231 1.00 96.81 401 ILE A N 1
ATOM 3099 C CA . ILE A 1 401 ? -10.165 -21.468 -12.098 1.00 96.81 401 ILE A CA 1
ATOM 3100 C C . ILE A 1 401 ? -10.361 -22.903 -11.603 1.00 96.81 401 ILE A C 1
ATOM 3102 O O . ILE A 1 401 ? -9.383 -23.637 -11.492 1.00 96.81 401 ILE A O 1
ATOM 3106 N N . GLY A 1 402 ? -11.611 -23.326 -11.383 1.00 97.00 402 GLY A N 1
ATOM 3107 C CA . GLY A 1 402 ? -11.927 -24.688 -10.952 1.00 97.00 402 GLY A CA 1
ATOM 3108 C C . GLY A 1 402 ? -11.426 -25.746 -11.937 1.00 97.00 402 GLY A C 1
ATOM 3109 O O . GLY A 1 402 ? -10.761 -26.692 -11.529 1.00 97.00 402 GLY A O 1
ATOM 3110 N N . THR A 1 403 ? -11.645 -25.545 -13.241 1.00 97.69 403 THR A N 1
ATOM 3111 C CA . THR A 1 403 ? -11.190 -26.479 -14.286 1.00 97.69 403 THR A CA 1
ATOM 3112 C C . THR A 1 403 ? -9.665 -26.603 -14.308 1.00 97.69 403 THR A C 1
ATOM 3114 O O . THR A 1 403 ? -9.146 -27.717 -14.377 1.00 97.69 403 THR A O 1
ATOM 3117 N N . ILE A 1 404 ? -8.941 -25.479 -14.208 1.00 97.88 404 ILE A N 1
ATOM 3118 C CA . ILE A 1 404 ? -7.471 -25.467 -14.157 1.00 97.88 404 ILE A CA 1
ATOM 3119 C C . ILE A 1 404 ? -6.950 -26.166 -12.901 1.00 97.88 404 ILE A C 1
ATOM 3121 O O . ILE A 1 404 ? -6.057 -27.011 -12.992 1.00 97.88 404 ILE A O 1
ATOM 3125 N N . GLN A 1 405 ? -7.529 -25.850 -11.744 1.00 97.50 405 GLN A N 1
ATOM 3126 C CA . GLN A 1 405 ? -7.130 -26.438 -10.469 1.00 97.50 405 GLN A CA 1
ATOM 3127 C C . GLN A 1 405 ? -7.397 -27.945 -10.409 1.00 97.50 405 GLN A C 1
ATOM 3129 O O . GLN A 1 405 ? -6.578 -28.688 -9.879 1.00 97.50 405 GLN A O 1
ATOM 3134 N N . GLU A 1 406 ? -8.523 -28.401 -10.958 1.00 97.69 406 GLU A N 1
ATOM 3135 C CA . GLU A 1 406 ? -8.934 -29.804 -10.908 1.00 97.69 406 GLU A CA 1
ATOM 3136 C C . GLU A 1 406 ? -8.158 -30.690 -11.893 1.00 97.69 406 GLU A C 1
ATOM 3138 O O . GLU A 1 406 ? -7.779 -31.807 -11.535 1.00 97.69 406 GLU A O 1
ATOM 3143 N N . HIS A 1 407 ? -7.913 -30.206 -13.116 1.00 97.69 407 HIS A N 1
ATOM 3144 C CA . HIS A 1 407 ? -7.403 -31.045 -14.207 1.00 97.69 407 HIS A CA 1
ATOM 3145 C C . HIS A 1 407 ? -5.919 -30.841 -14.520 1.00 97.69 407 HIS A C 1
ATOM 3147 O O . HIS A 1 407 ? -5.285 -31.757 -15.040 1.00 97.69 407 HIS A O 1
ATOM 3153 N N . PHE A 1 408 ? -5.361 -29.661 -14.237 1.00 97.56 408 PHE A N 1
ATOM 3154 C CA . PHE A 1 408 ? -4.006 -29.306 -14.674 1.00 97.56 408 PHE A CA 1
ATOM 3155 C C . PHE A 1 408 ? -3.058 -29.038 -13.504 1.00 97.56 408 PHE A C 1
ATOM 3157 O O . PHE A 1 408 ? -1.876 -29.378 -13.588 1.00 97.56 408 PHE A O 1
ATOM 3164 N N . MET A 1 409 ? -3.551 -28.476 -12.395 1.00 97.69 409 MET A N 1
ATOM 3165 C CA . MET A 1 409 ? -2.713 -28.237 -11.221 1.00 97.69 409 MET A CA 1
ATOM 3166 C C . MET A 1 409 ? -2.575 -29.476 -10.326 1.00 97.69 409 MET A C 1
ATOM 3168 O O . MET A 1 409 ? -3.535 -30.213 -10.098 1.00 97.69 409 MET A O 1
ATOM 3172 N N . PRO A 1 410 ? -1.386 -29.705 -9.745 1.00 97.56 410 PRO A N 1
ATOM 3173 C CA . PRO A 1 410 ? -1.213 -30.733 -8.729 1.00 97.56 410 PRO A CA 1
ATOM 3174 C C . PRO A 1 410 ? -1.980 -30.375 -7.446 1.00 97.56 410 PRO A C 1
ATOM 3176 O O . PRO A 1 410 ? -1.915 -29.246 -6.966 1.00 97.56 410 PRO A O 1
ATOM 3179 N N . ARG A 1 411 ? -2.637 -31.369 -6.828 1.00 96.62 411 ARG A N 1
ATOM 3180 C CA . ARG A 1 411 ? -3.406 -31.199 -5.573 1.00 96.62 411 ARG A CA 1
ATOM 3181 C C . ARG A 1 411 ? -2.569 -30.733 -4.377 1.00 96.62 411 ARG A C 1
ATOM 3183 O O . ARG A 1 411 ? -3.115 -30.223 -3.406 1.00 96.62 411 ARG A O 1
ATOM 3190 N N . SER A 1 412 ? -1.258 -30.952 -4.416 1.00 96.50 412 SER A N 1
ATOM 3191 C CA . SER A 1 412 ? -0.319 -30.509 -3.387 1.00 96.50 412 SER A CA 1
ATOM 3192 C C . SER A 1 412 ? 0.987 -30.089 -4.039 1.00 96.50 412 SER A C 1
ATOM 3194 O O . SER A 1 412 ? 1.503 -30.840 -4.867 1.00 96.50 412 SER A O 1
ATOM 3196 N N . LEU A 1 413 ? 1.541 -28.949 -3.632 1.00 97.00 413 LEU A N 1
ATOM 3197 C CA . LEU A 1 413 ? 2.821 -28.462 -4.133 1.00 97.00 413 LEU A CA 1
ATOM 3198 C C . LEU A 1 413 ? 3.967 -29.204 -3.431 1.00 97.00 413 LEU A C 1
ATOM 3200 O O . LEU A 1 413 ? 4.275 -28.934 -2.273 1.00 97.00 413 LEU A O 1
ATOM 3204 N N . ARG A 1 414 ? 4.572 -30.166 -4.128 1.00 97.44 414 ARG A N 1
ATOM 3205 C CA . ARG A 1 414 ? 5.769 -30.900 -3.696 1.00 97.44 414 ARG A CA 1
ATOM 3206 C C . ARG A 1 414 ? 6.908 -30.656 -4.678 1.00 97.44 414 ARG A C 1
ATOM 3208 O O . ARG A 1 414 ? 6.675 -30.143 -5.771 1.00 97.44 414 ARG A O 1
ATOM 3215 N N . MET A 1 415 ? 8.128 -31.052 -4.322 1.00 96.81 415 MET A N 1
ATOM 3216 C CA . MET A 1 415 ? 9.285 -30.896 -5.211 1.00 96.81 415 MET A CA 1
ATOM 3217 C C . MET A 1 415 ? 9.076 -31.601 -6.557 1.00 96.81 415 MET A C 1
ATOM 3219 O O . MET A 1 415 ? 9.442 -31.055 -7.593 1.00 96.81 415 MET A O 1
ATOM 3223 N N . GLU A 1 416 ? 8.405 -32.755 -6.565 1.00 97.00 416 GLU A N 1
ATOM 3224 C CA . GLU A 1 416 ? 8.107 -33.514 -7.785 1.00 97.00 416 GLU A CA 1
ATOM 3225 C C . GLU A 1 416 ? 7.064 -32.821 -8.671 1.00 97.00 416 GLU A C 1
ATOM 3227 O O . GLU A 1 416 ? 7.048 -33.011 -9.884 1.00 97.00 416 GLU A O 1
ATOM 3232 N N . SER A 1 417 ? 6.186 -32.006 -8.078 1.00 97.19 417 SER A N 1
ATOM 3233 C CA . SER A 1 417 ? 5.110 -31.310 -8.787 1.00 97.19 417 SER A CA 1
ATOM 3234 C C . SER A 1 417 ? 5.394 -29.825 -9.017 1.00 97.19 417 SER A C 1
ATOM 3236 O O . SER A 1 417 ? 4.563 -29.137 -9.609 1.00 97.19 417 SER A O 1
ATOM 3238 N N . TYR A 1 418 ? 6.533 -29.322 -8.532 1.00 97.19 418 TYR A N 1
ATOM 3239 C CA . TYR A 1 418 ? 6.902 -27.909 -8.575 1.00 97.19 418 TYR A CA 1
ATOM 3240 C C . TYR A 1 418 ? 6.966 -27.395 -10.014 1.00 97.19 418 TYR A C 1
ATOM 3242 O O . TYR A 1 418 ? 6.348 -26.385 -10.337 1.00 97.19 418 TYR A O 1
ATOM 3250 N N . ILE A 1 419 ? 7.650 -28.133 -10.895 1.00 97.25 419 ILE A N 1
ATOM 3251 C CA . ILE A 1 419 ? 7.811 -27.758 -12.307 1.00 97.25 419 ILE A CA 1
ATOM 3252 C C . ILE A 1 419 ? 6.447 -27.673 -12.997 1.00 97.25 419 ILE A C 1
ATOM 3254 O O . ILE A 1 419 ? 6.136 -26.653 -13.603 1.00 97.25 419 ILE A O 1
ATOM 3258 N N . ASN A 1 420 ? 5.604 -28.702 -12.844 1.00 96.31 420 ASN A N 1
ATOM 3259 C CA . ASN A 1 420 ? 4.280 -28.725 -13.467 1.00 96.31 420 ASN A CA 1
ATOM 3260 C C . ASN A 1 420 ? 3.386 -27.582 -12.960 1.00 96.31 420 ASN A C 1
ATOM 3262 O O . ASN A 1 420 ? 2.704 -26.935 -13.746 1.00 96.31 420 ASN A O 1
ATOM 3266 N N . TYR A 1 421 ? 3.416 -27.291 -11.656 1.00 97.62 421 TYR A N 1
ATOM 3267 C CA . TYR A 1 421 ? 2.638 -26.194 -11.078 1.00 97.62 421 TYR A CA 1
ATOM 3268 C C . TYR A 1 421 ? 2.974 -24.842 -11.727 1.00 97.62 421 TYR A C 1
ATOM 3270 O O . TYR A 1 421 ? 2.078 -24.134 -12.188 1.00 97.62 421 TYR A O 1
ATOM 3278 N N . TRP A 1 422 ? 4.263 -24.505 -11.811 1.00 96.94 422 TRP A N 1
ATOM 3279 C CA . TRP A 1 422 ? 4.708 -23.243 -12.407 1.00 96.94 422 TRP A CA 1
ATOM 3280 C C . TRP A 1 422 ? 4.513 -23.199 -13.916 1.00 96.94 422 TRP A C 1
ATOM 3282 O O . TRP A 1 422 ? 4.127 -22.163 -14.448 1.00 96.94 422 TRP A O 1
ATOM 3292 N N . GLN A 1 423 ? 4.711 -24.322 -14.602 1.00 96.50 423 GLN A N 1
ATOM 3293 C CA . GLN A 1 423 ? 4.456 -24.421 -16.031 1.00 96.50 423 GLN A CA 1
ATOM 3294 C C . GLN A 1 423 ? 2.982 -24.127 -16.363 1.00 96.50 423 GLN A C 1
ATOM 3296 O O . GLN A 1 423 ? 2.699 -23.335 -17.259 1.00 96.50 423 GLN A O 1
ATOM 3301 N N . VAL A 1 424 ? 2.036 -24.684 -15.596 1.00 97.38 424 VAL A N 1
ATOM 3302 C CA . VAL A 1 424 ? 0.601 -24.394 -15.759 1.00 97.38 424 VAL A CA 1
ATOM 3303 C C . VAL A 1 424 ? 0.295 -22.920 -15.490 1.00 97.38 424 VAL A C 1
ATOM 3305 O O . VAL A 1 424 ? -0.462 -22.320 -16.251 1.00 97.38 424 VAL A O 1
ATOM 3308 N N . LEU A 1 425 ? 0.889 -22.313 -14.456 1.00 96.88 425 LEU A N 1
ATOM 3309 C CA . LEU A 1 425 ? 0.708 -20.882 -14.179 1.00 96.88 425 LEU A CA 1
ATOM 3310 C C . LEU A 1 425 ? 1.211 -19.996 -15.323 1.00 96.88 425 LEU A C 1
ATOM 3312 O O . LEU A 1 425 ? 0.488 -19.094 -15.737 1.00 96.88 425 LEU A O 1
ATOM 3316 N N . LEU A 1 426 ? 2.389 -20.294 -15.875 1.00 96.00 426 LEU A N 1
ATOM 3317 C CA . LEU A 1 426 ? 2.928 -19.571 -17.030 1.00 96.00 426 LEU A CA 1
ATOM 3318 C C . LEU A 1 426 ? 2.014 -19.701 -18.254 1.00 96.00 426 LEU A C 1
ATOM 3320 O O . LEU A 1 426 ? 1.791 -18.728 -18.963 1.00 96.00 426 LEU A O 1
ATOM 3324 N N . HIS A 1 427 ? 1.418 -20.874 -18.487 1.00 96.25 427 HIS A N 1
ATOM 3325 C CA . HIS A 1 427 ? 0.431 -21.050 -19.559 1.00 96.25 427 HIS A CA 1
ATOM 3326 C C . HIS A 1 427 ? -0.830 -20.212 -19.341 1.00 96.25 427 HIS A C 1
ATOM 3328 O O . HIS A 1 427 ? -1.372 -19.640 -20.286 1.00 96.25 427 HIS A O 1
ATOM 3334 N N . VAL A 1 428 ? -1.306 -20.118 -18.100 1.00 96.50 428 VAL A N 1
ATOM 3335 C CA . VAL A 1 428 ? -2.456 -19.269 -17.769 1.00 96.50 428 VAL A CA 1
ATOM 3336 C C . VAL A 1 428 ? -2.130 -17.793 -18.005 1.00 96.50 428 VAL A C 1
ATOM 3338 O O . VAL A 1 428 ? -2.950 -17.082 -18.585 1.00 96.50 428 VAL A O 1
ATOM 3341 N N . GLU A 1 429 ? -0.942 -17.342 -17.601 1.00 94.81 429 GLU A N 1
ATOM 3342 C CA . GLU A 1 429 ? -0.481 -15.967 -17.809 1.00 94.81 429 GLU A CA 1
ATOM 3343 C C . GLU A 1 429 ? -0.340 -15.630 -19.297 1.00 94.81 429 GLU A C 1
ATOM 3345 O O . GLU A 1 429 ? -0.917 -14.643 -19.748 1.00 94.81 429 GLU A O 1
ATOM 3350 N N . GLU A 1 430 ? 0.322 -16.488 -20.075 1.00 93.12 430 GLU A N 1
ATOM 3351 C CA . GLU A 1 430 ? 0.479 -16.318 -21.524 1.00 93.12 430 GLU A CA 1
ATOM 3352 C C . GLU A 1 430 ? -0.884 -16.265 -22.231 1.00 93.12 430 GLU A C 1
ATOM 3354 O O . GLU A 1 430 ? -1.137 -15.404 -23.073 1.00 93.12 430 GLU A O 1
ATOM 3359 N N . HIS A 1 431 ? -1.829 -17.129 -21.842 1.00 94.38 431 HIS A N 1
ATOM 3360 C CA . HIS A 1 431 ? -3.191 -17.069 -22.372 1.00 94.38 431 HIS A CA 1
ATOM 3361 C C . HIS A 1 431 ? -3.883 -15.743 -22.032 1.00 94.38 431 HIS A C 1
ATOM 3363 O O . HIS A 1 431 ? -4.553 -15.157 -22.883 1.00 94.38 431 HIS A O 1
ATOM 3369 N N . GLN A 1 432 ? -3.749 -15.263 -20.792 1.00 91.75 432 GLN A N 1
ATOM 3370 C CA . GLN A 1 432 ? -4.332 -13.989 -20.379 1.00 91.75 432 GLN A CA 1
ATOM 3371 C C . GLN A 1 432 ? -3.685 -12.815 -21.119 1.00 91.75 432 GLN A C 1
ATOM 3373 O O . GLN A 1 432 ? -4.387 -11.883 -21.504 1.00 91.75 432 GLN A O 1
ATOM 3378 N N . LEU A 1 433 ? -2.375 -12.870 -21.363 1.00 86.50 433 LEU A N 1
ATOM 3379 C CA . LEU A 1 433 ? -1.656 -11.895 -22.173 1.00 86.50 433 LEU A CA 1
ATOM 3380 C C . LEU A 1 433 ? -2.194 -11.874 -23.607 1.00 86.50 433 LEU A C 1
ATOM 3382 O O . LEU A 1 433 ? -2.500 -10.800 -24.119 1.00 86.50 433 LEU A O 1
ATOM 3386 N N . ILE A 1 434 ? -2.393 -13.039 -24.229 1.00 88.06 434 ILE A N 1
ATOM 3387 C CA . ILE A 1 434 ? -2.984 -13.152 -25.569 1.00 88.06 434 ILE A CA 1
ATOM 3388 C C . ILE A 1 434 ? -4.401 -12.564 -25.599 1.00 88.06 434 ILE A C 1
ATOM 3390 O O . ILE A 1 434 ? -4.721 -11.807 -26.514 1.00 88.06 434 ILE A O 1
ATOM 3394 N N . GLU A 1 435 ? -5.249 -12.872 -24.616 1.00 88.31 435 GLU A N 1
ATOM 3395 C CA . GLU A 1 435 ? -6.603 -12.305 -24.515 1.00 88.31 435 GLU A CA 1
ATOM 3396 C C . GLU A 1 435 ? -6.582 -10.786 -24.300 1.00 88.31 435 GLU A C 1
ATOM 3398 O O . GLU A 1 435 ? -7.343 -10.058 -24.937 1.00 88.31 435 GLU A O 1
ATOM 3403 N N . ASN A 1 436 ? -5.657 -10.285 -23.480 1.00 82.75 436 ASN A N 1
ATOM 3404 C CA . ASN A 1 436 ? -5.455 -8.851 -23.298 1.00 82.75 436 ASN A CA 1
ATOM 3405 C C . ASN A 1 436 ? -5.001 -8.196 -24.612 1.00 82.75 436 ASN A C 1
ATOM 3407 O O . ASN A 1 436 ? -5.562 -7.194 -25.030 1.00 82.75 436 ASN A O 1
ATOM 3411 N N . LEU A 1 437 ? -4.037 -8.776 -25.329 1.00 83.31 437 LEU A N 1
ATOM 3412 C CA . LEU A 1 437 ? -3.616 -8.272 -26.642 1.00 83.31 437 LEU A CA 1
ATOM 3413 C C . LEU A 1 437 ? -4.751 -8.333 -27.675 1.00 83.31 437 LEU A C 1
ATOM 3415 O O . LEU A 1 437 ? -4.858 -7.455 -28.533 1.00 83.31 437 LEU A O 1
ATOM 3419 N N . ARG A 1 438 ? -5.625 -9.343 -27.592 1.00 82.81 438 ARG A N 1
ATOM 3420 C CA . ARG A 1 438 ? -6.830 -9.448 -28.425 1.00 82.81 438 ARG A CA 1
ATOM 3421 C C . ARG A 1 438 ? -7.848 -8.362 -28.101 1.00 82.81 438 ARG A C 1
ATOM 3423 O O . ARG A 1 438 ? -8.450 -7.853 -29.041 1.00 82.81 438 ARG A O 1
ATOM 3430 N N . SER A 1 439 ? -8.019 -7.967 -26.839 1.00 76.25 439 SER A N 1
ATOM 3431 C CA . SER A 1 439 ? -8.933 -6.872 -26.479 1.00 76.25 439 SER A CA 1
ATOM 3432 C C . SER A 1 439 ? -8.464 -5.520 -27.033 1.00 76.25 439 SER A C 1
ATOM 3434 O O . SER A 1 439 ? -9.287 -4.666 -27.353 1.00 76.25 439 SER A O 1
ATOM 3436 N N . PHE A 1 440 ? -7.158 -5.365 -27.274 1.00 77.50 440 PHE A N 1
ATOM 3437 C CA . PHE A 1 440 ? -6.587 -4.215 -27.980 1.00 77.50 440 PHE A CA 1
ATOM 3438 C C . PHE A 1 440 ? -6.650 -4.311 -29.514 1.00 77.50 440 PHE A C 1
ATOM 3440 O O . PHE A 1 440 ? -6.190 -3.392 -30.198 1.00 77.50 440 PHE A O 1
ATOM 3447 N N . ARG A 1 441 ? -7.233 -5.372 -30.097 1.00 79.69 441 ARG A N 1
ATOM 3448 C CA . ARG A 1 441 ? -7.514 -5.425 -31.542 1.00 79.69 441 ARG A CA 1
ATOM 3449 C C . ARG A 1 441 ? -8.693 -4.525 -31.870 1.00 79.69 441 ARG A C 1
ATOM 3451 O O . ARG A 1 441 ? -9.834 -4.955 -32.006 1.00 79.69 441 ARG A O 1
ATOM 3458 N N . LEU A 1 442 ? -8.380 -3.251 -32.009 1.00 77.00 442 LEU A N 1
ATOM 3459 C CA . LEU A 1 442 ? -9.337 -2.214 -32.316 1.00 77.00 442 LEU A CA 1
ATOM 3460 C C . LEU A 1 442 ? -9.449 -2.032 -33.837 1.00 77.00 442 LEU A C 1
ATOM 3462 O O . LEU A 1 442 ? -8.481 -1.679 -34.507 1.00 77.00 442 LEU A O 1
ATOM 3466 N N . THR A 1 443 ? -10.639 -2.259 -34.393 1.00 80.19 443 THR A N 1
ATOM 3467 C CA . THR A 1 443 ? -10.949 -1.961 -35.802 1.00 80.19 443 THR A CA 1
ATOM 3468 C C . THR A 1 443 ? -11.668 -0.624 -35.922 1.00 80.19 443 THR A C 1
ATOM 3470 O O . THR A 1 443 ? -12.468 -0.282 -35.055 1.00 80.19 443 THR A O 1
ATOM 3473 N N . ASN A 1 444 ? -11.445 0.103 -37.021 1.00 80.38 444 ASN A N 1
ATOM 3474 C CA . ASN A 1 444 ? -12.109 1.381 -37.319 1.00 80.38 444 ASN A CA 1
ATOM 3475 C C . ASN A 1 444 ? -11.892 2.480 -36.266 1.00 80.38 444 ASN A C 1
ATOM 3477 O O . ASN A 1 444 ? -12.711 3.393 -36.153 1.00 80.38 444 ASN A O 1
ATOM 3481 N N . VAL A 1 445 ? -10.803 2.422 -35.493 1.00 79.81 445 VAL A N 1
ATOM 3482 C CA . VAL A 1 445 ? -10.516 3.495 -34.540 1.00 79.81 445 VAL A CA 1
ATOM 3483 C C . VAL A 1 445 ? -9.968 4.704 -35.287 1.00 79.81 445 VAL A C 1
ATOM 3485 O O . VAL A 1 445 ? -9.001 4.566 -36.043 1.00 79.81 445 VAL A O 1
ATOM 3488 N N . PRO A 1 446 ? -10.571 5.892 -35.097 1.00 82.81 446 PRO A N 1
ATOM 3489 C CA . PRO A 1 446 ? -10.085 7.100 -35.734 1.00 82.81 446 PRO A CA 1
ATOM 3490 C C . PRO A 1 446 ? -8.668 7.404 -35.246 1.00 82.81 446 PRO A C 1
ATOM 3492 O O . PRO A 1 446 ? -8.390 7.446 -34.046 1.00 82.81 446 PRO A O 1
ATOM 3495 N N . LEU A 1 447 ? -7.766 7.633 -36.196 1.00 87.38 447 LEU A N 1
ATOM 3496 C CA . LEU A 1 447 ? -6.439 8.154 -35.911 1.00 87.38 447 LEU A CA 1
ATOM 3497 C C . LEU A 1 447 ? -6.526 9.676 -35.810 1.00 87.38 447 LEU A C 1
ATOM 3499 O O . LEU A 1 447 ? -6.916 10.348 -36.763 1.00 87.38 447 LEU A O 1
ATOM 3503 N N . ASN A 1 448 ? -6.134 10.227 -34.666 1.00 85.25 448 ASN A N 1
ATOM 3504 C CA . ASN A 1 448 ? -6.078 11.669 -34.474 1.00 85.25 448 ASN A CA 1
ATOM 3505 C C . ASN A 1 448 ? -4.763 12.197 -35.050 1.00 85.25 448 ASN A C 1
ATOM 3507 O O . ASN A 1 448 ? -3.678 11.840 -34.587 1.00 85.25 448 ASN A O 1
ATOM 3511 N N . GLN A 1 449 ? -4.839 13.043 -36.073 1.00 86.81 449 GLN A N 1
ATOM 3512 C CA . GLN A 1 449 ? -3.652 13.661 -36.652 1.00 86.81 449 GLN A CA 1
ATOM 3513 C C . GLN A 1 449 ? -3.188 14.839 -35.784 1.00 86.81 449 GLN A C 1
ATOM 3515 O O . GLN A 1 449 ? -3.932 15.791 -35.559 1.00 86.81 449 GLN A O 1
ATOM 3520 N N . HIS A 1 450 ? -1.931 14.810 -35.340 1.00 75.94 450 HIS A N 1
ATOM 3521 C CA . HIS A 1 450 ? -1.270 15.942 -34.690 1.00 75.94 450 HIS A CA 1
ATOM 3522 C C . HIS A 1 450 ? 0.004 16.291 -35.470 1.00 75.94 450 HIS A C 1
ATOM 3524 O O . HIS A 1 450 ? 1.061 15.667 -35.329 1.00 75.94 450 HIS A O 1
ATOM 3530 N N . GLY A 1 451 ? -0.109 17.298 -36.340 1.00 89.00 451 GLY A N 1
ATOM 3531 C CA . GLY A 1 451 ? 0.950 17.686 -37.270 1.00 89.00 451 GLY A CA 1
ATOM 3532 C C . GLY A 1 451 ? 1.193 16.610 -38.333 1.00 89.00 451 GLY A C 1
ATOM 3533 O O . GLY A 1 451 ? 0.279 16.218 -39.056 1.00 89.00 451 GLY A O 1
ATOM 3534 N N . ARG A 1 452 ? 2.436 16.127 -38.432 1.00 84.44 452 ARG A N 1
ATOM 3535 C CA . ARG A 1 452 ? 2.829 15.066 -39.381 1.00 84.44 452 ARG A CA 1
ATOM 3536 C C . ARG A 1 452 ? 2.628 13.641 -38.857 1.00 84.44 452 ARG A C 1
ATOM 3538 O O . ARG A 1 452 ? 2.945 12.692 -39.563 1.00 84.44 452 ARG A O 1
ATOM 3545 N N . TYR A 1 453 ? 2.171 13.491 -37.616 1.00 74.62 453 TYR A N 1
ATOM 3546 C CA . TYR A 1 453 ? 2.023 12.194 -36.966 1.00 74.62 453 TYR A CA 1
ATOM 3547 C C . TYR A 1 453 ? 0.549 11.874 -36.731 1.00 74.62 453 TYR A C 1
ATOM 3549 O O . TYR A 1 453 ? -0.260 12.766 -36.469 1.00 74.62 453 TYR A O 1
ATOM 3557 N N . HIS A 1 454 ? 0.224 10.588 -36.796 1.00 78.50 454 HIS A N 1
ATOM 3558 C CA . HIS A 1 454 ? -1.088 10.049 -36.466 1.00 78.50 454 HIS A CA 1
ATOM 3559 C C . HIS A 1 454 ? -1.000 9.361 -35.105 1.00 78.50 454 HIS A C 1
ATOM 3561 O O . HIS A 1 454 ? -0.081 8.578 -34.865 1.00 78.50 454 HIS A O 1
ATOM 3567 N N . PHE A 1 455 ? -1.933 9.671 -34.213 1.00 79.00 455 PHE A N 1
ATOM 3568 C CA . PHE A 1 455 ? -1.999 9.124 -32.865 1.00 79.00 455 PHE A CA 1
ATOM 3569 C C . PHE A 1 455 ? -3.249 8.262 -32.732 1.00 79.00 455 PHE A C 1
ATOM 3571 O O . PHE A 1 455 ? -4.364 8.712 -32.999 1.00 79.00 455 PHE A O 1
ATOM 3578 N N . LEU A 1 456 ? -3.054 7.022 -32.297 1.00 82.31 456 LEU A N 1
ATOM 3579 C CA . LEU A 1 456 ? -4.134 6.129 -31.911 1.00 82.31 456 LEU A CA 1
ATOM 3580 C C . LEU A 1 456 ? -4.418 6.348 -30.424 1.00 82.31 456 LEU A C 1
ATOM 3582 O O . LEU A 1 456 ? -3.565 6.065 -29.584 1.00 82.31 456 LEU A O 1
ATOM 3586 N N . SER A 1 457 ? -5.601 6.865 -30.095 1.00 78.56 457 SER A N 1
ATOM 3587 C CA . SER A 1 457 ? -6.044 6.903 -28.701 1.00 78.56 457 SER A CA 1
ATOM 3588 C C . SER A 1 457 ? -6.502 5.501 -28.320 1.00 78.56 457 SER A C 1
ATOM 3590 O O . SER A 1 457 ? -7.531 5.044 -28.812 1.00 78.56 457 SER A O 1
ATOM 3592 N N . VAL A 1 458 ? -5.722 4.807 -27.492 1.00 72.38 458 VAL A N 1
ATOM 3593 C CA . VAL A 1 458 ? -6.084 3.489 -26.959 1.00 72.38 458 VAL A CA 1
ATOM 3594 C C . VAL A 1 458 ? -6.674 3.696 -25.561 1.00 72.38 458 VAL A C 1
ATOM 3596 O O . VAL A 1 458 ? -5.928 4.029 -24.634 1.00 72.38 458 VAL A O 1
ATOM 3599 N N . PRO A 1 459 ? -7.999 3.551 -25.375 1.00 63.78 459 PRO A N 1
ATOM 3600 C CA . PRO A 1 459 ? -8.616 3.673 -24.059 1.00 63.78 459 PRO A CA 1
ATOM 3601 C C . PRO A 1 459 ? -8.025 2.628 -23.101 1.00 63.78 459 PRO A C 1
ATOM 3603 O O . PRO A 1 459 ? -7.857 1.473 -23.480 1.00 63.78 459 PRO A O 1
ATOM 3606 N N . GLY A 1 460 ? -7.693 3.025 -21.870 1.00 61.19 460 GLY A N 1
ATOM 3607 C CA . GLY A 1 460 ? -7.166 2.113 -20.842 1.00 61.19 460 GLY A CA 1
ATOM 3608 C C . GLY A 1 460 ? -5.652 1.862 -20.879 1.00 61.19 460 GLY A C 1
ATOM 3609 O O . GLY A 1 460 ? -5.113 1.331 -19.916 1.00 61.19 460 GLY A O 1
ATOM 3610 N N . LEU A 1 461 ? -4.930 2.313 -21.914 1.00 62.25 461 LEU A N 1
ATOM 3611 C CA . LEU A 1 461 ? -3.456 2.277 -21.916 1.00 62.25 461 LEU A CA 1
ATOM 3612 C C . LEU A 1 461 ? -2.825 3.406 -21.069 1.00 62.25 461 LEU A C 1
ATOM 3614 O O . LEU A 1 461 ? -1.616 3.424 -20.854 1.00 62.25 461 LEU A O 1
ATOM 3618 N N . GLY A 1 462 ? -3.643 4.362 -20.610 1.00 45.28 462 GLY A N 1
ATOM 3619 C CA . GLY A 1 462 ? -3.231 5.518 -19.804 1.00 45.28 462 GLY A CA 1
ATOM 3620 C C . GLY A 1 462 ? -2.882 5.198 -18.347 1.00 45.28 462 GLY A C 1
ATOM 3621 O O . GLY A 1 462 ? -2.286 6.039 -17.678 1.00 45.28 462 GLY A O 1
ATOM 3622 N N . ASP A 1 463 ? -3.173 3.986 -17.872 1.00 45.41 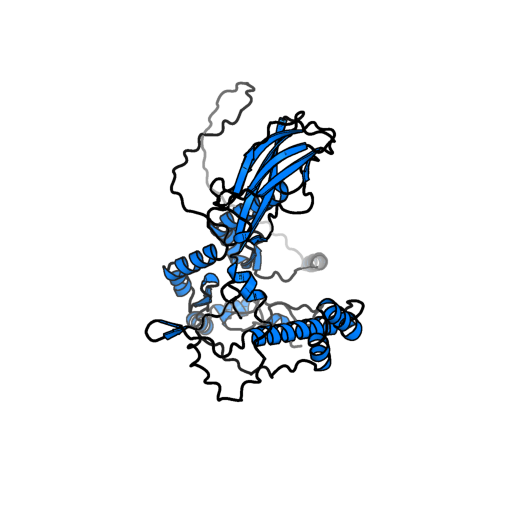463 ASP A N 1
ATOM 3623 C CA . ASP A 1 463 ? -2.851 3.541 -16.513 1.00 45.41 463 ASP A CA 1
ATOM 3624 C C . ASP A 1 463 ? -1.406 3.027 -16.400 1.00 45.41 463 ASP A C 1
ATOM 3626 O O . ASP A 1 463 ? -1.186 1.983 -15.808 1.00 45.41 463 ASP A O 1
ATOM 3630 N N . ASN A 1 464 ? -0.415 3.710 -16.992 1.00 40.69 464 ASN A N 1
ATOM 3631 C CA . ASN A 1 464 ? 1.040 3.534 -16.781 1.00 40.69 464 ASN A CA 1
ATOM 3632 C C . ASN A 1 464 ? 1.599 2.094 -16.630 1.00 40.69 464 ASN A C 1
ATOM 3634 O O . ASN A 1 464 ? 2.695 1.903 -16.100 1.00 40.69 464 ASN A O 1
ATOM 3638 N N . ARG A 1 465 ? 0.909 1.062 -17.118 1.00 42.97 465 ARG A N 1
ATOM 3639 C CA . ARG A 1 465 ? 1.449 -0.290 -17.216 1.00 42.97 465 ARG A CA 1
ATOM 3640 C C . ARG A 1 465 ? 2.278 -0.308 -18.485 1.00 42.97 465 ARG A C 1
ATOM 3642 O O . ARG A 1 465 ? 1.742 -0.410 -19.584 1.00 42.97 465 ARG A O 1
ATOM 3649 N N . LEU A 1 466 ? 3.583 -0.114 -18.322 1.00 33.69 466 LEU A N 1
ATOM 3650 C CA . LEU A 1 466 ? 4.551 -0.356 -19.383 1.00 33.69 466 LEU A CA 1
ATOM 3651 C C . LEU A 1 466 ? 4.327 -1.788 -19.883 1.00 33.69 466 LEU A C 1
ATOM 3653 O O . LEU A 1 466 ? 4.522 -2.742 -19.135 1.00 33.69 466 LEU A O 1
ATOM 3657 N N . LEU A 1 467 ? 3.864 -1.921 -21.125 1.00 40.69 467 LEU A N 1
ATOM 3658 C CA . LEU A 1 467 ? 3.980 -3.172 -21.864 1.00 40.69 467 LEU A CA 1
ATOM 3659 C C . LEU A 1 467 ? 5.487 -3.393 -22.056 1.00 40.69 467 LEU A C 1
ATOM 3661 O O . LEU A 1 467 ? 6.143 -2.557 -22.683 1.00 40.69 467 LEU A O 1
ATOM 3665 N N . ALA A 1 468 ? 6.018 -4.421 -21.393 1.00 32.84 468 ALA A N 1
ATOM 3666 C CA . ALA A 1 468 ? 7.418 -4.829 -21.473 1.00 32.84 468 ALA A CA 1
ATOM 3667 C C . ALA A 1 468 ? 7.727 -5.490 -22.819 1.00 32.84 468 ALA A C 1
ATOM 3669 O O . ALA A 1 468 ? 6.823 -6.180 -23.348 1.00 32.84 468 ALA A O 1
#

Foldseek 3Di:
DPQAADVCCLPPVDDPDDPDVGDNPCCQADPLVRDGDPDVVRSVVVCPDPVNVVSVVVQQPQDQDVLVRHTGRHVVRVVVCCPDPVVVVSVVVVVVVPDPDDDDDDDDDDDDDDDDDDDDDDDDDDDDDDDDDDDDDDDDDDDDDDDDDPVVVVVVVVVVPVVVVPPPPDPPSPDQWDADPLQGGTDGPVCVVVCCPDPNSVVSVVVVVVVVLQVVLQADPQQKAKPVRPDFAEPEEAEPVNDDQFDKDKDWIKIAHPDPWWKKWDWKDKPCCVQPFKDKDAADTDTHYRDIDTGIMIIGHDDPDFAKGKIKMKTWMAGPPVRDIGIHIGMYIYGYDYPVVVCVVVVVPDPPPDVPPPPPPPDDDPDPDPDDPPPPDDDPDDDQDPVLLVLCVDDDPVSSVCCCCPPQQDPDDDPVRVVSNVVSVVSVVVSVVVVVVVVQPDPPQDFDDDDPDTHGDRPPPPPPPPPD

InterPro domains:
  IPR003604 Matrin/U1-C-like, C2H2-type zinc finger [SM00451] (25-59)
  IPR003604 Matrin/U1-C-like, C2H2-type zinc finger [SM00451] (60-94)
  IPR013087 Zinc finger C2H2-type [PS00028] (30-52)
  IPR022755 Zinc finger, double-stranded RNA binding [PF12171] (29-53)
  IPR036236 Zinc finger C2H2 superfamily [SSF57667] (29-58)

Radius of gyration: 34.99 Å; Cα contacts (8 Å, |Δi|>4): 475; chains: 1; bounding box: 96×63×91 Å

pLDDT: mean 76.44, std 22.58, range [26.0, 98.12]

Secondary structure (DSSP, 8-state):
---PBPHHHHHHS----TT-SSB---TTEETTTTEE-SSHHHHHHHHHSHHHHHHHHH----EEEGGGTEEESSHHHHHHHHTSHHHHHHHHHHHHHS-S---------PPPP----PPP-----------------------------TTHHHHHHHHHHHTTSSS--------SEEEETTTTEEEEGGGHHHHHHSHHHHHHHHHHHHHHHHHHHHS--TTEEEESSSS-EEEEEEEGGG--TT-EEEEEEEEEE-SSS-EEEEEEEESSTT-SSEEEEEPPPEEE-SS-EEEEEEEEE--S--EEEEEEEEEEEEETTT--EEEEEEEEEEEEE-HHHHHHHHTTTT-------------PPPP--SS----SSPPPP-PPPHHHHHHHHSS-HHHHHHHHHHHTS-SS--GGGHHHHHHHHHHHHHHHHHHHHHHT--SSPPEEEETTEEEE--TTTTS-----

Organism: Botryobasidium botryosum (strain FD-172 SS1) (NCBI:txid930990)

Mean predicted aligned error: 18.83 Å